Protein AF-A0A7J4UFT0-F1 (afdb_monomer_lite)

Sequence (503 aa):
MIKRSRGFGQWSAITSVALAVITAGISGYFSHAHEARRGLQYQLTFSERTQIQRDLRRSEMQGDNPEANPIPAEDLKGGILPILPAWTDYLSAVNDASFKIYESWNHSVYGNDGRIDYQGFAEQLRGRMDPEHKTHTNNLADLLEIIPRAGIAARTGIADEINVGASMSRASPLFSSSWNYHHSDNTHPETRHRSIPVSHITINADGESEMTITYEDEEYTEDVYDSTDNRFVYFTGPAEQAASELRRSLQAVPTLQFDFDRELLFASRTNAPNDEAIRQSRRNPNRKDDTELTEEQVRNYRDSWNIGSTIRQRLPTAISGYMGMPMLSQQWDTAMITMSEEAAHAGLFRSYQGFHVSCPLLGGGTVQFSRVSYGGIGSTIRGPDEYELSRRAETSIHSIASSVKDIEQGLHTGIASATELKRAIPSFIALVDNDEASERALRHASEQILDTTKRMYQSNISGGIDVAGYRKKFPWTFGFGGLLLGGLVGYGIGSLIDKKREY

Structure (mmCIF, N/CA/C/O backbone):
data_AF-A0A7J4UFT0-F1
#
_entry.id   AF-A0A7J4UFT0-F1
#
loop_
_atom_site.group_PDB
_atom_site.id
_atom_site.type_symbol
_atom_site.label_atom_id
_atom_site.label_alt_id
_atom_site.label_comp_id
_atom_site.label_asym_id
_atom_site.label_entity_id
_atom_site.label_seq_id
_atom_site.pdbx_PDB_ins_code
_atom_site.Cartn_x
_atom_site.Cartn_y
_atom_site.Cartn_z
_atom_site.occupancy
_atom_site.B_iso_or_equiv
_atom_site.auth_seq_id
_atom_site.auth_comp_id
_atom_site.auth_asym_id
_atom_site.auth_atom_id
_atom_site.pdbx_PDB_model_num
ATOM 1 N N . MET A 1 1 ? -51.892 9.841 -52.423 1.00 32.56 1 MET A N 1
ATOM 2 C CA . MET A 1 1 ? -52.478 10.106 -51.092 1.00 32.56 1 MET A CA 1
ATOM 3 C C . MET A 1 1 ? -51.702 9.291 -50.059 1.00 32.56 1 MET A C 1
ATOM 5 O O . MET A 1 1 ? -51.958 8.108 -49.919 1.00 32.56 1 MET A O 1
ATOM 9 N N . ILE A 1 2 ? -50.703 9.886 -49.400 1.00 31.47 2 ILE A N 1
ATOM 10 C CA . ILE A 1 2 ? -50.012 9.295 -48.240 1.00 31.47 2 ILE A CA 1
ATOM 11 C C . ILE A 1 2 ? -49.908 10.407 -47.193 1.00 31.47 2 ILE A C 1
ATOM 13 O O . ILE A 1 2 ? -49.240 11.411 -47.419 1.00 31.47 2 ILE A O 1
ATOM 17 N N . LYS A 1 3 ? -50.608 10.242 -46.067 1.00 33.44 3 LYS A N 1
ATOM 18 C CA . LYS A 1 3 ? -50.416 11.014 -44.833 1.00 33.44 3 LYS A CA 1
ATOM 19 C C . LYS A 1 3 ? -49.898 10.040 -43.779 1.00 33.44 3 LYS A C 1
ATOM 21 O O . LYS A 1 3 ? -50.580 9.064 -43.479 1.00 33.44 3 LYS A O 1
ATOM 26 N N . ARG A 1 4 ? -48.743 10.325 -43.176 1.00 32.62 4 ARG A N 1
ATOM 27 C CA . ARG A 1 4 ? -48.352 9.743 -41.885 1.00 32.62 4 ARG A CA 1
ATOM 28 C C . ARG A 1 4 ? -47.782 10.816 -40.958 1.00 32.62 4 ARG A C 1
ATOM 30 O O . ARG A 1 4 ? -46.721 11.377 -41.198 1.00 32.62 4 ARG A O 1
ATOM 37 N N . SER A 1 5 ? -48.594 11.100 -39.942 1.00 32.53 5 SER A N 1
ATOM 38 C CA . SER A 1 5 ? -48.284 11.471 -38.556 1.00 32.53 5 SER A CA 1
ATOM 39 C C . SER A 1 5 ? -46.864 11.954 -38.215 1.00 32.53 5 SER A C 1
ATOM 41 O O . SER A 1 5 ? -45.961 11.155 -37.971 1.00 32.53 5 SER A O 1
ATOM 43 N N . ARG A 1 6 ? -46.734 13.265 -37.996 1.00 34.00 6 ARG A N 1
ATOM 44 C CA . ARG A 1 6 ? -45.815 13.860 -37.013 1.00 34.00 6 ARG A CA 1
ATOM 45 C C . ARG A 1 6 ? -46.681 14.609 -36.002 1.00 34.00 6 ARG A C 1
ATOM 47 O O . ARG A 1 6 ? -47.474 15.445 -36.418 1.00 34.00 6 ARG A O 1
ATOM 54 N N . GLY A 1 7 ? -46.582 14.286 -34.712 1.00 33.56 7 GLY A N 1
ATOM 55 C CA . GLY A 1 7 ? -47.294 15.068 -33.690 1.00 33.56 7 GLY A CA 1
ATOM 56 C C . GLY A 1 7 ? -47.482 14.458 -32.300 1.00 33.56 7 GLY A C 1
ATOM 57 O O . GLY A 1 7 ? -47.907 15.185 -31.416 1.00 33.56 7 GLY A O 1
ATOM 58 N N . PHE A 1 8 ? -47.162 13.180 -32.061 1.00 30.23 8 PHE A N 1
ATOM 59 C CA . PHE A 1 8 ? -47.415 12.553 -30.746 1.00 30.23 8 PHE A CA 1
ATOM 60 C C . PHE A 1 8 ? -46.157 12.281 -29.896 1.00 30.23 8 PHE A C 1
ATOM 62 O O . PHE A 1 8 ? -46.271 11.970 -28.718 1.00 30.23 8 PHE A O 1
ATOM 69 N N . GLY A 1 9 ? -44.949 12.421 -30.462 1.00 31.61 9 GLY A N 1
ATOM 70 C CA . GLY A 1 9 ? -43.695 12.078 -29.768 1.00 31.61 9 GLY A CA 1
ATOM 71 C C . GLY A 1 9 ? -43.038 13.211 -28.969 1.00 31.61 9 GLY A C 1
ATOM 72 O O . GLY A 1 9 ? -42.278 12.941 -28.048 1.00 31.61 9 GLY A O 1
ATOM 73 N N . GLN A 1 10 ? -43.309 14.481 -29.295 1.00 33.28 10 GLN A N 1
ATOM 74 C CA . GLN A 1 10 ? -42.622 15.610 -28.645 1.00 33.28 10 GLN A CA 1
ATOM 75 C C . GLN A 1 10 ? -43.315 16.090 -27.362 1.00 33.28 10 GLN A C 1
ATOM 77 O O . GLN A 1 10 ? -42.638 16.501 -26.423 1.00 33.28 10 GLN A O 1
ATOM 82 N N . TRP A 1 11 ? -44.645 15.984 -27.272 1.00 24.80 11 TRP A N 1
ATOM 83 C CA . TRP A 1 11 ? -45.386 16.439 -26.089 1.00 24.80 11 TRP A CA 1
ATOM 84 C C . TRP A 1 11 ? -45.248 15.503 -24.879 1.00 24.80 11 TRP A C 1
ATOM 86 O O . TRP A 1 11 ? -45.226 15.992 -23.751 1.00 24.80 11 TRP A O 1
ATOM 96 N N . SER A 1 12 ? -45.068 14.191 -25.086 1.00 30.70 12 SER A N 1
ATOM 97 C CA . SER A 1 12 ? -44.787 13.230 -24.006 1.00 30.70 12 SER A CA 1
ATOM 98 C C . SER A 1 12 ? -43.353 13.341 -23.482 1.00 30.70 12 SER A C 1
ATOM 100 O O . SER A 1 12 ? -43.130 13.199 -22.283 1.00 30.70 12 SER A O 1
ATOM 102 N N . ALA A 1 13 ? -42.381 13.665 -24.339 1.00 33.41 13 ALA A N 1
ATOM 103 C CA . ALA A 1 13 ? -40.989 13.848 -23.934 1.00 33.41 13 ALA A CA 1
ATOM 104 C C . ALA A 1 13 ? -40.795 15.112 -23.077 1.00 33.41 13 ALA A C 1
ATOM 106 O O . ALA A 1 13 ? -40.145 15.054 -22.038 1.00 33.41 13 ALA A O 1
ATOM 107 N N . ILE A 1 14 ? -41.411 16.238 -23.455 1.00 32.41 14 ILE A N 1
ATOM 108 C CA . ILE A 1 14 ? -41.260 17.509 -22.724 1.00 32.41 14 ILE A CA 1
ATOM 109 C C . ILE A 1 14 ? -41.983 17.466 -21.368 1.00 32.41 14 ILE A C 1
ATOM 111 O O . ILE A 1 14 ? -41.428 17.926 -20.371 1.00 32.41 14 ILE A O 1
ATOM 115 N N . THR A 1 15 ? -43.171 16.853 -21.286 1.00 28.91 15 THR A N 1
ATOM 116 C CA . THR A 1 15 ? -43.870 16.663 -19.998 1.00 28.91 15 THR A CA 1
ATOM 117 C C . THR A 1 15 ? -43.153 15.668 -19.085 1.00 28.91 15 THR A C 1
ATOM 119 O O . THR A 1 15 ? -43.064 15.922 -17.887 1.00 28.91 15 THR A O 1
ATOM 122 N N . SER A 1 16 ? -42.553 14.602 -19.628 1.00 32.12 16 SER A N 1
ATOM 123 C CA . SER A 1 16 ? -41.742 13.654 -18.846 1.00 32.12 16 SER A CA 1
ATOM 124 C C . SER A 1 16 ? -40.453 14.288 -18.319 1.00 32.12 16 SER A C 1
ATOM 126 O O . SER A 1 16 ? -40.078 14.043 -17.177 1.00 32.12 16 SER A O 1
ATOM 128 N N . VAL A 1 17 ? -39.797 15.146 -19.110 1.00 33.34 17 VAL A N 1
ATOM 129 C CA . VAL A 1 17 ? -38.580 15.862 -18.695 1.00 33.34 17 VAL A CA 1
ATOM 130 C C . VAL A 1 17 ? -38.897 16.953 -17.671 1.00 33.34 17 VAL A C 1
ATOM 132 O O . VAL A 1 17 ? -38.201 17.052 -16.669 1.00 33.34 17 VAL A O 1
ATOM 135 N N . ALA A 1 18 ? -39.971 17.728 -17.843 1.00 28.78 18 ALA A N 1
ATOM 136 C CA . ALA A 1 18 ? -40.365 18.749 -16.869 1.00 28.78 18 ALA A CA 1
ATOM 137 C C . ALA A 1 18 ? -40.815 18.133 -15.530 1.00 28.78 18 ALA A C 1
ATOM 139 O O . ALA A 1 18 ? -40.418 18.617 -14.468 1.00 28.78 18 ALA A O 1
ATOM 140 N N . LEU A 1 19 ? -41.567 17.023 -15.561 1.00 29.83 19 LEU A N 1
ATOM 141 C CA . LEU A 1 19 ? -41.929 16.280 -14.353 1.00 29.83 19 LEU A CA 1
ATOM 142 C C . LEU A 1 19 ? -40.690 15.633 -13.716 1.00 29.83 19 LEU A C 1
ATOM 144 O O . LEU A 1 19 ? -40.555 15.676 -12.498 1.00 29.83 19 LEU A O 1
ATOM 148 N N . ALA A 1 20 ? -39.743 15.113 -14.506 1.00 32.97 20 ALA A N 1
ATOM 149 C CA . ALA A 1 20 ? -38.473 14.584 -14.006 1.00 32.97 20 ALA A CA 1
ATOM 150 C C . ALA A 1 20 ? -37.585 15.672 -13.383 1.00 32.97 20 ALA A C 1
ATOM 152 O O . ALA A 1 20 ? -36.953 15.409 -12.369 1.00 32.97 20 ALA A O 1
ATOM 153 N N . VAL A 1 21 ? -37.575 16.897 -13.916 1.00 33.72 21 VAL A N 1
ATOM 154 C CA . VAL A 1 21 ? -36.791 18.026 -13.383 1.00 33.72 21 VAL A CA 1
ATOM 155 C C . VAL A 1 21 ? -37.413 18.593 -12.103 1.00 33.72 21 VAL A C 1
ATOM 157 O O . VAL A 1 21 ? -36.690 18.868 -11.149 1.00 33.72 21 VAL A O 1
ATOM 160 N N . ILE A 1 22 ? -38.744 18.703 -12.020 1.00 30.77 22 ILE A N 1
ATOM 161 C CA . ILE A 1 22 ? -39.438 19.148 -10.796 1.00 30.77 22 ILE A CA 1
ATOM 162 C C . ILE A 1 22 ? -39.358 18.068 -9.706 1.00 30.77 22 ILE A C 1
ATOM 164 O O . ILE A 1 22 ? -39.067 18.375 -8.548 1.00 30.77 22 ILE A O 1
ATOM 168 N N . THR A 1 23 ? -39.520 16.793 -10.078 1.00 30.44 23 THR A N 1
ATOM 169 C CA . THR A 1 23 ? -39.331 15.662 -9.157 1.00 30.44 23 THR A CA 1
ATOM 170 C C . THR A 1 23 ? -37.868 15.568 -8.726 1.00 30.44 23 THR A C 1
ATOM 172 O O . THR A 1 23 ? -37.623 15.398 -7.540 1.00 30.44 23 THR A O 1
ATOM 175 N N . ALA A 1 24 ? -36.885 15.784 -9.608 1.00 32.69 24 ALA A N 1
ATOM 176 C CA . ALA A 1 24 ? -35.461 15.838 -9.255 1.00 32.69 24 ALA A CA 1
ATOM 177 C C . ALA A 1 24 ? -35.093 17.060 -8.396 1.00 32.69 24 ALA A C 1
ATOM 179 O O . ALA A 1 24 ? -34.204 16.955 -7.559 1.00 32.69 24 ALA A O 1
ATOM 180 N N . GLY A 1 25 ? -35.787 18.193 -8.541 1.00 26.81 25 GLY A N 1
ATOM 181 C CA . GLY A 1 25 ? -35.586 19.387 -7.715 1.00 26.81 25 GLY A CA 1
ATOM 182 C C . GLY A 1 25 ? -36.095 19.216 -6.281 1.00 26.81 25 GLY A C 1
ATOM 183 O O . GLY A 1 25 ? -35.374 19.504 -5.326 1.00 26.81 25 GLY A O 1
ATOM 184 N N . ILE A 1 26 ? -37.304 18.667 -6.112 1.00 29.41 26 ILE A N 1
ATOM 185 C CA . ILE A 1 26 ? -37.888 18.382 -4.788 1.00 29.41 26 ILE A CA 1
ATOM 186 C C . ILE A 1 26 ? -37.187 17.175 -4.142 1.00 29.41 26 ILE A C 1
ATOM 188 O O . ILE A 1 26 ? -36.793 17.243 -2.978 1.00 29.41 26 ILE A O 1
ATOM 192 N N . SER A 1 27 ? -36.919 16.110 -4.907 1.00 29.31 27 SER A N 1
ATOM 193 C CA . SER A 1 27 ? -36.115 14.967 -4.444 1.00 29.31 27 SER A CA 1
ATOM 194 C C . SER A 1 27 ? -34.682 15.381 -4.127 1.00 29.31 27 SER A C 1
ATOM 196 O O . SER A 1 27 ? -34.113 14.865 -3.179 1.00 29.31 27 SER A O 1
ATOM 198 N N . GLY A 1 28 ? -34.103 16.335 -4.859 1.00 27.92 28 GLY A N 1
ATOM 199 C CA . GLY A 1 28 ? -32.748 16.844 -4.648 1.00 27.92 28 GLY A CA 1
ATOM 200 C C . GLY A 1 28 ? -32.599 17.682 -3.380 1.00 27.92 28 GLY A C 1
ATOM 201 O O . GLY A 1 28 ? -31.598 17.544 -2.685 1.00 27.92 28 GLY A O 1
ATOM 202 N N . TYR A 1 29 ? -33.599 18.490 -3.014 1.00 27.59 29 TYR A N 1
ATOM 203 C CA . TYR A 1 29 ? -33.572 19.260 -1.763 1.00 27.59 29 TYR A CA 1
ATOM 204 C C . TYR A 1 29 ? -33.734 18.356 -0.527 1.00 27.59 29 TYR A C 1
ATOM 206 O O . TYR A 1 29 ? -32.952 18.457 0.423 1.00 27.59 29 TYR A O 1
ATOM 214 N N . PHE A 1 30 ? -34.669 17.396 -0.571 1.00 30.50 30 PHE A N 1
ATOM 215 C CA . PHE A 1 30 ? -34.796 16.378 0.477 1.00 30.50 30 PHE A CA 1
ATOM 216 C C . PHE A 1 30 ? -33.587 15.427 0.501 1.00 30.50 30 PHE A C 1
ATOM 218 O O . PHE A 1 30 ? -33.094 15.138 1.586 1.00 30.50 30 PHE A O 1
ATOM 225 N N . SER A 1 31 ? -33.030 15.027 -0.651 1.00 36.34 31 SER A N 1
ATOM 226 C CA . SER A 1 31 ? -31.804 14.212 -0.746 1.00 36.34 31 SER A CA 1
ATOM 227 C C . SER A 1 31 ? -30.578 14.958 -0.235 1.00 36.34 31 SER A C 1
ATOM 229 O O . SER A 1 31 ? -29.733 14.340 0.387 1.00 36.34 31 SER A O 1
ATOM 231 N N . HIS A 1 32 ? -30.466 16.279 -0.394 1.00 32.09 32 HIS A N 1
ATOM 232 C CA . HIS A 1 32 ? -29.289 17.016 0.071 1.00 32.09 32 HIS A CA 1
ATOM 233 C C . HIS A 1 32 ? -29.278 17.204 1.602 1.00 32.09 32 HIS A C 1
ATOM 235 O O . HIS A 1 32 ? -28.230 17.023 2.231 1.00 32.09 32 HIS A O 1
ATOM 241 N N . ALA A 1 33 ? -30.409 17.538 2.231 1.00 33.38 33 ALA A N 1
ATOM 242 C CA . ALA A 1 33 ? -30.499 17.571 3.697 1.00 33.38 33 ALA A CA 1
ATOM 243 C C . ALA A 1 33 ? -30.367 16.157 4.312 1.00 33.38 33 ALA A C 1
ATOM 245 O O . ALA A 1 33 ? -29.861 15.999 5.421 1.00 33.38 33 ALA A O 1
ATOM 246 N N . HIS A 1 34 ? -30.766 15.121 3.567 1.00 42.72 34 HIS A N 1
ATOM 247 C CA . HIS A 1 34 ? -30.726 13.709 3.962 1.00 42.72 34 HIS A CA 1
ATOM 248 C C . HIS A 1 34 ? -29.352 13.040 3.742 1.00 42.72 34 HIS A C 1
ATOM 250 O O . HIS A 1 34 ? -28.881 12.299 4.601 1.00 42.72 34 HIS A O 1
ATOM 256 N N . GLU A 1 35 ? -28.645 13.359 2.658 1.00 38.16 35 GLU A N 1
ATOM 257 C CA . GLU A 1 35 ? -27.255 12.955 2.407 1.00 38.16 35 GLU A CA 1
ATOM 258 C C . GLU A 1 35 ? -26.280 13.679 3.332 1.00 38.16 35 GLU A C 1
ATOM 260 O O . GLU A 1 35 ? -25.254 13.111 3.688 1.00 38.16 35 GLU A O 1
ATOM 265 N N . ALA A 1 36 ? -26.609 14.892 3.788 1.00 38.16 36 ALA A N 1
ATOM 266 C CA . ALA A 1 36 ? -25.852 15.555 4.847 1.00 38.16 36 ALA A CA 1
ATOM 267 C C . ALA A 1 36 ? -25.905 14.774 6.177 1.00 38.16 36 ALA A C 1
ATOM 269 O O . ALA A 1 36 ? -24.903 14.745 6.884 1.00 38.16 36 ALA A O 1
ATOM 270 N N . ARG A 1 37 ? -27.021 14.082 6.482 1.00 46.94 37 ARG A N 1
ATOM 271 C CA . ARG A 1 37 ? -27.139 13.189 7.655 1.00 46.94 37 ARG A CA 1
ATOM 272 C C . ARG A 1 37 ? -26.339 11.891 7.485 1.00 46.94 37 ARG A C 1
ATOM 274 O O . ARG A 1 37 ? -25.706 11.448 8.435 1.00 46.94 37 ARG A O 1
ATOM 281 N N . ARG A 1 38 ? -26.313 11.311 6.275 1.00 46.22 38 ARG A N 1
ATOM 282 C CA . ARG A 1 38 ? -25.455 10.152 5.944 1.00 46.22 38 ARG A CA 1
ATOM 283 C C . ARG A 1 38 ? -23.967 10.502 5.917 1.00 46.22 38 ARG A C 1
ATOM 285 O O . ARG A 1 38 ? -23.158 9.674 6.309 1.00 46.22 38 ARG A O 1
ATOM 292 N N . GLY A 1 39 ? -23.600 11.713 5.495 1.00 51.84 39 GLY A N 1
ATOM 293 C CA . GLY A 1 39 ? -22.204 12.128 5.321 1.00 51.84 39 GLY A CA 1
ATOM 294 C C . GLY A 1 39 ? -21.361 12.173 6.593 1.00 51.84 39 GLY A C 1
ATOM 295 O O . GLY A 1 39 ? -20.141 12.287 6.495 1.00 51.84 39 GLY A O 1
ATOM 296 N N . LEU A 1 40 ? -21.993 12.042 7.762 1.00 60.19 40 LEU A N 1
ATOM 297 C CA . LEU A 1 40 ? -21.326 11.938 9.055 1.00 60.19 40 LEU A CA 1
ATOM 298 C C . LEU A 1 40 ? -21.191 10.491 9.556 1.00 60.19 40 LEU A C 1
ATOM 300 O O . LEU A 1 40 ? -20.510 10.291 10.548 1.00 60.19 40 LEU A O 1
ATOM 304 N N . GLN A 1 41 ? -21.797 9.486 8.917 1.00 71.50 41 GLN A N 1
ATOM 305 C CA . GLN A 1 41 ? -21.757 8.095 9.388 1.00 71.50 41 GLN A CA 1
ATOM 306 C C . GLN A 1 41 ? -20.750 7.242 8.609 1.00 71.50 41 GLN A C 1
ATOM 308 O O . GLN A 1 41 ? -20.582 7.392 7.394 1.00 71.50 41 GLN A O 1
ATOM 313 N N . TYR A 1 42 ? -20.124 6.303 9.315 1.00 77.56 42 TYR A N 1
ATOM 314 C CA . TYR A 1 42 ? -19.178 5.332 8.768 1.00 77.56 42 TYR A CA 1
ATOM 315 C C . TYR A 1 42 ? -19.810 3.938 8.693 1.00 77.56 42 TYR A C 1
ATOM 317 O O . TYR A 1 42 ? -20.473 3.490 9.628 1.00 77.56 42 TYR A O 1
ATOM 325 N N . GLN A 1 43 ? -19.582 3.223 7.593 1.00 79.38 43 GLN A N 1
ATOM 326 C CA . GLN A 1 43 ? -19.955 1.810 7.486 1.00 79.38 43 GLN A CA 1
ATOM 327 C C . GLN A 1 43 ? -19.006 0.967 8.344 1.00 79.38 43 GLN A C 1
ATOM 329 O O . GLN A 1 43 ? -17.804 1.193 8.290 1.00 79.38 43 GLN A O 1
ATOM 334 N N . LEU A 1 44 ? -19.521 0.009 9.124 1.00 80.81 44 LEU A N 1
ATOM 335 C CA . LEU A 1 44 ? -18.721 -0.742 10.105 1.00 80.81 44 LEU A CA 1
ATOM 336 C C . LEU A 1 44 ? -18.417 -2.172 9.663 1.00 80.81 44 LEU A C 1
ATOM 338 O O . LEU A 1 44 ? -19.314 -2.822 9.134 1.00 80.81 44 LEU A O 1
ATOM 342 N N . THR A 1 45 ? -17.219 -2.702 9.921 1.00 74.75 45 THR A N 1
ATOM 343 C CA . THR A 1 45 ? -16.906 -4.130 9.697 1.00 74.75 45 THR A CA 1
ATOM 344 C C . THR A 1 45 ? -15.944 -4.687 10.711 1.00 74.75 45 THR A C 1
ATOM 346 O O . THR A 1 45 ? -14.749 -4.478 10.583 1.00 74.75 45 THR A O 1
ATOM 349 N N . PHE A 1 46 ? -16.453 -5.424 11.686 1.00 79.31 46 PHE A N 1
ATOM 350 C CA . PHE A 1 46 ? -15.625 -6.036 12.716 1.00 79.31 46 PHE A CA 1
ATOM 351 C C . PHE A 1 46 ? -15.013 -7.345 12.222 1.00 79.31 46 PHE A C 1
ATOM 353 O O . PHE A 1 46 ? -15.715 -8.168 11.641 1.00 79.31 46 PHE A O 1
ATOM 360 N N . SER A 1 47 ? -13.719 -7.535 12.472 1.00 66.38 47 SER A N 1
ATOM 361 C CA . SER A 1 47 ? -12.983 -8.765 12.169 1.00 66.38 47 SER A CA 1
ATOM 362 C C . SER A 1 47 ? -13.188 -9.835 13.236 1.00 66.38 47 SER A C 1
ATOM 364 O O . SER A 1 47 ? -13.134 -11.021 12.924 1.00 66.38 47 SER A O 1
ATOM 366 N N . GLU A 1 48 ? -13.447 -9.411 14.479 1.00 80.38 48 GLU A N 1
ATOM 367 C CA . GLU A 1 48 ? -13.630 -10.267 15.657 1.00 80.38 48 GLU A CA 1
ATOM 368 C C . GLU A 1 48 ? -12.420 -11.132 15.941 1.00 80.38 48 GLU A C 1
ATOM 370 O O . GLU A 1 48 ? -12.486 -12.363 15.996 1.00 80.38 48 GLU A O 1
ATOM 375 N N . ARG A 1 49 ? -11.302 -10.461 16.203 1.00 86.00 49 ARG A N 1
ATOM 376 C CA . ARG A 1 49 ? -10.031 -11.081 16.575 1.00 86.00 49 ARG A CA 1
ATOM 377 C C . ARG A 1 49 ? -10.173 -12.252 17.561 1.00 86.00 49 ARG A C 1
ATOM 379 O O . ARG A 1 49 ? -9.553 -13.298 17.393 1.00 86.00 49 ARG A O 1
ATOM 386 N N . THR A 1 50 ? -11.002 -12.101 18.592 1.00 82.75 50 THR A N 1
ATOM 387 C CA . THR A 1 50 ? -11.234 -13.151 19.597 1.00 82.75 50 THR A CA 1
ATOM 388 C C . THR A 1 50 ? -11.910 -14.390 19.014 1.00 82.75 50 THR A C 1
ATOM 390 O O . THR A 1 50 ? -11.636 -15.502 19.462 1.00 82.75 50 THR A O 1
ATOM 393 N N . GLN A 1 51 ? -12.788 -14.229 18.023 1.00 84.44 51 GLN A N 1
ATOM 394 C CA . GLN A 1 51 ? -13.378 -15.364 17.327 1.00 84.44 51 GLN A CA 1
ATOM 395 C C . GLN A 1 51 ? -12.328 -16.082 16.473 1.00 84.44 51 GLN A C 1
ATOM 397 O O . GLN A 1 51 ? -12.264 -17.303 16.558 1.00 84.44 51 GLN A O 1
ATOM 402 N N . ILE A 1 52 ? -11.433 -15.355 15.792 1.00 86.50 52 ILE A N 1
ATOM 403 C CA . ILE A 1 52 ? -10.297 -15.959 15.068 1.00 86.50 52 ILE A CA 1
ATOM 404 C C . ILE A 1 52 ? -9.444 -16.818 16.015 1.00 86.50 52 ILE A C 1
ATOM 406 O O . ILE A 1 52 ? -9.117 -17.959 15.703 1.00 86.50 52 ILE A O 1
ATOM 410 N N . GLN A 1 53 ? -9.144 -16.320 17.219 1.00 86.00 53 GLN A N 1
ATOM 411 C CA . GLN A 1 53 ? -8.394 -17.088 18.223 1.00 86.00 53 GLN A CA 1
ATOM 412 C C . GLN A 1 53 ? -9.130 -18.356 18.673 1.00 86.00 53 GLN A C 1
ATOM 414 O O . GLN A 1 53 ? -8.509 -19.393 18.901 1.00 86.00 53 GLN A O 1
ATOM 419 N N . ARG A 1 54 ? -10.458 -18.290 18.817 1.00 83.31 54 ARG A N 1
ATOM 420 C CA . ARG A 1 54 ? -11.279 -19.458 19.168 1.00 83.31 54 ARG A CA 1
ATOM 421 C C . ARG A 1 54 ? -11.325 -20.478 18.037 1.00 83.31 54 ARG A C 1
ATOM 423 O O . ARG A 1 54 ? -11.275 -21.671 18.319 1.00 83.31 54 ARG A O 1
ATOM 430 N N . ASP A 1 55 ? -11.413 -20.017 16.795 1.00 83.56 55 ASP A N 1
ATOM 431 C CA . ASP A 1 55 ? -11.422 -20.879 15.614 1.00 83.56 55 ASP A CA 1
ATOM 432 C C . ASP A 1 55 ? -10.077 -21.586 15.442 1.00 83.56 55 ASP A C 1
ATOM 434 O O . ASP A 1 55 ? -10.050 -22.800 15.247 1.00 83.56 55 ASP A O 1
ATOM 438 N N . LEU A 1 56 ? -8.968 -20.864 15.630 1.00 84.81 56 LEU A N 1
ATOM 439 C CA . LEU A 1 56 ? -7.624 -21.440 15.622 1.00 84.81 56 LEU A CA 1
ATOM 440 C C . LEU A 1 56 ? -7.468 -22.504 16.714 1.00 84.81 56 LEU A C 1
ATOM 442 O O . LEU A 1 56 ? -7.089 -23.634 16.426 1.00 84.81 56 LEU A O 1
ATOM 446 N N . ARG A 1 57 ? -7.865 -22.183 17.952 1.00 81.44 57 ARG A N 1
ATOM 447 C CA . ARG A 1 57 ? -7.823 -23.129 19.076 1.00 81.44 57 ARG A CA 1
ATOM 448 C C . ARG A 1 57 ? -8.645 -24.385 18.800 1.00 81.44 57 ARG A C 1
ATOM 450 O O . ARG A 1 57 ? -8.233 -25.489 19.139 1.00 81.44 57 ARG A O 1
ATOM 457 N N . ARG A 1 58 ? -9.821 -24.220 18.190 1.00 78.75 58 ARG A N 1
ATOM 458 C CA . ARG A 1 58 ? -10.674 -25.340 17.790 1.00 78.75 58 ARG A CA 1
ATOM 459 C C . ARG A 1 58 ? -9.981 -26.213 16.743 1.00 78.75 58 ARG A C 1
ATOM 461 O O . ARG A 1 58 ? -10.002 -27.429 16.895 1.00 78.75 58 ARG A O 1
ATOM 468 N N . SER A 1 59 ? -9.355 -25.606 15.737 1.00 79.00 59 SER A N 1
ATOM 469 C CA . SER A 1 59 ? -8.590 -26.322 14.711 1.00 79.00 59 SER A CA 1
ATOM 470 C C . SER A 1 59 ? -7.417 -27.103 15.312 1.00 79.00 59 SER A C 1
ATOM 472 O O . SER A 1 59 ? -7.236 -28.272 14.990 1.00 79.00 59 SER A O 1
ATOM 474 N N . GLU A 1 60 ? -6.652 -26.495 16.224 1.00 78.00 60 GLU A N 1
ATOM 475 C CA . GLU A 1 60 ? -5.523 -27.145 16.909 1.00 78.00 60 GLU A CA 1
ATOM 476 C C . GLU A 1 60 ? -5.968 -28.349 17.750 1.00 78.00 60 GLU A C 1
ATOM 478 O O . GLU A 1 60 ? -5.295 -29.377 17.775 1.00 78.00 60 GLU A O 1
ATOM 483 N N . MET A 1 61 ? -7.115 -28.240 18.427 1.00 71.88 61 MET A N 1
ATOM 484 C CA . MET A 1 61 ? -7.659 -29.329 19.241 1.00 71.88 61 MET A CA 1
ATOM 485 C C . MET A 1 61 ? -8.290 -30.457 18.415 1.00 71.88 61 MET A C 1
ATOM 487 O O . MET A 1 61 ? -8.305 -31.597 18.874 1.00 71.88 61 MET A O 1
ATOM 491 N N . GLN A 1 62 ? -8.842 -30.158 17.235 1.00 69.38 62 GLN A N 1
ATOM 492 C CA . GLN A 1 62 ? -9.435 -31.170 16.351 1.00 69.38 62 GLN A CA 1
ATOM 493 C C . GLN A 1 62 ? -8.372 -31.977 15.582 1.00 69.38 62 GLN A C 1
ATOM 495 O O . GLN A 1 62 ? -8.636 -33.124 15.215 1.00 69.38 62 GLN A O 1
ATOM 500 N N . GLY A 1 63 ? -7.165 -31.429 15.390 1.00 63.34 63 GLY A N 1
ATOM 501 C CA . GLY A 1 63 ? -6.118 -32.060 14.579 1.00 63.34 63 GLY A CA 1
ATOM 502 C C . GLY A 1 63 ? -6.570 -32.303 13.130 1.00 63.34 63 GLY A C 1
ATOM 503 O O . GLY A 1 63 ? -7.533 -31.700 12.663 1.00 63.34 63 GLY A O 1
ATOM 504 N N . ASP A 1 64 ? -5.916 -33.228 12.422 1.00 56.69 64 ASP A N 1
ATOM 505 C CA . ASP A 1 64 ? -6.246 -33.585 11.027 1.00 56.69 64 ASP A CA 1
ATOM 506 C C . ASP A 1 64 ? -7.504 -34.472 10.883 1.00 56.69 64 ASP A C 1
ATOM 508 O O . ASP A 1 64 ? -7.733 -35.045 9.817 1.00 56.69 64 ASP A O 1
ATOM 512 N N . ASN A 1 65 ? -8.318 -34.647 11.936 1.00 50.19 65 ASN A N 1
ATOM 513 C CA . ASN A 1 65 ? -9.453 -35.573 11.912 1.00 50.19 65 ASN A CA 1
ATOM 514 C C . ASN A 1 65 ? -10.811 -34.839 11.820 1.00 50.19 65 ASN A C 1
ATOM 516 O O . ASN A 1 65 ? -11.382 -34.467 12.850 1.00 50.19 65 ASN A O 1
ATOM 520 N N . PRO A 1 66 ? -11.369 -34.653 10.606 1.00 50.62 66 PRO A N 1
ATOM 521 C CA . PRO A 1 66 ? -12.595 -33.882 10.381 1.00 50.62 66 PRO A CA 1
ATOM 522 C C . PRO A 1 66 ? -13.869 -34.523 10.962 1.00 50.62 66 PRO A C 1
ATOM 524 O O . PRO A 1 66 ? -14.905 -33.862 11.010 1.00 50.62 66 PRO A O 1
ATOM 527 N N . GLU A 1 67 ? -13.809 -35.779 11.421 1.00 51.62 67 GLU A N 1
ATOM 528 C CA . GLU A 1 67 ? -14.933 -36.495 12.048 1.00 51.62 67 GLU A CA 1
ATOM 529 C C . GLU A 1 67 ? -14.960 -36.382 13.584 1.00 51.62 67 GLU A C 1
ATOM 531 O O . GLU A 1 67 ? -15.902 -36.852 14.227 1.00 51.62 67 GLU A O 1
ATOM 536 N N . ALA A 1 68 ? -13.955 -35.751 14.205 1.00 55.88 68 ALA A N 1
ATOM 537 C CA . ALA A 1 68 ? -13.970 -35.507 15.642 1.00 55.88 68 ALA A CA 1
ATOM 538 C C . ALA A 1 68 ? -15.128 -34.558 16.005 1.00 55.88 68 ALA A C 1
ATOM 540 O O . ALA A 1 68 ? -15.238 -33.458 15.452 1.00 55.88 68 ALA A O 1
ATOM 541 N N . ASN A 1 69 ? -15.987 -34.984 16.943 1.00 52.25 69 ASN A N 1
ATOM 542 C CA . ASN A 1 69 ? -17.144 -34.211 17.405 1.00 52.25 69 ASN A CA 1
ATOM 543 C C . ASN A 1 69 ? -16.775 -32.726 17.611 1.00 52.25 69 ASN A C 1
ATOM 545 O O . ASN A 1 69 ? -15.768 -32.439 18.267 1.00 52.25 69 ASN A O 1
ATOM 549 N N . PRO A 1 70 ? -17.567 -31.775 17.075 1.00 57.97 70 PRO A N 1
ATOM 550 C CA . PRO A 1 70 ? -17.357 -30.348 17.281 1.00 57.97 70 PRO A CA 1
ATOM 551 C C . PRO A 1 70 ? -17.143 -30.030 18.759 1.00 57.97 70 PRO A C 1
ATOM 553 O O . PRO A 1 70 ? -18.035 -30.279 19.567 1.00 57.97 70 PRO A O 1
ATOM 556 N N . ILE A 1 71 ? -15.991 -29.456 19.112 1.00 57.78 71 ILE A N 1
ATOM 557 C CA . ILE A 1 71 ? -15.771 -28.971 20.478 1.00 57.78 71 ILE A CA 1
ATOM 558 C C . ILE A 1 71 ? -16.783 -27.841 20.734 1.00 57.78 71 ILE A C 1
ATOM 560 O O . ILE A 1 71 ? -16.798 -26.865 19.969 1.00 57.78 71 ILE A O 1
ATOM 564 N N . PRO A 1 72 ? -17.651 -27.955 21.755 1.00 57.78 72 PRO A N 1
ATOM 565 C CA . PRO A 1 72 ? -18.634 -26.932 22.078 1.00 57.78 72 PRO A CA 1
ATOM 566 C C . PRO A 1 72 ? -17.977 -25.571 22.327 1.00 57.78 72 PRO A C 1
ATOM 568 O O . PRO A 1 72 ? -16.932 -25.461 22.966 1.00 57.78 72 PRO A O 1
ATOM 571 N N . ALA A 1 73 ? -18.624 -24.492 21.876 1.00 55.47 73 ALA A N 1
ATOM 572 C CA . ALA A 1 73 ? -18.123 -23.126 22.070 1.00 55.47 73 ALA A CA 1
ATOM 573 C C . ALA A 1 73 ? -17.971 -22.729 23.555 1.00 55.47 73 ALA A C 1
ATOM 575 O O . ALA A 1 73 ? -17.309 -21.739 23.863 1.00 55.47 73 ALA A O 1
ATOM 576 N N . GLU A 1 74 ? -18.603 -23.476 24.459 1.00 54.84 74 GLU A N 1
ATOM 577 C CA . GLU A 1 74 ? -18.549 -23.301 25.910 1.00 54.84 74 GLU A CA 1
ATOM 578 C C . GLU A 1 74 ? -17.192 -23.728 26.488 1.00 54.84 74 GLU A C 1
ATOM 580 O O . GLU A 1 74 ? -16.636 -22.993 27.305 1.00 54.84 74 GLU A O 1
ATOM 585 N N . ASP A 1 75 ? -16.582 -24.791 25.959 1.00 52.47 75 ASP A N 1
ATOM 586 C CA . ASP A 1 75 ? -15.272 -25.300 26.399 1.00 52.47 75 ASP A CA 1
ATOM 587 C C . ASP A 1 75 ? -14.106 -24.384 25.975 1.00 52.47 75 ASP A C 1
ATOM 589 O O . ASP A 1 75 ? -13.007 -24.408 26.535 1.00 52.47 75 ASP A O 1
ATOM 593 N N . LEU A 1 76 ? -14.353 -23.495 25.007 1.00 57.22 76 LEU A N 1
ATOM 594 C CA . LEU A 1 76 ? -13.387 -22.505 24.527 1.00 57.22 76 LEU A CA 1
ATOM 595 C C . LEU A 1 76 ? -13.376 -21.211 25.361 1.00 57.22 76 LEU A C 1
ATOM 597 O O . LEU A 1 76 ? -12.480 -20.386 25.170 1.00 57.22 76 LEU A O 1
ATOM 601 N N . LYS A 1 77 ? -14.332 -21.008 26.284 1.00 55.69 77 LYS A N 1
ATOM 602 C CA . LYS A 1 77 ? -14.499 -19.740 27.027 1.00 55.69 77 LYS A CA 1
ATOM 603 C C . LYS A 1 77 ? -13.494 -19.514 28.166 1.00 55.69 77 LYS A C 1
ATOM 605 O O . LYS A 1 77 ? -13.358 -18.372 28.591 1.00 55.69 77 LYS A O 1
ATOM 610 N N . GLY A 1 78 ? -12.792 -20.548 28.642 1.00 54.81 78 GLY A N 1
ATOM 611 C CA . GLY A 1 78 ? -11.988 -20.483 29.879 1.00 54.81 78 GLY A CA 1
ATOM 612 C C . GLY A 1 78 ? -10.497 -20.822 29.764 1.00 54.81 78 GLY A C 1
ATOM 613 O O . GLY A 1 78 ? -9.853 -21.005 30.790 1.00 54.81 78 GLY A O 1
ATOM 614 N N . GLY A 1 79 ? -9.938 -20.948 28.555 1.00 59.66 79 GLY A N 1
ATOM 615 C CA . GLY A 1 79 ? -8.518 -21.297 28.373 1.00 59.66 79 GLY A CA 1
ATOM 616 C C . GLY A 1 79 ? -7.706 -20.216 27.667 1.00 59.66 79 GLY A C 1
ATOM 617 O O . GLY A 1 79 ? -8.274 -19.318 27.047 1.00 59.66 79 GLY A O 1
ATOM 618 N N . ILE A 1 80 ? -6.377 -20.326 27.759 1.00 65.06 80 ILE A N 1
ATOM 619 C CA . ILE A 1 80 ? -5.427 -19.421 27.097 1.00 65.06 80 ILE A CA 1
ATOM 620 C C . ILE A 1 80 ? -5.716 -19.433 25.591 1.00 65.06 80 ILE A C 1
ATOM 622 O O . ILE A 1 80 ? -5.698 -20.488 24.957 1.00 65.06 80 ILE A O 1
ATOM 626 N N . LEU A 1 81 ? -6.045 -18.264 25.040 1.00 73.25 81 LEU A N 1
ATOM 627 C CA . LEU A 1 81 ? -6.275 -18.100 23.608 1.00 73.25 81 LEU A CA 1
ATOM 628 C C . LEU A 1 81 ? -4.932 -18.133 22.864 1.00 73.25 81 LEU A C 1
ATOM 630 O O . LEU A 1 81 ? -3.973 -17.526 23.348 1.00 73.25 81 LEU A O 1
ATOM 634 N N . PRO A 1 82 ? -4.852 -18.812 21.706 1.00 79.00 82 PRO A N 1
ATOM 635 C CA . PRO A 1 82 ? -3.615 -18.913 20.950 1.00 79.00 82 PRO A CA 1
ATOM 636 C C . PRO A 1 82 ? -3.159 -17.544 20.433 1.00 79.00 82 PRO A C 1
ATOM 638 O O . PRO A 1 82 ? -3.951 -16.606 20.248 1.00 79.00 82 PRO A O 1
ATOM 641 N N . ILE A 1 83 ? -1.850 -17.448 20.204 1.00 83.19 83 ILE A N 1
ATOM 642 C CA . ILE A 1 83 ? -1.232 -16.317 19.514 1.00 83.19 83 ILE A CA 1
ATOM 643 C C . ILE A 1 83 ? -1.610 -16.434 18.037 1.00 83.19 83 ILE A C 1
ATOM 645 O O . ILE A 1 83 ? -1.460 -17.497 17.441 1.00 83.19 83 ILE A O 1
ATOM 649 N N . LEU A 1 84 ? -2.132 -15.352 17.460 1.00 89.75 84 LEU A N 1
ATOM 650 C CA . LEU A 1 84 ? -2.470 -15.324 16.041 1.00 89.75 84 LEU A CA 1
ATOM 651 C C . LEU A 1 84 ? -1.194 -15.186 15.191 1.00 89.75 84 LEU A C 1
ATOM 653 O O . LEU A 1 84 ? -0.236 -14.557 15.650 1.00 89.75 84 LEU A O 1
ATOM 657 N N . PRO A 1 85 ? -1.190 -15.702 13.947 1.00 92.94 85 PRO A N 1
ATOM 658 C CA . PRO A 1 85 ? -0.155 -15.384 12.964 1.00 92.94 85 PRO A CA 1
ATOM 659 C C . PRO A 1 85 ? 0.034 -13.873 12.848 1.00 92.94 85 PRO A C 1
ATOM 661 O O . PRO A 1 85 ? -0.938 -13.123 12.963 1.00 92.94 85 PRO A O 1
ATOM 664 N N . ALA A 1 86 ? 1.263 -13.407 12.631 1.00 93.19 86 ALA A N 1
ATOM 665 C CA . ALA A 1 86 ? 1.604 -11.996 12.811 1.00 93.19 86 ALA A CA 1
ATOM 666 C C . ALA A 1 86 ? 0.765 -11.055 11.928 1.00 93.19 86 ALA A C 1
ATOM 668 O O . ALA A 1 86 ? 0.326 -9.998 12.387 1.00 93.19 86 ALA A O 1
ATOM 669 N N . TRP A 1 87 ? 0.483 -11.460 10.686 1.00 93.94 87 TRP A N 1
ATOM 670 C CA . TRP A 1 87 ? -0.343 -10.681 9.763 1.00 93.94 87 TRP A CA 1
ATOM 671 C C . TRP A 1 87 ? -1.822 -10.664 10.135 1.00 93.94 87 TRP A C 1
ATOM 673 O O . TRP A 1 87 ? -2.440 -9.597 10.137 1.00 93.94 87 TRP A O 1
ATOM 683 N N . THR A 1 88 ? -2.378 -11.816 10.511 1.00 94.75 88 THR A N 1
ATOM 684 C CA . THR A 1 88 ? -3.731 -11.896 11.078 1.00 94.75 88 THR A CA 1
ATOM 685 C C . THR A 1 88 ? -3.833 -11.036 12.336 1.00 94.75 88 THR A C 1
ATOM 687 O O . THR A 1 88 ? -4.795 -10.283 12.499 1.00 94.75 88 THR A O 1
ATOM 690 N N . ASP A 1 89 ? -2.835 -11.119 13.219 1.00 93.50 89 ASP A N 1
ATOM 691 C CA . ASP A 1 89 ? -2.782 -10.386 14.476 1.00 93.50 89 ASP A CA 1
ATOM 692 C C . ASP A 1 89 ? -2.852 -8.871 14.212 1.00 93.50 89 ASP A C 1
ATOM 694 O O . ASP A 1 89 ? -3.733 -8.175 14.725 1.00 93.50 89 ASP A O 1
ATOM 698 N N . TYR A 1 90 ? -1.982 -8.385 13.329 1.00 96.06 90 TYR A N 1
ATOM 699 C CA . TYR A 1 90 ? -1.888 -6.979 12.964 1.00 96.06 90 TYR A CA 1
ATOM 700 C C . TYR A 1 90 ? -3.156 -6.446 12.284 1.00 96.06 90 TYR A C 1
ATOM 702 O O . TYR A 1 90 ? -3.726 -5.449 12.731 1.00 96.06 90 TYR A O 1
ATOM 710 N N . LEU A 1 91 ? -3.619 -7.101 11.216 1.00 94.88 91 LEU A N 1
ATOM 711 C CA . LEU A 1 91 ? -4.718 -6.589 10.392 1.00 94.88 91 LEU A CA 1
ATOM 712 C C . LEU A 1 91 ? -6.074 -6.667 11.101 1.00 94.88 91 LEU A C 1
ATOM 714 O O . LEU A 1 91 ? -6.867 -5.731 10.983 1.00 94.88 91 LEU A O 1
ATOM 718 N N . SER A 1 92 ? -6.324 -7.730 11.876 1.00 93.38 92 SER A N 1
ATOM 719 C CA . SER A 1 92 ? -7.531 -7.815 12.713 1.00 93.38 92 SER A CA 1
ATOM 720 C C . SER A 1 92 ? -7.552 -6.710 13.770 1.00 93.38 92 SER A C 1
ATOM 722 O O . SER A 1 92 ? -8.587 -6.086 13.991 1.00 93.38 92 SER A O 1
ATOM 724 N N . ALA A 1 93 ? -6.399 -6.390 14.373 1.00 94.25 93 ALA A N 1
ATOM 725 C CA . ALA A 1 93 ? -6.310 -5.315 15.352 1.00 94.25 93 ALA A CA 1
ATOM 726 C C . ALA A 1 93 ? -6.522 -3.928 14.723 1.00 94.25 93 ALA A C 1
ATOM 728 O O . ALA A 1 93 ? -7.256 -3.118 15.288 1.00 94.25 93 ALA A O 1
ATOM 729 N N . VAL A 1 94 ? -5.938 -3.667 13.545 1.00 95.38 94 VAL A N 1
ATOM 730 C CA . VAL A 1 94 ? -6.178 -2.434 12.773 1.00 95.38 94 VAL A CA 1
ATOM 731 C C . VAL A 1 94 ? -7.663 -2.278 12.449 1.00 95.38 94 VAL A C 1
ATOM 733 O O . VAL A 1 94 ? -8.237 -1.220 12.699 1.00 95.38 94 VAL A O 1
ATOM 736 N N . ASN A 1 95 ? -8.294 -3.336 11.937 1.00 92.38 95 ASN A N 1
ATOM 737 C CA . ASN A 1 95 ? -9.714 -3.348 11.613 1.00 92.38 95 ASN A CA 1
ATOM 738 C C . ASN A 1 95 ? -10.587 -3.073 12.853 1.00 92.38 95 ASN A C 1
ATOM 740 O O . ASN A 1 95 ? -11.338 -2.094 12.868 1.00 92.38 95 ASN A O 1
ATOM 744 N N . ASP A 1 96 ? -10.453 -3.884 13.906 1.00 91.62 96 ASP A N 1
ATOM 745 C CA . ASP A 1 96 ? -11.294 -3.781 15.102 1.00 91.62 96 ASP A CA 1
ATOM 746 C C . ASP A 1 96 ? -11.104 -2.424 15.805 1.00 91.62 96 ASP A C 1
ATOM 748 O O . ASP A 1 96 ? -12.082 -1.832 16.269 1.00 91.62 96 ASP A O 1
ATOM 752 N N . ALA A 1 97 ? -9.875 -1.889 15.855 1.00 94.19 97 ALA A N 1
ATOM 753 C CA . ALA A 1 97 ? -9.606 -0.574 16.440 1.00 94.19 97 ALA A CA 1
ATOM 754 C C . ALA A 1 97 ? -10.296 0.540 15.647 1.00 94.19 97 ALA A C 1
ATOM 756 O O . ALA A 1 97 ? -10.990 1.377 16.233 1.00 94.19 97 ALA A O 1
ATOM 757 N N . SER A 1 98 ? -10.152 0.528 14.317 1.00 93.25 98 SER A N 1
ATOM 758 C CA . SER A 1 98 ? -10.785 1.517 13.448 1.00 93.25 98 SER A CA 1
ATOM 759 C C . SER A 1 98 ? -12.302 1.505 13.589 1.00 93.25 98 SER A C 1
ATOM 761 O O . SER A 1 98 ? -12.912 2.558 13.778 1.00 93.25 98 SER A O 1
ATOM 763 N N . PHE A 1 99 ? -12.923 0.326 13.564 1.00 89.81 99 PHE A N 1
ATOM 764 C CA . PHE A 1 99 ? -14.378 0.242 13.628 1.00 89.81 99 PHE A CA 1
ATOM 765 C C . PHE A 1 99 ? -14.952 0.507 15.010 1.00 89.81 99 PHE A C 1
ATOM 767 O O . PHE A 1 99 ? -16.043 1.058 15.083 1.00 89.81 99 PHE A O 1
ATOM 774 N N . LYS A 1 100 ? -14.212 0.262 16.095 1.00 91.25 100 LYS A N 1
ATOM 775 C CA . LYS A 1 100 ? -14.608 0.738 17.430 1.00 91.25 100 LYS A CA 1
ATOM 776 C C . LYS A 1 100 ? -14.607 2.267 17.526 1.00 91.25 100 LYS A C 1
ATOM 778 O O . LYS A 1 100 ? -15.499 2.831 18.153 1.00 91.25 100 LYS A O 1
ATOM 783 N N . ILE A 1 101 ? -13.655 2.955 16.893 1.00 93.75 101 ILE A N 1
ATOM 784 C CA . ILE A 1 101 ? -13.645 4.429 16.850 1.00 93.75 101 ILE A CA 1
ATOM 785 C C . ILE A 1 101 ? -14.813 4.947 16.001 1.00 93.75 101 ILE A C 1
ATOM 787 O O . ILE A 1 101 ? -15.555 5.828 16.438 1.00 93.75 101 ILE A O 1
ATOM 791 N N . TYR A 1 102 ? -15.022 4.372 14.816 1.00 90.81 102 TYR A N 1
ATOM 792 C CA . TYR A 1 102 ? -16.134 4.749 13.942 1.00 90.81 102 TYR A CA 1
ATOM 793 C C . TYR A 1 102 ? -17.503 4.443 14.542 1.00 90.81 102 TYR A C 1
ATOM 795 O O . TYR A 1 102 ? -18.437 5.218 14.369 1.00 90.81 102 TYR A O 1
ATOM 803 N N . GLU A 1 103 ? -17.630 3.351 15.286 1.00 88.44 103 GLU A N 1
ATOM 804 C CA . GLU A 1 103 ? -18.839 3.028 16.030 1.00 88.44 103 GLU A CA 1
ATOM 805 C C . GLU A 1 103 ? -19.102 4.069 17.126 1.00 88.44 103 GLU A C 1
ATOM 807 O O . GLU A 1 103 ? -20.231 4.535 17.248 1.00 88.44 103 GLU A O 1
ATOM 812 N N . SER A 1 104 ? -18.074 4.501 17.878 1.00 90.56 104 SER A N 1
ATOM 813 C CA . SER A 1 104 ? -18.212 5.577 18.882 1.00 90.56 104 SER A CA 1
ATOM 814 C C . SER A 1 104 ? -18.734 6.859 18.233 1.00 90.56 104 SER A C 1
ATOM 816 O O . SER A 1 104 ? -19.610 7.525 18.779 1.00 90.56 104 SER A O 1
ATOM 818 N N . TRP A 1 105 ? -18.206 7.191 17.054 1.00 90.00 105 TRP A N 1
ATOM 819 C CA . TRP A 1 105 ? -18.631 8.359 16.290 1.00 90.00 105 TRP A CA 1
ATOM 820 C C . TRP A 1 105 ? -20.054 8.217 15.747 1.00 90.00 105 TRP A C 1
ATOM 822 O O . TRP A 1 105 ? -20.855 9.138 15.823 1.00 90.00 105 TRP A O 1
ATOM 832 N N . ASN A 1 106 ? -20.415 7.048 15.224 1.00 84.88 106 ASN A N 1
ATOM 833 C CA . ASN A 1 106 ? -21.776 6.816 14.761 1.00 84.88 106 ASN A CA 1
ATOM 834 C C . ASN A 1 106 ? -22.781 6.993 15.911 1.00 84.88 106 ASN A C 1
ATOM 836 O O . ASN A 1 106 ? -23.811 7.637 15.715 1.00 84.88 106 ASN A O 1
ATOM 840 N N . HIS A 1 107 ? -22.462 6.494 17.113 1.00 83.75 107 HIS A N 1
ATOM 841 C CA . HIS A 1 107 ? -23.288 6.690 18.307 1.00 83.75 107 HIS A CA 1
ATOM 842 C C . HIS A 1 107 ? -23.488 8.162 18.673 1.00 83.75 107 HIS A C 1
ATOM 844 O O . HIS A 1 107 ? -24.605 8.525 19.024 1.00 83.75 107 HIS A O 1
ATOM 850 N N . SER A 1 108 ? -22.473 9.020 18.535 1.00 82.69 108 SER A N 1
ATOM 851 C CA . SER A 1 108 ? -22.620 10.455 18.830 1.00 82.69 108 SER A CA 1
ATOM 852 C C . SER A 1 108 ? -23.469 11.228 17.817 1.00 82.69 108 SER A C 1
ATOM 854 O O . SER A 1 108 ? -23.884 12.358 18.078 1.00 82.69 108 SER A O 1
ATOM 856 N N . VAL A 1 109 ? -23.738 10.631 16.655 1.00 75.06 109 VAL A N 1
ATOM 857 C CA . VAL A 1 109 ? -24.605 11.196 15.613 1.00 75.06 109 VAL A CA 1
ATOM 858 C C . VAL A 1 109 ? -26.042 10.657 15.731 1.00 75.06 109 VAL A C 1
ATOM 860 O O . VAL A 1 109 ? -26.996 11.342 15.343 1.00 75.06 109 VAL A O 1
ATOM 863 N N . TYR A 1 110 ? -26.231 9.449 16.280 1.00 65.94 110 TYR A N 1
ATOM 864 C CA . TYR A 1 110 ? -27.542 8.819 16.471 1.00 65.94 110 TYR A CA 1
ATOM 865 C C . TYR A 1 110 ? -28.341 9.500 17.597 1.00 65.94 110 TYR A C 1
ATOM 867 O O . TYR A 1 110 ? -28.198 9.168 18.766 1.00 65.94 110 TYR A O 1
ATOM 875 N N . GLY A 1 111 ? -29.233 10.426 17.229 1.00 58.31 111 GLY A N 1
ATOM 876 C CA . GLY A 1 111 ? -30.231 11.011 18.141 1.00 58.31 111 GLY A CA 1
ATOM 877 C C . GLY A 1 111 ? -30.305 12.538 18.141 1.00 58.31 111 GLY A C 1
ATOM 878 O O . GLY A 1 111 ? -31.313 13.085 18.572 1.00 58.31 111 GLY A O 1
ATOM 879 N N . ASN A 1 112 ? -29.302 13.227 17.586 1.00 57.81 112 ASN A N 1
ATOM 880 C CA . ASN A 1 112 ? -29.162 14.687 17.698 1.00 57.81 112 ASN A CA 1
ATOM 881 C C . ASN A 1 112 ? -29.447 15.465 16.398 1.00 57.81 112 ASN A C 1
ATOM 883 O O . ASN A 1 112 ? -28.789 16.462 16.105 1.00 57.81 112 ASN A O 1
ATOM 887 N N . ASP A 1 113 ? -30.407 15.022 15.577 1.00 60.75 113 ASP A N 1
ATOM 888 C CA . ASP A 1 113 ? -30.807 15.695 14.322 1.00 60.75 113 ASP A CA 1
ATOM 889 C C . ASP A 1 113 ? -29.651 15.997 13.333 1.00 60.75 113 ASP A C 1
ATOM 891 O O . ASP A 1 113 ? -29.764 16.856 12.455 1.00 60.75 113 ASP A O 1
ATOM 895 N N . GLY A 1 114 ? -28.537 15.259 13.428 1.00 60.44 114 GLY A N 1
ATOM 896 C CA . GLY A 1 114 ? -27.328 15.474 12.623 1.00 60.44 114 GLY A CA 1
ATOM 897 C C . GLY A 1 114 ? -26.325 16.472 13.216 1.00 60.44 114 GLY A C 1
ATOM 898 O O . GLY A 1 114 ? -25.378 16.849 12.526 1.00 60.44 114 GLY A O 1
ATOM 899 N N . ARG A 1 115 ? -26.508 16.902 14.471 1.00 69.19 115 ARG A N 1
ATOM 900 C CA . ARG A 1 115 ? -25.477 17.579 15.272 1.00 69.19 115 ARG A CA 1
ATOM 901 C C . ARG A 1 115 ? -24.568 16.547 15.932 1.00 69.19 115 ARG A C 1
ATOM 903 O O . ARG A 1 115 ? -25.026 15.478 16.323 1.00 69.19 115 ARG A O 1
ATOM 910 N N . ILE A 1 116 ? -23.288 16.884 16.040 1.00 79.50 116 ILE A N 1
ATOM 911 C CA . ILE A 1 116 ? -22.282 16.018 16.657 1.00 79.50 116 ILE A CA 1
ATOM 912 C C . ILE A 1 116 ? -22.348 16.194 18.173 1.00 79.50 116 ILE A C 1
ATOM 914 O O . ILE A 1 116 ? -22.156 17.303 18.672 1.00 79.50 116 ILE A O 1
ATOM 918 N N . ASP A 1 117 ? -22.588 15.100 18.892 1.00 88.06 117 ASP A N 1
ATOM 919 C CA . ASP A 1 117 ? -22.448 15.047 20.344 1.00 88.06 117 ASP A CA 1
ATOM 920 C C . ASP A 1 117 ? -21.002 14.729 20.744 1.00 88.06 117 ASP A C 1
ATOM 922 O O . ASP A 1 117 ? -20.609 13.567 20.873 1.00 88.06 117 ASP A O 1
ATOM 926 N N . TYR A 1 118 ? -20.166 15.752 20.918 1.00 90.31 118 TYR A N 1
ATOM 927 C CA . TYR A 1 118 ? -18.776 15.524 21.330 1.00 90.31 118 TYR A CA 1
ATOM 928 C C . TYR A 1 118 ? -18.675 14.860 22.709 1.00 90.31 118 TYR A C 1
ATOM 930 O O . TYR A 1 118 ? -17.742 14.087 22.933 1.00 90.31 118 TYR A O 1
ATOM 938 N N . GLN A 1 119 ? -19.644 15.107 23.594 1.00 90.31 119 GLN A N 1
ATOM 939 C CA . GLN A 1 119 ? -19.688 14.505 24.921 1.00 90.31 119 GLN A CA 1
ATOM 940 C C . GLN A 1 119 ? -20.029 13.019 24.831 1.00 90.31 119 GLN A C 1
ATOM 942 O O . GLN A 1 119 ? -19.261 12.188 25.315 1.00 90.31 119 GLN A O 1
ATOM 947 N N . GLY A 1 120 ? -21.076 12.670 24.082 1.00 89.94 120 GLY A N 1
ATOM 948 C CA . GLY A 1 120 ? -21.409 11.279 23.777 1.00 89.94 120 GLY A CA 1
ATOM 949 C C . GLY A 1 120 ? -20.272 10.536 23.062 1.00 89.94 120 GLY A C 1
ATOM 950 O O . GLY A 1 120 ? -19.985 9.380 23.380 1.00 89.94 120 GLY A O 1
ATOM 951 N N . PHE A 1 121 ? -19.551 11.194 22.144 1.00 92.56 121 PHE A N 1
ATOM 952 C CA . PHE A 1 121 ? -18.381 10.592 21.493 1.00 92.56 121 PHE A CA 1
ATOM 953 C C . PHE A 1 121 ? -17.259 10.292 22.497 1.00 92.56 121 PHE A C 1
ATOM 955 O O . PHE A 1 121 ? -16.705 9.187 22.494 1.00 92.56 121 PHE A O 1
ATOM 962 N N . ALA A 1 122 ? -16.938 11.251 23.371 1.00 93.50 122 ALA A N 1
ATOM 963 C CA . ALA A 1 122 ? -15.920 11.088 24.402 1.00 93.50 122 ALA A CA 1
ATOM 964 C C . ALA A 1 122 ? -16.293 10.014 25.428 1.00 93.50 122 ALA A C 1
ATOM 966 O O . ALA A 1 122 ? -15.430 9.226 25.801 1.00 93.50 122 ALA A O 1
ATOM 967 N N . GLU A 1 123 ? -17.559 9.915 25.840 1.00 91.25 123 GLU A N 1
ATOM 968 C CA . GLU A 1 123 ? -18.037 8.873 26.756 1.00 91.25 123 GLU A CA 1
ATOM 969 C C . GLU A 1 123 ? -17.872 7.466 26.170 1.00 91.25 123 GLU A C 1
ATOM 971 O O . GLU A 1 123 ? -17.341 6.573 26.836 1.00 91.25 123 GLU A O 1
ATOM 976 N N . GLN A 1 124 ? -18.240 7.276 24.899 1.00 91.31 124 GLN A N 1
ATOM 977 C CA . GLN A 1 124 ? -18.053 6.001 24.200 1.00 91.31 124 GLN A CA 1
ATOM 978 C C . GLN A 1 124 ? -16.569 5.636 24.070 1.00 91.31 124 GLN A C 1
ATOM 980 O O . GLN A 1 124 ? -16.181 4.484 24.283 1.00 91.31 124 GLN A O 1
ATOM 985 N N . LEU A 1 125 ? -15.713 6.609 23.732 1.00 93.50 125 LEU A N 1
ATOM 986 C CA . LEU A 1 125 ? -14.266 6.393 23.688 1.00 93.50 125 LEU A CA 1
ATOM 987 C C . LEU A 1 125 ? -13.694 6.083 25.074 1.00 93.50 125 LEU A C 1
ATOM 989 O O . LEU A 1 125 ? -12.895 5.158 25.188 1.00 93.50 125 LEU A O 1
ATOM 993 N N . ARG A 1 126 ? -14.125 6.792 26.123 1.00 92.62 126 ARG A N 1
ATOM 994 C CA . ARG A 1 126 ? -13.687 6.576 27.508 1.00 92.62 126 ARG A CA 1
ATOM 995 C C . ARG A 1 126 ? -13.972 5.145 27.949 1.00 92.62 126 ARG A C 1
ATOM 997 O O . ARG A 1 126 ? -13.045 4.458 28.361 1.00 92.62 126 ARG A O 1
ATOM 1004 N N . GLY A 1 127 ? -15.200 4.660 27.756 1.00 89.44 127 GLY A N 1
ATOM 1005 C CA . GLY A 1 127 ? -15.562 3.278 28.093 1.00 89.44 127 GLY A CA 1
ATOM 1006 C C . GLY A 1 127 ? -14.761 2.227 27.315 1.00 89.44 127 GLY A C 1
ATOM 1007 O O . GLY A 1 127 ? -14.433 1.172 27.847 1.00 89.44 127 GLY A O 1
ATOM 1008 N N . ARG A 1 128 ? -14.382 2.513 26.063 1.00 90.25 128 ARG A N 1
ATOM 1009 C CA . ARG A 1 128 ? -13.556 1.609 25.239 1.00 90.25 128 ARG A CA 1
ATOM 1010 C C . ARG A 1 128 ? -12.057 1.699 25.531 1.00 90.25 128 ARG A C 1
ATOM 1012 O O . ARG A 1 128 ? -11.321 0.788 25.148 1.00 90.25 128 ARG A O 1
ATOM 1019 N N . MET A 1 129 ? -11.603 2.778 26.160 1.00 91.00 129 MET A N 1
ATOM 1020 C CA . MET A 1 129 ? -10.217 2.979 26.592 1.00 91.00 129 MET A CA 1
ATOM 1021 C C . MET A 1 129 ? -9.976 2.531 28.036 1.00 91.00 129 MET A C 1
ATOM 1023 O O . MET A 1 129 ? -8.820 2.406 28.432 1.00 91.00 129 MET A O 1
ATOM 1027 N N . ASP A 1 130 ? -11.037 2.281 28.802 1.00 85.69 130 ASP A N 1
ATOM 1028 C CA . ASP A 1 130 ? -10.955 1.822 30.183 1.00 85.69 130 ASP A CA 1
ATOM 1029 C C . ASP A 1 130 ? -10.481 0.350 30.251 1.00 85.69 130 ASP A C 1
ATOM 1031 O O . ASP A 1 130 ? -11.145 -0.547 29.707 1.00 85.69 130 ASP A O 1
ATOM 1035 N N . PRO A 1 131 ? -9.321 0.072 30.880 1.00 74.88 131 PRO A N 1
ATOM 1036 C CA . PRO A 1 131 ? -8.829 -1.288 31.064 1.00 74.88 131 PRO A CA 1
ATOM 1037 C C . PRO A 1 131 ? -9.562 -2.054 32.178 1.00 74.88 131 PRO A C 1
ATOM 1039 O O . PRO A 1 131 ? -9.514 -3.286 32.174 1.00 74.88 131 PRO A O 1
ATOM 1042 N N . GLU A 1 132 ? -10.228 -1.364 33.110 1.00 76.12 132 GLU A N 1
ATOM 1043 C CA . GLU A 1 132 ? -10.939 -1.952 34.253 1.00 76.12 132 GLU A CA 1
ATOM 1044 C C . GLU A 1 132 ? -12.358 -2.402 33.875 1.00 76.12 132 GLU A C 1
ATOM 1046 O O . GLU A 1 132 ? -12.855 -3.401 34.396 1.00 76.12 132 GLU A O 1
ATOM 1051 N N . HIS A 1 133 ? -12.982 -1.738 32.896 1.00 67.94 133 HIS A N 1
ATOM 1052 C CA . HIS A 1 133 ? -14.338 -2.040 32.425 1.00 67.94 133 HIS A CA 1
ATOM 1053 C C . HIS A 1 133 ? -14.338 -2.630 31.008 1.00 67.94 133 HIS A C 1
ATOM 1055 O O . HIS A 1 133 ? -14.772 -2.020 30.027 1.00 67.94 133 HIS A O 1
ATOM 1061 N N . LYS A 1 134 ? -13.866 -3.876 30.892 1.00 64.25 134 LYS A N 1
ATOM 1062 C CA . LYS A 1 134 ? -13.863 -4.607 29.617 1.00 64.25 134 LYS A CA 1
ATOM 1063 C C . LYS A 1 134 ? -15.252 -5.120 29.245 1.00 64.25 134 LYS A C 1
ATOM 1065 O O . LYS A 1 134 ? -15.712 -6.134 29.762 1.00 64.25 134 LYS A O 1
ATOM 1070 N N . THR A 1 135 ? -15.900 -4.453 28.291 1.00 60.09 135 THR A N 1
ATOM 1071 C CA . THR A 1 135 ? -17.135 -4.941 27.649 1.00 60.09 135 THR A CA 1
ATOM 1072 C C . THR A 1 135 ? -16.853 -5.976 26.557 1.00 60.09 135 THR A C 1
ATOM 1074 O O . THR A 1 135 ? -17.712 -6.800 26.247 1.00 60.09 135 THR A O 1
ATOM 1077 N N . HIS A 1 136 ? -15.634 -5.988 26.008 1.00 65.19 136 HIS A N 1
ATOM 1078 C CA . HIS A 1 136 ? -15.166 -6.970 25.032 1.00 65.19 136 HIS A CA 1
ATOM 1079 C C . HIS A 1 136 ? -13.828 -7.579 25.461 1.00 65.19 136 HIS A C 1
ATOM 1081 O O . HIS A 1 136 ? -13.082 -6.989 26.236 1.00 65.19 136 HIS A O 1
ATOM 1087 N N . THR A 1 137 ? -13.486 -8.751 24.915 1.00 66.75 137 THR A N 1
ATOM 1088 C CA . THR A 1 137 ? -12.200 -9.416 25.197 1.00 66.75 137 THR A CA 1
ATOM 1089 C C . THR A 1 137 ? -10.995 -8.540 24.842 1.00 66.75 137 THR A C 1
ATOM 1091 O O . THR A 1 137 ? -10.020 -8.543 25.586 1.00 66.75 137 THR A O 1
ATOM 1094 N N . ASN A 1 138 ? -11.079 -7.775 23.748 1.00 75.69 138 ASN A N 1
ATOM 1095 C CA . ASN A 1 138 ? -10.113 -6.733 23.409 1.00 75.69 138 ASN A CA 1
ATOM 1096 C C . ASN A 1 138 ? -10.844 -5.388 23.310 1.00 75.69 138 ASN A C 1
ATOM 1098 O O . ASN A 1 138 ? -11.702 -5.196 22.439 1.00 75.69 138 ASN A O 1
ATOM 1102 N N . ASN A 1 139 ? -10.505 -4.472 24.211 1.00 86.38 139 ASN A N 1
ATOM 1103 C CA . ASN A 1 139 ? -10.969 -3.089 24.188 1.00 86.38 139 ASN A CA 1
ATOM 1104 C C . ASN A 1 139 ? -10.079 -2.235 23.268 1.00 86.38 139 ASN A C 1
ATOM 1106 O O . ASN A 1 139 ? -9.037 -2.687 22.793 1.00 86.38 139 ASN A O 1
ATOM 1110 N N . LEU A 1 140 ? -10.484 -0.992 22.989 1.00 91.56 140 LEU A N 1
ATOM 1111 C CA . LEU A 1 140 ? -9.728 -0.109 22.093 1.00 91.56 140 LEU A CA 1
ATOM 1112 C C . LEU A 1 140 ? -8.305 0.140 22.614 1.00 91.56 140 LEU A C 1
ATOM 1114 O O . LEU A 1 140 ? -7.363 0.108 21.826 1.00 91.56 140 LEU A O 1
ATOM 1118 N N . ALA A 1 141 ? -8.138 0.299 23.931 1.00 91.94 141 ALA A N 1
ATOM 1119 C CA . ALA A 1 141 ? -6.818 0.428 24.549 1.00 91.94 141 ALA A CA 1
ATOM 1120 C C . ALA A 1 141 ? -5.911 -0.784 24.263 1.00 91.94 141 ALA A C 1
ATOM 1122 O O . ALA A 1 141 ? -4.768 -0.595 23.850 1.00 91.94 141 ALA A O 1
ATOM 1123 N N . ASP A 1 142 ? -6.433 -2.010 24.401 1.00 90.81 142 ASP A N 1
ATOM 1124 C CA . ASP A 1 142 ? -5.678 -3.240 24.120 1.00 90.81 142 ASP A CA 1
ATOM 1125 C C . ASP A 1 142 ? -5.255 -3.296 22.642 1.00 90.81 142 ASP A C 1
ATOM 1127 O O . ASP A 1 142 ? -4.111 -3.603 22.312 1.00 90.81 142 ASP A O 1
ATOM 1131 N N . LEU A 1 143 ? -6.174 -2.964 21.729 1.00 93.38 143 LEU A N 1
ATOM 1132 C CA . LEU A 1 143 ? -5.921 -3.017 20.287 1.00 93.38 143 LEU A CA 1
ATOM 1133 C C . LEU A 1 143 ? -4.840 -2.015 19.863 1.00 93.38 143 LEU A C 1
ATOM 1135 O O . LEU A 1 143 ? -3.944 -2.370 19.098 1.00 93.38 143 LEU A O 1
ATOM 1139 N N . LEU A 1 144 ? -4.870 -0.793 20.403 1.00 95.88 144 LEU A N 1
ATOM 1140 C CA . LEU A 1 144 ? -3.853 0.228 20.128 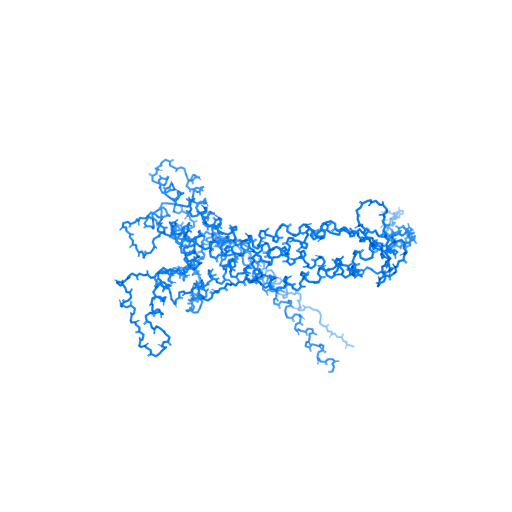1.00 95.88 144 LEU A CA 1
ATOM 1141 C C . LEU A 1 144 ? -2.464 -0.141 20.683 1.00 95.88 144 LEU A C 1
ATOM 1143 O O . LEU A 1 144 ? -1.460 0.381 20.200 1.00 95.88 144 LEU A O 1
ATOM 1147 N N . GLU A 1 145 ? -2.379 -1.053 21.656 1.00 94.12 145 GLU A N 1
ATOM 1148 C CA . GLU A 1 145 ? -1.114 -1.645 22.115 1.00 94.12 145 GLU A CA 1
ATOM 1149 C C . GLU A 1 145 ? -0.659 -2.833 21.265 1.00 94.12 145 GLU A C 1
ATOM 1151 O O . GLU A 1 145 ? 0.540 -3.017 21.036 1.00 94.12 145 GLU A O 1
ATOM 1156 N N . ILE A 1 146 ? -1.607 -3.627 20.770 1.00 93.56 146 ILE A N 1
ATOM 1157 C CA . ILE A 1 146 ? -1.333 -4.780 19.913 1.00 93.56 146 ILE A CA 1
ATOM 1158 C C . ILE A 1 146 ? -0.780 -4.334 18.556 1.00 93.56 146 ILE A C 1
ATOM 1160 O O . ILE A 1 146 ? 0.212 -4.911 18.108 1.00 93.56 146 ILE A O 1
ATOM 1164 N N . ILE A 1 147 ? -1.368 -3.308 17.925 1.00 96.88 147 ILE A N 1
ATOM 1165 C CA . ILE A 1 147 ? -1.031 -2.891 16.550 1.00 96.88 147 ILE A CA 1
ATOM 1166 C C . ILE A 1 147 ? 0.479 -2.641 16.361 1.00 96.88 147 ILE A C 1
ATOM 1168 O O . ILE A 1 147 ? 1.048 -3.240 15.446 1.00 96.88 147 ILE A O 1
ATOM 1172 N N . PRO A 1 148 ? 1.179 -1.842 17.197 1.00 97.50 148 PRO A N 1
ATOM 1173 C CA . PRO A 1 148 ? 2.621 -1.642 17.051 1.00 97.50 148 PRO A CA 1
ATOM 1174 C C . PRO A 1 148 ? 3.436 -2.937 17.127 1.00 97.50 148 PRO A C 1
ATOM 1176 O O . PRO A 1 148 ? 4.293 -3.186 16.281 1.00 97.50 148 PRO A O 1
ATOM 1179 N N . ARG A 1 149 ? 3.154 -3.784 18.123 1.00 95.50 149 ARG A N 1
ATOM 1180 C CA . ARG A 1 149 ? 3.886 -5.039 18.345 1.00 95.50 149 ARG A CA 1
ATOM 1181 C C . ARG A 1 149 ? 3.647 -6.034 17.210 1.00 95.50 149 ARG A C 1
ATOM 1183 O O . ARG A 1 149 ? 4.602 -6.596 16.680 1.00 95.50 149 ARG A O 1
ATOM 1190 N N . ALA A 1 150 ? 2.385 -6.242 16.842 1.00 95.44 150 ALA A N 1
ATOM 1191 C CA . ALA A 1 150 ? 2.002 -7.151 15.769 1.00 95.44 150 ALA A CA 1
ATOM 1192 C C . ALA A 1 150 ? 2.508 -6.653 14.409 1.00 95.44 150 ALA A C 1
ATOM 1194 O O . ALA A 1 150 ? 2.979 -7.453 13.613 1.00 95.44 150 ALA A O 1
ATOM 1195 N N . GLY A 1 151 ? 2.507 -5.337 14.172 1.00 96.94 151 GLY A N 1
ATOM 1196 C CA . GLY A 1 151 ? 3.046 -4.741 12.949 1.00 96.94 151 GLY A CA 1
ATOM 1197 C C . GLY A 1 151 ? 4.552 -4.958 12.794 1.00 96.94 151 GLY A C 1
ATOM 1198 O O . GLY A 1 151 ? 5.021 -5.262 11.701 1.00 96.94 151 GLY A O 1
ATOM 1199 N N . ILE A 1 152 ? 5.322 -4.875 13.885 1.00 96.38 152 ILE A N 1
ATOM 1200 C CA . ILE A 1 152 ? 6.755 -5.211 13.863 1.00 96.38 152 ILE A CA 1
ATOM 1201 C C . ILE A 1 152 ? 6.954 -6.696 13.533 1.00 96.38 152 ILE A C 1
ATOM 1203 O O . ILE A 1 152 ? 7.762 -7.016 12.664 1.00 96.38 152 ILE A O 1
ATOM 1207 N N . ALA A 1 153 ? 6.197 -7.593 14.174 1.00 94.62 153 ALA A N 1
ATOM 1208 C CA . ALA A 1 153 ? 6.272 -9.027 13.895 1.00 94.62 153 ALA A CA 1
ATOM 1209 C C . ALA A 1 153 ? 5.873 -9.358 12.444 1.00 94.62 153 ALA A C 1
ATOM 1211 O O . ALA A 1 153 ? 6.561 -10.129 11.779 1.00 94.62 153 ALA A O 1
ATOM 1212 N N . ALA A 1 154 ? 4.818 -8.722 11.927 1.00 95.81 154 ALA A N 1
ATOM 1213 C CA . ALA A 1 154 ? 4.356 -8.869 10.550 1.00 95.81 154 ALA A CA 1
ATOM 1214 C C . ALA A 1 154 ? 5.421 -8.398 9.549 1.00 95.81 154 ALA A C 1
ATOM 1216 O O . ALA A 1 154 ? 5.695 -9.087 8.569 1.00 95.81 154 ALA A O 1
ATOM 1217 N N . ARG A 1 155 ? 6.097 -7.274 9.840 1.00 95.56 155 ARG A N 1
ATOM 1218 C CA . ARG A 1 155 ? 7.238 -6.787 9.050 1.00 95.56 155 ARG A CA 1
ATOM 1219 C C . ARG A 1 155 ? 8.384 -7.796 9.024 1.00 95.56 155 ARG A C 1
ATOM 1221 O O . ARG A 1 155 ? 8.971 -8.014 7.972 1.00 95.56 155 ARG A O 1
ATOM 1228 N N . THR A 1 156 ? 8.709 -8.403 10.165 1.00 93.69 156 THR A N 1
ATOM 1229 C CA . THR A 1 156 ? 9.738 -9.451 10.241 1.00 93.69 156 THR A CA 1
ATOM 1230 C C . THR A 1 156 ? 9.347 -10.689 9.434 1.00 93.69 156 THR A C 1
ATOM 1232 O O . THR A 1 156 ? 10.213 -11.278 8.797 1.00 93.69 156 THR A O 1
ATOM 1235 N N . GLY A 1 157 ? 8.059 -11.045 9.408 1.00 90.75 157 GLY A N 1
ATOM 1236 C CA . GLY A 1 157 ? 7.543 -12.174 8.631 1.00 90.75 157 GLY A CA 1
ATOM 1237 C C . GLY A 1 157 ? 7.665 -12.027 7.110 1.00 90.75 157 GLY A C 1
ATOM 1238 O O . GLY A 1 157 ? 7.569 -13.031 6.420 1.00 90.75 157 GLY A O 1
ATOM 1239 N N . ILE A 1 158 ? 7.900 -10.813 6.594 1.00 93.25 158 ILE A N 1
ATOM 1240 C CA . ILE A 1 158 ? 8.140 -10.540 5.161 1.00 93.25 158 ILE A CA 1
ATOM 1241 C C . ILE A 1 158 ? 9.506 -9.878 4.906 1.00 93.25 158 ILE A C 1
ATOM 1243 O O . ILE A 1 158 ? 9.670 -9.044 4.009 1.00 93.25 158 ILE A O 1
ATOM 1247 N N . ALA A 1 159 ? 10.492 -10.151 5.767 1.00 92.88 159 ALA A N 1
ATOM 1248 C CA . ALA A 1 159 ? 11.798 -9.499 5.695 1.00 92.88 159 ALA A CA 1
ATOM 1249 C C . ALA A 1 159 ? 12.522 -9.782 4.368 1.00 92.88 159 ALA A C 1
ATOM 1251 O O . ALA A 1 159 ? 13.181 -8.889 3.829 1.00 92.88 159 ALA A O 1
ATOM 1252 N N . ASP A 1 160 ? 12.371 -10.988 3.824 1.00 93.19 160 ASP A N 1
ATOM 1253 C CA . ASP A 1 160 ? 12.973 -11.375 2.550 1.00 93.19 160 ASP A CA 1
ATOM 1254 C C . ASP A 1 160 ? 12.355 -10.594 1.386 1.00 93.19 160 ASP A C 1
ATOM 1256 O O . ASP A 1 160 ? 13.083 -10.050 0.553 1.00 93.19 160 ASP A O 1
ATOM 1260 N N . GLU A 1 161 ? 11.033 -10.419 1.372 1.00 93.81 161 GLU A N 1
ATOM 1261 C CA . GLU A 1 161 ? 10.335 -9.591 0.391 1.00 93.81 161 GLU A CA 1
ATOM 1262 C C . GLU A 1 161 ? 10.757 -8.128 0.488 1.00 93.81 161 GLU A C 1
ATOM 1264 O O . GLU A 1 161 ? 10.999 -7.500 -0.542 1.00 93.81 161 GLU A O 1
ATOM 1269 N N . ILE A 1 162 ? 10.912 -7.590 1.704 1.00 93.56 162 ILE A N 1
ATOM 1270 C CA . ILE A 1 162 ? 11.424 -6.229 1.936 1.00 93.56 162 ILE A CA 1
ATOM 1271 C C . ILE A 1 162 ? 12.843 -6.079 1.372 1.00 93.56 162 ILE A C 1
ATOM 1273 O O . ILE A 1 162 ? 13.130 -5.119 0.649 1.00 93.56 162 ILE A O 1
ATOM 1277 N N . ASN A 1 163 ? 13.724 -7.044 1.639 1.00 92.31 163 ASN A N 1
ATOM 1278 C CA . ASN A 1 163 ? 15.098 -7.043 1.133 1.00 92.31 163 ASN A CA 1
ATOM 1279 C C . ASN A 1 163 ? 15.150 -7.132 -0.399 1.00 92.31 163 ASN A C 1
ATOM 1281 O O . ASN A 1 163 ? 15.942 -6.424 -1.040 1.00 92.31 163 ASN A O 1
ATOM 1285 N N . VAL A 1 164 ? 14.286 -7.956 -0.998 1.00 92.56 164 VAL A N 1
ATOM 1286 C CA . VAL A 1 164 ? 14.113 -8.035 -2.451 1.00 92.56 164 VAL A CA 1
ATOM 1287 C C . VAL A 1 164 ? 13.606 -6.706 -2.997 1.00 92.56 164 VAL A C 1
ATOM 1289 O O . VAL A 1 164 ? 14.233 -6.155 -3.897 1.00 92.56 164 VAL A O 1
ATOM 1292 N N . GLY A 1 165 ? 12.532 -6.141 -2.444 1.00 93.75 165 GLY A N 1
ATOM 1293 C CA . GLY A 1 165 ? 11.963 -4.870 -2.893 1.00 93.75 165 GLY A CA 1
ATOM 1294 C C . GLY A 1 165 ? 12.982 -3.729 -2.860 1.00 93.75 165 GLY A C 1
ATOM 1295 O O . GLY A 1 165 ? 13.108 -2.978 -3.830 1.00 93.75 165 GLY A O 1
ATOM 1296 N N . ALA A 1 166 ? 13.790 -3.649 -1.799 1.00 92.00 166 ALA A N 1
ATOM 1297 C CA . ALA A 1 166 ? 14.878 -2.679 -1.691 1.00 92.00 166 ALA A CA 1
ATOM 1298 C C . ALA A 1 166 ? 15.975 -2.902 -2.747 1.00 92.00 166 ALA A C 1
ATOM 1300 O O . ALA A 1 166 ? 16.495 -1.940 -3.314 1.00 92.00 166 ALA A O 1
ATOM 1301 N N . SER A 1 167 ? 16.328 -4.159 -3.027 1.00 91.12 167 SER A N 1
ATOM 1302 C CA . SER A 1 167 ? 17.317 -4.508 -4.056 1.00 91.12 167 SER A CA 1
ATOM 1303 C C . SER A 1 167 ? 16.811 -4.188 -5.461 1.00 91.12 167 SER A C 1
ATOM 1305 O O . SER A 1 167 ? 17.518 -3.548 -6.238 1.00 91.12 167 SER A O 1
ATOM 1307 N N . MET A 1 168 ? 15.550 -4.508 -5.747 1.00 90.81 168 MET A N 1
ATOM 1308 C CA . MET A 1 168 ? 14.878 -4.156 -6.996 1.00 90.81 168 MET A CA 1
ATOM 1309 C C . MET A 1 168 ? 14.793 -2.638 -7.185 1.00 90.81 168 MET A C 1
ATOM 1311 O O . MET A 1 168 ? 15.103 -2.125 -8.258 1.00 90.81 168 MET A O 1
ATOM 1315 N N . SER A 1 169 ? 14.485 -1.886 -6.126 1.00 91.38 169 SER A N 1
ATOM 1316 C CA . SER A 1 169 ? 14.476 -0.421 -6.186 1.00 91.38 169 SER A CA 1
ATOM 1317 C C . SER A 1 169 ? 15.841 0.176 -6.550 1.00 91.38 169 SER A C 1
ATOM 1319 O O . SER A 1 169 ? 15.874 1.234 -7.175 1.00 91.38 169 SER A O 1
ATOM 1321 N N . ARG A 1 170 ? 16.955 -0.469 -6.171 1.00 89.31 170 ARG A N 1
ATOM 1322 C CA . ARG A 1 170 ? 18.310 -0.045 -6.571 1.00 89.31 170 ARG A CA 1
ATOM 1323 C C . ARG A 1 170 ? 18.649 -0.453 -8.005 1.00 89.31 170 ARG A C 1
ATOM 1325 O O . ARG A 1 170 ? 19.313 0.308 -8.698 1.00 89.31 170 ARG A O 1
ATOM 1332 N N . ALA A 1 171 ? 18.178 -1.617 -8.454 1.00 87.44 171 ALA A N 1
ATOM 1333 C CA . ALA A 1 171 ? 18.438 -2.125 -9.801 1.00 87.44 171 ALA A CA 1
ATOM 1334 C C . ALA A 1 171 ? 17.652 -1.374 -10.893 1.00 87.44 171 ALA A C 1
ATOM 1336 O O . ALA A 1 171 ? 18.179 -1.136 -11.975 1.00 87.44 171 ALA A O 1
ATOM 1337 N N . SER A 1 172 ? 16.410 -0.963 -10.616 1.00 87.44 172 SER A N 1
ATOM 1338 C CA . SER A 1 172 ? 15.518 -0.298 -11.583 1.00 87.44 172 SER A CA 1
ATOM 1339 C C . SER A 1 172 ? 16.155 0.882 -12.348 1.00 87.44 172 SER A C 1
ATOM 1341 O O . SER A 1 172 ? 16.132 0.848 -13.581 1.00 87.44 172 SER A O 1
ATOM 1343 N N . PRO A 1 173 ? 16.780 1.889 -11.698 1.00 87.38 173 PRO A N 1
ATOM 1344 C CA . PRO A 1 173 ? 17.409 2.995 -12.425 1.00 87.38 173 PRO A CA 1
ATOM 1345 C C . PRO A 1 173 ? 18.623 2.569 -13.269 1.00 87.38 173 PRO A C 1
ATOM 1347 O O . PRO A 1 173 ? 18.953 3.252 -14.239 1.00 87.38 173 PRO A O 1
ATOM 1350 N N . LEU A 1 174 ? 19.282 1.450 -12.948 1.00 88.19 174 LEU A N 1
ATOM 1351 C CA . LEU A 1 174 ? 20.414 0.927 -13.726 1.00 88.19 174 LEU A CA 1
ATOM 1352 C C . LEU A 1 174 ? 19.947 0.311 -15.052 1.00 88.19 174 LEU A C 1
ATOM 1354 O O . LEU A 1 174 ? 20.571 0.533 -16.085 1.00 88.19 174 LEU A O 1
ATOM 1358 N N . PHE A 1 175 ? 18.801 -0.379 -15.052 1.00 86.19 175 PHE A N 1
ATOM 1359 C CA . PHE A 1 175 ? 18.156 -0.817 -16.295 1.00 86.19 175 PHE A CA 1
ATOM 1360 C C . PHE A 1 175 ? 17.715 0.382 -17.139 1.00 86.19 175 PHE A C 1
ATOM 1362 O O . PHE A 1 175 ? 18.024 0.435 -18.326 1.00 86.19 175 PHE A O 1
ATOM 1369 N N . SER A 1 176 ? 17.093 1.390 -16.524 1.00 84.56 176 SER A N 1
ATOM 1370 C CA . SER A 1 176 ? 16.678 2.613 -17.227 1.00 84.56 176 SER A CA 1
ATOM 1371 C C . SER A 1 176 ? 17.865 3.343 -17.877 1.00 84.56 176 SER A C 1
ATOM 1373 O O . SER A 1 176 ? 17.820 3.699 -19.047 1.00 84.56 176 SER A O 1
ATOM 1375 N N . SER A 1 177 ? 18.976 3.491 -17.148 1.00 86.06 177 SER A N 1
ATOM 1376 C CA . SER A 1 177 ? 20.185 4.183 -17.627 1.00 86.06 177 SER A CA 1
ATOM 1377 C C . SER A 1 177 ? 21.086 3.347 -18.543 1.00 86.06 177 SER A C 1
ATOM 1379 O O . SER A 1 177 ? 22.042 3.880 -19.105 1.00 86.06 177 SER A O 1
ATOM 1381 N N . SER A 1 178 ? 20.784 2.059 -18.739 1.00 85.12 178 SER A N 1
ATOM 1382 C CA . SER A 1 178 ? 21.480 1.230 -19.731 1.00 85.12 178 SER A CA 1
ATOM 1383 C C . SER A 1 178 ? 21.129 1.606 -21.171 1.00 85.12 178 SER A C 1
ATOM 1385 O O . SER A 1 178 ? 21.877 1.251 -22.079 1.00 85.12 178 SER A O 1
ATOM 1387 N N . TRP A 1 179 ? 20.043 2.361 -21.384 1.00 83.44 179 TRP A N 1
ATOM 1388 C CA . TRP A 1 179 ? 19.613 2.810 -22.702 1.00 83.44 179 TRP A CA 1
ATOM 1389 C C . TRP A 1 179 ? 19.143 4.264 -22.704 1.00 83.44 179 TRP A C 1
ATOM 1391 O O . TRP A 1 179 ? 18.326 4.661 -21.884 1.00 83.44 179 TRP A O 1
ATOM 1401 N N . ASN A 1 180 ? 19.551 5.030 -23.714 1.00 82.25 180 ASN A N 1
ATOM 1402 C CA . ASN A 1 180 ? 18.913 6.297 -24.066 1.00 82.25 180 ASN A CA 1
ATOM 1403 C C . ASN A 1 180 ? 18.127 6.140 -25.365 1.00 82.25 180 ASN A C 1
ATOM 1405 O O . ASN A 1 180 ? 18.676 5.699 -26.373 1.00 82.25 180 ASN A O 1
ATOM 1409 N N . TYR A 1 181 ? 16.861 6.549 -25.347 1.00 80.62 181 TYR A N 1
ATOM 1410 C CA . TYR A 1 181 ? 16.011 6.627 -26.530 1.00 80.62 181 TYR A CA 1
ATOM 1411 C C . TYR A 1 181 ? 15.793 8.088 -26.922 1.00 80.62 181 TYR A C 1
ATOM 1413 O O . TYR A 1 181 ? 15.447 8.925 -26.088 1.00 80.62 181 TYR A O 1
ATOM 1421 N N . HIS A 1 182 ? 15.982 8.384 -28.200 1.00 79.50 182 HIS A N 1
ATOM 1422 C CA . HIS A 1 182 ? 15.695 9.672 -28.805 1.00 79.50 182 HIS A CA 1
ATOM 1423 C C . HIS A 1 182 ? 14.864 9.455 -30.068 1.00 79.50 182 HIS A C 1
ATOM 1425 O O . HIS A 1 182 ? 15.158 8.548 -30.845 1.00 79.50 182 HIS A O 1
ATOM 1431 N N . HIS A 1 183 ? 13.856 10.297 -30.277 1.00 80.75 183 HIS A N 1
ATOM 1432 C CA . HIS A 1 183 ? 13.109 10.346 -31.526 1.00 80.75 183 HIS A CA 1
ATOM 1433 C C . HIS A 1 183 ? 13.056 11.774 -32.058 1.00 80.75 183 HIS A C 1
ATOM 1435 O O . HIS A 1 183 ? 13.035 12.725 -31.274 1.00 80.75 183 HIS A O 1
ATOM 1441 N N . SER A 1 184 ? 13.048 11.894 -33.382 1.00 79.25 184 SER A N 1
ATOM 1442 C CA . SER A 1 184 ? 12.881 13.151 -34.105 1.00 79.25 184 SER A CA 1
ATOM 1443 C C . SER A 1 184 ? 11.867 12.938 -35.218 1.00 79.25 184 SER A C 1
ATOM 1445 O O . SER A 1 184 ? 12.091 12.105 -36.096 1.00 79.25 184 SER A O 1
ATOM 1447 N N . ASP A 1 185 ? 10.765 13.682 -35.175 1.00 81.81 185 ASP A N 1
ATOM 1448 C CA . ASP A 1 185 ? 9.781 13.698 -36.252 1.00 81.81 185 ASP A CA 1
ATOM 1449 C C . ASP A 1 185 ? 10.222 14.706 -37.314 1.00 81.81 185 ASP A C 1
ATOM 1451 O O . ASP A 1 185 ? 10.453 15.883 -37.030 1.00 81.81 185 ASP A O 1
ATOM 1455 N N . ASN A 1 186 ? 10.346 14.226 -38.544 1.00 80.06 186 ASN A N 1
ATOM 1456 C CA . ASN A 1 186 ? 10.684 15.014 -39.713 1.00 80.06 186 ASN A CA 1
ATOM 1457 C C . ASN A 1 186 ? 9.385 15.367 -40.444 1.00 80.06 186 ASN A C 1
ATOM 1459 O O . ASN A 1 186 ? 8.576 14.490 -40.766 1.00 80.06 186 ASN A O 1
ATOM 1463 N N . THR A 1 187 ? 9.189 16.659 -40.686 1.00 84.06 187 THR A N 1
ATOM 1464 C CA . THR A 1 187 ? 8.018 17.214 -41.372 1.00 84.06 187 THR A CA 1
ATOM 1465 C C . THR A 1 187 ? 8.473 18.176 -42.467 1.00 84.06 187 THR A C 1
ATOM 1467 O O . THR A 1 187 ? 9.562 18.754 -42.367 1.00 84.06 187 THR A O 1
ATOM 1470 N N . HIS A 1 188 ? 7.643 18.368 -43.490 1.00 84.56 188 HIS A N 1
ATOM 1471 C CA . HIS A 1 188 ? 7.828 19.413 -44.493 1.00 84.56 188 HIS A CA 1
ATOM 1472 C C . HIS A 1 188 ? 6.575 20.289 -44.600 1.00 84.56 188 HIS A C 1
ATOM 1474 O O . HIS A 1 188 ? 5.463 19.788 -44.436 1.00 84.56 188 HIS A O 1
ATOM 1480 N N . PRO A 1 189 ? 6.727 21.586 -44.912 1.00 88.75 189 PRO A N 1
ATOM 1481 C CA . PRO A 1 189 ? 5.585 22.443 -45.183 1.00 88.75 189 PRO A CA 1
ATOM 1482 C C . PRO A 1 189 ? 4.960 22.072 -46.534 1.00 88.75 189 PRO A C 1
ATOM 1484 O O . PRO A 1 189 ? 5.635 22.098 -47.566 1.00 88.75 189 PRO A O 1
ATOM 1487 N N . GLU A 1 190 ? 3.666 21.772 -46.543 1.00 90.00 190 GLU A N 1
ATOM 1488 C CA . GLU A 1 190 ? 2.858 21.617 -47.751 1.00 90.00 190 GLU A CA 1
ATOM 1489 C C . GLU A 1 190 ? 1.858 22.776 -47.840 1.00 90.00 190 GLU A C 1
ATOM 1491 O O . GLU A 1 190 ? 1.114 23.071 -46.900 1.00 90.00 190 GLU A O 1
ATOM 1496 N N . THR A 1 191 ? 1.837 23.451 -48.986 1.00 90.75 191 THR A N 1
ATOM 1497 C CA . THR A 1 191 ? 0.821 24.461 -49.278 1.00 90.75 191 THR A CA 1
ATOM 1498 C C . THR A 1 191 ? -0.466 23.771 -49.700 1.00 90.75 191 THR A C 1
ATOM 1500 O O . THR A 1 191 ? -0.486 23.007 -50.667 1.00 90.75 191 THR A O 1
ATOM 1503 N N . ARG A 1 192 ? -1.557 24.072 -48.999 1.00 88.69 192 ARG A N 1
ATOM 1504 C CA . ARG A 1 192 ? -2.895 23.576 -49.303 1.00 88.69 192 ARG A CA 1
ATOM 1505 C C . ARG A 1 192 ? -3.870 24.726 -49.482 1.00 88.69 192 ARG A C 1
ATOM 1507 O O . ARG A 1 192 ? -3.656 25.845 -49.026 1.00 88.69 192 ARG A O 1
ATOM 1514 N N . HIS A 1 193 ? -4.966 24.425 -50.164 1.00 88.44 193 HIS A N 1
ATOM 1515 C CA . HIS A 1 193 ? -6.048 25.370 -50.385 1.00 88.44 193 HIS A CA 1
ATOM 1516 C C . HIS A 1 193 ? -7.290 24.881 -49.655 1.00 88.44 193 HIS A C 1
ATOM 1518 O O . HIS A 1 193 ? -7.657 23.707 -49.757 1.00 88.44 193 HIS A O 1
ATOM 1524 N N . ARG A 1 194 ? -7.949 25.783 -48.928 1.00 87.19 194 ARG A N 1
ATOM 1525 C CA . ARG A 1 194 ? -9.285 25.538 -48.380 1.00 87.19 194 ARG A CA 1
ATOM 1526 C C . ARG A 1 194 ? -10.216 26.669 -48.782 1.00 87.19 194 ARG A C 1
ATOM 1528 O O . ARG A 1 194 ? -9.845 27.835 -48.715 1.00 87.19 194 ARG A O 1
ATOM 1535 N N . SER A 1 195 ? -11.441 26.324 -49.148 1.00 88.19 195 SER A N 1
ATOM 1536 C CA . SER A 1 195 ? -12.467 27.329 -49.406 1.00 88.19 195 SER A CA 1
ATOM 1537 C C . SER A 1 195 ? -13.082 27.775 -48.078 1.00 88.19 195 SER A C 1
ATOM 1539 O O . SER A 1 195 ? -13.676 26.966 -47.357 1.00 88.19 195 SER A O 1
ATOM 1541 N N . ILE A 1 196 ? -12.939 29.056 -47.743 1.00 86.38 196 ILE A N 1
ATOM 1542 C CA . ILE A 1 196 ? -13.491 29.669 -46.531 1.00 86.38 196 ILE A CA 1
ATOM 1543 C C . ILE A 1 196 ? -14.718 30.525 -46.864 1.00 86.38 196 ILE A C 1
ATOM 1545 O O . ILE A 1 196 ? -14.712 31.245 -47.862 1.00 86.38 196 ILE A O 1
ATOM 1549 N N . PRO A 1 197 ? -15.794 30.469 -46.059 1.00 86.94 197 PRO A N 1
ATOM 1550 C CA . PRO A 1 197 ? -16.954 31.321 -46.272 1.00 86.94 197 PRO A CA 1
ATOM 1551 C C . PRO A 1 197 ? -16.654 32.759 -45.828 1.00 86.94 197 PRO A C 1
ATOM 1553 O O . PRO A 1 197 ? -16.272 32.993 -44.680 1.00 86.94 197 PRO A O 1
ATOM 1556 N N . VAL A 1 198 ? -16.899 33.722 -46.711 1.00 82.69 198 VAL A N 1
ATOM 1557 C CA . VAL A 1 198 ? -16.785 35.158 -46.444 1.00 82.69 198 VAL A CA 1
ATOM 1558 C C . VAL A 1 198 ? -18.157 35.799 -46.612 1.00 82.69 198 VAL A C 1
ATOM 1560 O O . VAL A 1 198 ? -18.871 35.566 -47.586 1.00 82.69 198 VAL A O 1
ATOM 1563 N N . SER A 1 199 ? -18.572 36.585 -45.621 1.00 84.75 199 SER A N 1
ATOM 1564 C CA . SER A 1 199 ? -19.851 37.290 -45.659 1.00 84.75 199 SER A CA 1
ATOM 1565 C C . SER A 1 199 ? -19.667 38.725 -46.131 1.00 84.75 199 SER A C 1
ATOM 1567 O O . SER A 1 199 ? -19.007 39.517 -45.455 1.00 84.75 199 SER A O 1
ATOM 1569 N N . HIS A 1 200 ? -20.329 39.083 -47.225 1.00 80.62 200 HIS A N 1
ATOM 1570 C CA . HIS A 1 200 ? -20.454 40.463 -47.670 1.00 80.62 200 HIS A CA 1
ATOM 1571 C C . HIS A 1 200 ? -21.833 40.991 -47.290 1.00 80.62 200 HIS A C 1
ATOM 1573 O O . HIS A 1 200 ? -22.850 40.349 -47.556 1.00 80.62 200 HIS A O 1
ATOM 1579 N N . ILE A 1 201 ? -21.867 42.166 -46.667 1.00 81.25 201 ILE A N 1
ATOM 1580 C CA . ILE A 1 201 ? -23.110 42.883 -46.395 1.00 81.25 201 ILE A CA 1
ATOM 1581 C C . ILE A 1 201 ? -23.140 44.090 -47.318 1.00 81.25 201 ILE A C 1
ATOM 1583 O O . ILE A 1 201 ? -22.312 44.993 -47.199 1.00 81.25 201 ILE A O 1
ATOM 1587 N N . THR A 1 202 ? -24.105 44.101 -48.227 1.00 76.50 202 THR A N 1
ATOM 1588 C CA . THR A 1 202 ? -24.415 45.263 -49.059 1.00 76.50 202 THR A CA 1
ATOM 1589 C C . THR A 1 202 ? -25.676 45.920 -48.531 1.00 76.50 202 THR A C 1
ATOM 1591 O O . THR A 1 202 ? -26.647 45.241 -48.212 1.00 76.50 202 THR A O 1
ATOM 1594 N N . ILE A 1 203 ? -25.645 47.245 -48.400 1.00 78.38 203 ILE A N 1
ATOM 1595 C CA . ILE A 1 203 ? -26.814 48.040 -48.023 1.00 78.38 203 ILE A CA 1
ATOM 1596 C C . ILE A 1 203 ? -27.323 48.714 -49.288 1.00 78.38 203 ILE A C 1
ATOM 1598 O O . ILE A 1 203 ? -26.590 49.454 -49.949 1.00 78.38 203 ILE A O 1
ATOM 1602 N N . ASN A 1 204 ? -28.571 48.426 -49.624 1.00 77.19 204 ASN A N 1
ATOM 1603 C CA . ASN A 1 204 ? -29.208 48.907 -50.837 1.00 77.19 204 ASN A CA 1
ATOM 1604 C C . ASN A 1 204 ? -29.563 50.395 -50.673 1.00 77.19 204 ASN A C 1
ATOM 1606 O O . ASN A 1 204 ? -29.575 50.923 -49.561 1.00 77.19 204 ASN A O 1
ATOM 1610 N N . ALA A 1 205 ? -29.881 51.086 -51.771 1.00 71.88 205 ALA A N 1
ATOM 1611 C CA . ALA A 1 205 ? -30.206 52.519 -51.742 1.00 71.88 205 ALA A CA 1
ATOM 1612 C C . ALA A 1 205 ? -31.400 52.865 -50.823 1.00 71.88 205 ALA A C 1
ATOM 1614 O O . ALA A 1 205 ? -31.486 53.989 -50.331 1.00 71.88 205 ALA A O 1
ATOM 1615 N N . ASP A 1 206 ? -32.262 51.884 -50.543 1.00 76.38 206 ASP A N 1
ATOM 1616 C CA . ASP A 1 206 ? -33.417 52.001 -49.648 1.00 76.38 206 ASP A CA 1
ATOM 1617 C C . ASP A 1 206 ? -33.083 51.715 -48.165 1.00 76.38 206 ASP A C 1
ATOM 1619 O O . ASP A 1 206 ? -33.960 51.760 -47.306 1.00 76.38 206 ASP A O 1
ATOM 1623 N N . GLY A 1 207 ? -31.814 51.438 -47.836 1.00 67.88 207 GLY A N 1
ATOM 1624 C CA . GLY A 1 207 ? -31.334 51.204 -46.468 1.00 67.88 207 GLY A CA 1
ATOM 1625 C C . GLY A 1 207 ? -31.475 49.764 -45.960 1.00 67.88 207 GLY A C 1
ATOM 1626 O O . GLY A 1 207 ? -31.097 49.482 -44.823 1.00 67.88 207 GLY A O 1
ATOM 1627 N N . GLU A 1 208 ? -31.983 48.845 -46.783 1.00 68.75 208 GLU A N 1
ATOM 1628 C CA . GLU A 1 208 ? -32.070 47.419 -46.456 1.00 68.75 208 GLU A CA 1
ATOM 1629 C C . GLU A 1 208 ? -30.725 46.721 -46.685 1.00 68.75 208 GLU A C 1
ATOM 1631 O O . GLU A 1 208 ? -30.079 46.915 -47.716 1.00 68.75 208 GLU A O 1
ATOM 1636 N N . SER A 1 209 ? -30.294 45.909 -45.719 1.00 76.12 209 SER A N 1
ATOM 1637 C CA . SER A 1 209 ? -29.057 45.134 -45.813 1.00 76.12 209 SER A CA 1
ATOM 1638 C C . SER A 1 209 ? -29.328 43.731 -46.350 1.00 76.12 209 SER A C 1
ATOM 1640 O O . SER A 1 209 ? -30.097 42.982 -45.744 1.00 76.12 209 SER A O 1
ATOM 1642 N N . GLU A 1 210 ? -28.634 43.342 -47.412 1.00 76.88 210 GLU A N 1
ATOM 1643 C CA . GLU A 1 210 ? -28.592 41.968 -47.901 1.00 76.88 210 GLU A CA 1
ATOM 1644 C C . GLU A 1 210 ? -27.229 41.346 -47.567 1.00 76.88 210 GLU A C 1
ATOM 1646 O O . GLU A 1 210 ? -26.175 41.915 -47.867 1.00 76.88 210 GLU A O 1
ATOM 1651 N N . MET A 1 211 ? -27.245 40.184 -46.908 1.00 77.75 211 MET A N 1
ATOM 1652 C CA . MET A 1 211 ? -26.041 39.416 -46.591 1.00 77.75 211 MET A CA 1
ATOM 1653 C C . MET A 1 211 ? -25.873 38.305 -47.624 1.00 77.75 211 MET A C 1
ATOM 1655 O O . MET A 1 211 ? -26.698 37.395 -47.696 1.00 77.75 211 MET A O 1
ATOM 1659 N N . THR A 1 212 ? -24.776 38.349 -48.373 1.00 78.69 212 THR A N 1
ATOM 1660 C CA . THR A 1 212 ? -24.382 37.278 -49.295 1.00 78.69 212 THR A CA 1
ATOM 1661 C C . THR A 1 212 ? -23.165 36.554 -48.731 1.00 78.69 212 THR A C 1
ATOM 1663 O O . THR A 1 212 ? -22.198 37.195 -48.323 1.00 78.69 212 THR A O 1
ATOM 1666 N N . ILE A 1 213 ? -23.203 35.220 -48.698 1.00 80.75 213 ILE A N 1
ATOM 1667 C CA . ILE A 1 213 ? -22.042 34.391 -48.347 1.00 80.75 213 ILE A CA 1
ATOM 1668 C C . ILE A 1 213 ? -21.400 33.906 -49.645 1.00 80.75 213 ILE A C 1
ATOM 1670 O O . ILE A 1 213 ? -22.037 33.196 -50.424 1.00 80.75 213 ILE A O 1
ATOM 1674 N N . THR A 1 214 ? -20.149 34.288 -49.867 1.00 84.25 214 THR A N 1
ATOM 1675 C CA . THR A 1 214 ? -19.281 33.774 -50.932 1.00 84.25 214 THR A CA 1
ATOM 1676 C C . THR A 1 214 ? -18.228 32.849 -50.323 1.00 84.25 214 THR A C 1
ATOM 1678 O O . THR A 1 214 ? -18.051 32.812 -49.106 1.00 84.25 214 THR A O 1
ATOM 1681 N N . TYR A 1 215 ? -17.558 32.056 -51.155 1.00 83.12 215 TYR A N 1
ATOM 1682 C CA . TYR A 1 215 ? -16.420 31.244 -50.731 1.00 83.12 215 TYR A CA 1
ATOM 1683 C C . TYR A 1 215 ? -15.164 31.793 -51.397 1.00 83.12 215 TYR A C 1
ATOM 1685 O O . TYR A 1 215 ? -15.146 31.960 -52.616 1.00 83.12 215 TYR A O 1
ATOM 1693 N N . GLU A 1 216 ? -14.148 32.082 -50.595 1.00 87.00 216 GLU A N 1
ATOM 1694 C CA . GLU A 1 216 ? -12.830 32.499 -51.064 1.00 87.00 216 GLU A CA 1
ATOM 1695 C C . GLU A 1 216 ? -11.841 31.356 -50.843 1.00 87.00 216 GLU A C 1
ATOM 1697 O O . GLU A 1 216 ? -11.896 30.667 -49.821 1.00 87.00 216 GLU A O 1
ATOM 1702 N N . ASP A 1 217 ? -10.955 31.129 -51.810 1.00 88.19 217 ASP A N 1
ATOM 1703 C CA . ASP A 1 217 ? -9.887 30.146 -51.663 1.00 88.19 217 ASP A CA 1
ATOM 1704 C C . ASP A 1 217 ? -8.758 30.762 -50.834 1.00 88.19 217 ASP A C 1
ATOM 1706 O O . ASP A 1 217 ? -8.087 31.703 -51.257 1.00 88.19 217 ASP A O 1
ATOM 1710 N N . GLU A 1 218 ? -8.556 30.222 -49.636 1.00 88.38 218 GLU A N 1
ATOM 1711 C CA . GLU A 1 218 ? -7.439 30.566 -48.767 1.00 88.38 218 GLU A CA 1
ATOM 1712 C C . GLU A 1 218 ? -6.305 29.568 -49.006 1.00 88.38 218 GLU A C 1
ATOM 1714 O O . GLU A 1 218 ? -6.458 28.357 -48.809 1.00 88.38 218 GLU A O 1
ATOM 1719 N N . GLU A 1 219 ? -5.160 30.091 -49.433 1.00 90.12 219 GLU A N 1
ATOM 1720 C CA . GLU A 1 219 ? -3.894 29.369 -49.412 1.00 90.12 219 GLU A CA 1
ATOM 1721 C C . GLU A 1 219 ? -3.351 29.369 -47.980 1.00 90.12 219 GLU A C 1
ATOM 1723 O O . GLU A 1 219 ? -3.186 30.425 -47.366 1.00 90.12 219 GLU A O 1
ATOM 1728 N N . TYR A 1 220 ? -3.077 28.186 -47.440 1.00 85.81 220 TYR A N 1
ATOM 1729 C CA . TYR A 1 220 ? -2.466 28.030 -46.127 1.00 85.81 220 TYR A CA 1
ATOM 1730 C C . TYR A 1 220 ? -1.360 26.974 -46.177 1.00 85.81 220 TYR A C 1
ATOM 1732 O O . TYR A 1 220 ? -1.382 26.055 -46.993 1.00 85.81 220 TYR A O 1
ATOM 1740 N N . THR A 1 221 ? -0.372 27.110 -45.299 1.00 89.88 221 THR A N 1
ATOM 1741 C CA . THR A 1 221 ? 0.715 26.137 -45.154 1.00 89.88 221 THR A CA 1
ATOM 1742 C C . THR A 1 221 ? 0.425 25.240 -43.958 1.00 89.88 221 THR A C 1
ATOM 1744 O O . THR A 1 221 ? 0.114 25.740 -42.875 1.00 89.88 221 THR A O 1
ATOM 1747 N N . GLU A 1 222 ? 0.531 23.927 -44.141 1.00 87.75 222 GLU A N 1
ATOM 1748 C CA . GLU A 1 222 ? 0.499 22.949 -43.053 1.00 87.75 222 GLU A CA 1
ATOM 1749 C C . GLU A 1 222 ? 1.776 22.107 -43.042 1.00 87.75 222 GLU A C 1
ATOM 1751 O O . GLU A 1 222 ? 2.288 21.738 -44.094 1.00 87.75 222 GLU A O 1
ATOM 1756 N N . ASP A 1 223 ? 2.294 21.801 -41.851 1.00 85.38 223 ASP A N 1
ATOM 1757 C CA . ASP A 1 223 ? 3.414 20.870 -41.708 1.00 85.38 223 ASP A CA 1
ATOM 1758 C C . ASP A 1 223 ? 2.897 19.435 -41.858 1.00 85.38 223 ASP A C 1
ATOM 1760 O O . ASP A 1 223 ? 2.072 18.957 -41.071 1.00 85.38 223 ASP A O 1
ATOM 1764 N N . VAL A 1 224 ? 3.389 18.741 -42.880 1.00 82.31 224 VAL A N 1
ATOM 1765 C CA . VAL A 1 224 ? 3.021 17.368 -43.217 1.00 82.31 224 VAL A CA 1
ATOM 1766 C C . VAL A 1 224 ? 4.121 16.419 -42.763 1.00 82.31 224 VAL A C 1
ATOM 1768 O O . VAL A 1 224 ? 5.309 16.649 -42.973 1.00 82.31 224 VAL A O 1
ATOM 1771 N N . TYR A 1 225 ? 3.713 15.337 -42.101 1.00 80.12 225 TYR A N 1
ATOM 1772 C CA . TYR A 1 225 ? 4.618 14.327 -41.560 1.00 80.12 225 TYR A CA 1
ATOM 1773 C C . TYR A 1 225 ? 5.277 13.484 -42.658 1.00 80.12 225 TYR A C 1
ATOM 1775 O O . TYR A 1 225 ? 4.577 12.853 -43.453 1.00 80.12 225 TYR A O 1
ATOM 1783 N N . ASP A 1 226 ? 6.609 13.390 -42.623 1.00 79.88 226 ASP A N 1
ATOM 1784 C CA . ASP A 1 226 ? 7.400 12.553 -43.530 1.00 79.88 226 ASP A CA 1
ATOM 1785 C C . ASP A 1 226 ? 7.814 11.233 -42.880 1.00 79.88 226 ASP A C 1
ATOM 1787 O O . ASP A 1 226 ? 7.531 10.134 -43.376 1.00 79.88 226 ASP A O 1
ATOM 1791 N N . SER A 1 227 ? 8.545 11.339 -41.771 1.00 73.00 227 SER A N 1
ATOM 1792 C CA . SER A 1 227 ? 9.216 10.210 -41.133 1.00 73.00 227 SER A CA 1
ATOM 1793 C C . SER A 1 227 ? 9.556 10.499 -39.677 1.00 73.00 227 SER A C 1
ATOM 1795 O O . SER A 1 227 ? 9.613 11.653 -39.266 1.00 73.00 227 SER A O 1
ATOM 1797 N N . THR A 1 228 ? 9.844 9.445 -38.919 1.00 75.56 228 THR A N 1
ATOM 1798 C CA . THR A 1 228 ? 10.429 9.550 -37.578 1.00 75.56 228 THR A CA 1
ATOM 1799 C C . THR A 1 228 ? 11.771 8.834 -37.563 1.00 75.56 228 THR A C 1
ATOM 1801 O O . THR A 1 228 ? 11.858 7.636 -37.871 1.00 75.56 228 THR A O 1
ATOM 1804 N N . ASP A 1 229 ? 12.803 9.548 -37.126 1.00 74.56 229 ASP A N 1
ATOM 1805 C CA . ASP A 1 229 ? 14.115 8.994 -36.819 1.00 74.56 229 ASP A CA 1
ATOM 1806 C C . ASP A 1 229 ? 14.145 8.531 -35.368 1.00 74.56 229 ASP A C 1
ATOM 1808 O O . ASP A 1 229 ? 13.943 9.317 -34.448 1.00 74.56 229 ASP A O 1
ATOM 1812 N N . ASN A 1 230 ? 14.426 7.250 -35.149 1.00 75.38 230 ASN A N 1
ATOM 1813 C CA . ASN A 1 230 ? 14.520 6.646 -33.825 1.00 75.38 230 ASN A CA 1
ATOM 1814 C C . ASN A 1 230 ? 15.972 6.272 -33.552 1.00 75.38 230 ASN A C 1
ATOM 1816 O O . ASN A 1 230 ? 16.587 5.554 -34.342 1.00 75.38 230 ASN A O 1
ATOM 1820 N N . ARG A 1 231 ? 16.521 6.718 -32.424 1.00 74.69 231 ARG A N 1
ATOM 1821 C CA . ARG A 1 231 ? 17.895 6.454 -31.998 1.00 74.69 231 ARG A CA 1
ATOM 1822 C C . ARG A 1 231 ? 17.900 5.840 -30.603 1.00 74.69 231 ARG A C 1
ATOM 1824 O O . ARG A 1 231 ? 17.392 6.436 -29.660 1.00 74.69 231 ARG A O 1
ATOM 1831 N N . PHE A 1 232 ? 18.533 4.683 -30.474 1.00 79.00 232 PHE A N 1
ATOM 1832 C CA . PHE A 1 232 ? 18.726 3.965 -29.218 1.00 79.00 232 PHE A CA 1
ATOM 1833 C C . PHE A 1 232 ? 20.221 3.889 -28.933 1.00 79.00 232 PHE A C 1
ATOM 1835 O O . PHE A 1 232 ? 20.993 3.524 -29.813 1.00 79.00 232 PHE A O 1
ATOM 1842 N N . VAL A 1 233 ? 20.647 4.256 -27.732 1.00 78.25 233 VAL A N 1
ATOM 1843 C CA . VAL A 1 233 ? 22.057 4.253 -27.332 1.00 78.25 233 VAL A CA 1
ATOM 1844 C C . VAL A 1 233 ? 22.208 3.388 -26.094 1.00 78.25 233 VAL A C 1
ATOM 1846 O O . VAL A 1 233 ? 21.630 3.713 -25.065 1.00 78.25 233 VAL A O 1
ATOM 1849 N N . TYR A 1 234 ? 22.968 2.306 -26.204 1.00 79.50 234 TYR A N 1
ATOM 1850 C CA . TYR A 1 234 ? 23.266 1.365 -25.134 1.00 79.50 234 TYR A CA 1
ATOM 1851 C C . TYR A 1 234 ? 24.555 1.731 -24.400 1.00 79.50 234 TYR A C 1
ATOM 1853 O O . TYR A 1 234 ? 25.569 2.024 -25.039 1.00 79.50 234 TYR A O 1
ATOM 1861 N N . PHE A 1 235 ? 24.531 1.628 -23.072 1.00 79.94 235 PHE A N 1
ATOM 1862 C CA . PHE A 1 235 ? 25.670 1.872 -22.190 1.00 79.94 235 PHE A CA 1
ATOM 1863 C C . PHE A 1 235 ? 26.025 0.607 -21.399 1.00 79.94 235 PHE A C 1
ATOM 1865 O O . PHE A 1 235 ? 25.254 0.156 -20.550 1.00 79.94 235 PHE A O 1
ATOM 1872 N N . THR A 1 236 ? 27.227 0.067 -21.625 1.00 77.31 236 THR A N 1
ATOM 1873 C CA . THR A 1 236 ? 27.700 -1.172 -20.976 1.00 77.31 236 THR A CA 1
ATOM 1874 C C . THR A 1 236 ? 27.836 -1.051 -19.460 1.00 77.31 236 THR A C 1
ATOM 1876 O O . THR A 1 236 ? 27.389 -1.936 -18.738 1.00 77.31 236 THR A O 1
ATOM 1879 N N . GLY A 1 237 ? 28.392 0.054 -18.952 1.00 80.56 237 GLY A N 1
ATOM 1880 C CA . GLY A 1 237 ? 28.631 0.239 -17.514 1.00 80.56 237 GLY A CA 1
ATOM 1881 C C . GLY A 1 237 ? 27.365 0.092 -16.651 1.00 80.56 237 GLY A C 1
ATOM 1882 O O . GLY A 1 237 ? 27.338 -0.760 -15.761 1.00 80.56 237 GLY A O 1
ATOM 1883 N N . PRO A 1 238 ? 26.295 0.872 -16.903 1.00 83.56 238 PRO A N 1
ATOM 1884 C CA . PRO A 1 238 ? 25.019 0.705 -16.206 1.00 83.56 238 PRO A CA 1
ATOM 1885 C C . PRO A 1 238 ? 24.393 -0.685 -16.390 1.00 83.56 238 PRO A C 1
ATOM 1887 O O . PRO A 1 238 ? 23.839 -1.230 -15.436 1.00 83.56 238 PRO A O 1
ATOM 1890 N N . ALA A 1 239 ? 24.518 -1.290 -17.577 1.00 83.00 239 ALA A N 1
ATOM 1891 C CA . ALA A 1 239 ? 23.970 -2.617 -17.858 1.00 83.00 239 ALA A CA 1
ATOM 1892 C C . ALA A 1 239 ? 24.634 -3.732 -17.030 1.00 83.00 239 ALA A C 1
ATOM 1894 O O . ALA A 1 239 ? 23.942 -4.579 -16.458 1.00 83.00 239 ALA A O 1
ATOM 1895 N N . GLU A 1 240 ? 25.964 -3.703 -16.910 1.00 86.44 240 GLU A N 1
ATOM 1896 C CA . GLU A 1 240 ? 26.734 -4.642 -16.086 1.00 86.44 240 GLU A CA 1
ATOM 1897 C C . GLU A 1 240 ? 26.412 -4.480 -14.596 1.00 86.44 240 GLU A C 1
ATOM 1899 O O . GLU A 1 240 ? 26.266 -5.468 -13.868 1.00 86.44 240 GLU A O 1
ATOM 1904 N N . GLN A 1 241 ? 26.252 -3.235 -14.133 1.00 89.19 241 GLN A N 1
ATOM 1905 C CA . GLN A 1 241 ? 25.830 -2.956 -12.760 1.00 89.19 241 GLN A CA 1
ATOM 1906 C C . GLN A 1 241 ? 24.417 -3.489 -12.496 1.00 89.19 241 GLN A C 1
ATOM 1908 O O . GLN A 1 241 ? 24.203 -4.146 -11.477 1.00 89.19 241 GLN A O 1
ATOM 1913 N N . ALA A 1 242 ? 23.476 -3.279 -13.422 1.00 88.00 242 ALA A N 1
ATOM 1914 C CA . ALA A 1 242 ? 22.115 -3.804 -13.325 1.00 88.00 242 ALA A CA 1
ATOM 1915 C C . ALA A 1 242 ? 22.104 -5.337 -13.193 1.00 88.00 242 ALA A C 1
ATOM 1917 O O . ALA A 1 242 ? 21.443 -5.884 -12.307 1.00 88.00 242 ALA A O 1
ATOM 1918 N N . ALA A 1 243 ? 22.898 -6.027 -14.018 1.00 89.06 243 ALA A N 1
ATOM 1919 C CA . ALA A 1 243 ? 23.048 -7.479 -13.966 1.00 89.06 243 ALA A CA 1
ATOM 1920 C C . ALA A 1 243 ? 23.650 -7.953 -12.634 1.00 89.06 243 ALA A C 1
ATOM 1922 O O . ALA A 1 243 ? 23.169 -8.914 -12.033 1.00 89.06 243 ALA A O 1
ATOM 1923 N N . SER A 1 244 ? 24.687 -7.266 -12.147 1.00 90.56 244 SER A N 1
ATOM 1924 C CA . SER A 1 244 ? 25.331 -7.568 -10.864 1.00 90.56 244 SER A CA 1
ATOM 1925 C C . SER A 1 244 ? 24.361 -7.431 -9.686 1.00 90.56 244 SER A C 1
ATOM 1927 O O . SER A 1 244 ? 24.284 -8.331 -8.846 1.00 90.56 244 SER A O 1
ATOM 1929 N N . GLU A 1 245 ? 23.575 -6.350 -9.638 1.00 89.69 245 GLU A N 1
ATOM 1930 C CA . GLU A 1 245 ? 22.552 -6.147 -8.603 1.00 89.69 245 GLU A CA 1
ATOM 1931 C C . GLU A 1 245 ? 21.455 -7.218 -8.663 1.00 89.69 245 GLU A C 1
ATOM 1933 O O . GLU A 1 245 ? 21.093 -7.785 -7.627 1.00 89.69 245 GLU A O 1
ATOM 1938 N N . LEU A 1 246 ? 20.960 -7.543 -9.864 1.00 89.69 246 LEU A N 1
ATOM 1939 C CA . LEU A 1 246 ? 19.920 -8.558 -10.044 1.00 89.69 246 LEU A CA 1
ATOM 1940 C C . LEU A 1 246 ? 20.404 -9.944 -9.598 1.00 89.69 246 LEU A C 1
ATOM 1942 O O . LEU A 1 246 ? 19.737 -10.600 -8.796 1.00 89.69 246 LEU A O 1
ATOM 1946 N N . ARG A 1 247 ? 21.598 -10.365 -10.036 1.00 90.38 247 ARG A N 1
ATOM 1947 C CA . ARG A 1 247 ? 22.207 -11.638 -9.618 1.00 90.38 247 ARG A CA 1
ATOM 1948 C C . ARG A 1 247 ? 22.412 -11.695 -8.110 1.00 90.38 247 ARG A C 1
ATOM 1950 O O . ARG A 1 247 ? 22.096 -12.711 -7.498 1.00 90.38 247 ARG A O 1
ATOM 1957 N N . ARG A 1 248 ? 22.896 -10.610 -7.497 1.00 90.12 248 ARG A N 1
ATOM 1958 C CA . ARG A 1 248 ? 23.077 -10.546 -6.041 1.00 90.12 248 ARG A CA 1
ATOM 1959 C C . ARG A 1 248 ? 21.750 -10.716 -5.308 1.00 90.12 248 ARG A C 1
ATOM 1961 O O . ARG A 1 248 ? 21.694 -11.453 -4.328 1.00 90.12 248 ARG A O 1
ATOM 1968 N N . SER A 1 249 ? 20.682 -10.079 -5.793 1.00 88.88 249 SER A N 1
ATOM 1969 C CA . SER A 1 249 ? 19.350 -10.232 -5.203 1.00 88.88 249 SER A CA 1
ATOM 1970 C C . SER A 1 249 ? 18.822 -11.663 -5.328 1.00 88.88 249 SER A C 1
ATOM 1972 O O . SER A 1 249 ? 18.252 -12.160 -4.362 1.00 88.88 249 SER A O 1
ATOM 1974 N N . LEU A 1 250 ? 19.015 -12.313 -6.480 1.00 91.50 250 LEU A N 1
ATOM 1975 C CA . LEU A 1 250 ? 18.594 -13.699 -6.731 1.00 91.50 250 LEU A CA 1
ATOM 1976 C C . LEU A 1 250 ? 19.403 -14.723 -5.924 1.00 91.50 250 LEU A C 1
ATOM 1978 O O . LEU A 1 250 ? 18.875 -15.752 -5.521 1.00 91.50 250 LEU A O 1
ATOM 1982 N N . GLN A 1 251 ? 20.684 -14.450 -5.673 1.00 91.50 251 GLN A N 1
ATOM 1983 C CA . GLN A 1 251 ? 21.525 -15.294 -4.822 1.00 91.50 251 GLN A CA 1
ATOM 1984 C C . GLN A 1 251 ? 21.154 -15.173 -3.342 1.00 91.50 251 GLN A C 1
ATOM 1986 O O . GLN A 1 251 ? 21.190 -16.169 -2.625 1.00 91.50 251 GLN A O 1
ATOM 1991 N N . ALA A 1 252 ? 20.816 -13.963 -2.885 1.00 90.81 252 ALA A N 1
ATOM 1992 C CA . ALA A 1 252 ? 20.453 -13.719 -1.493 1.00 90.81 252 ALA A CA 1
ATOM 1993 C C . ALA A 1 252 ? 19.105 -14.354 -1.121 1.00 90.81 252 ALA A C 1
ATOM 1995 O O . ALA A 1 252 ? 18.972 -14.883 -0.022 1.00 90.81 252 ALA A O 1
ATOM 1996 N N . VAL A 1 253 ? 18.126 -14.313 -2.030 1.00 91.44 253 VAL A N 1
ATOM 1997 C CA . VAL A 1 253 ? 16.772 -14.834 -1.800 1.00 91.44 253 VAL A CA 1
ATOM 1998 C C . VAL A 1 253 ? 16.340 -15.666 -3.013 1.00 91.44 253 VAL A C 1
ATOM 2000 O O . VAL A 1 253 ? 15.681 -15.155 -3.902 1.00 91.44 253 VAL A O 1
ATOM 2003 N N . PRO A 1 254 ? 16.688 -16.959 -3.105 1.00 86.69 254 PRO A N 1
ATOM 2004 C CA . PRO A 1 254 ? 16.425 -17.743 -4.318 1.00 86.69 254 PRO A CA 1
ATOM 2005 C C . PRO A 1 254 ? 14.941 -17.856 -4.692 1.00 86.69 254 PRO A C 1
ATOM 2007 O O . PRO A 1 254 ? 14.597 -18.007 -5.864 1.00 86.69 254 PRO A O 1
ATOM 2010 N N . THR A 1 255 ? 14.056 -17.792 -3.697 1.00 86.75 255 THR A N 1
ATOM 2011 C CA . THR A 1 255 ? 12.608 -17.916 -3.862 1.00 86.75 255 THR A CA 1
ATOM 2012 C C . THR A 1 255 ? 11.884 -17.024 -2.866 1.00 86.75 255 THR A C 1
ATOM 2014 O O . THR A 1 255 ? 12.252 -17.010 -1.695 1.00 86.75 255 THR A O 1
ATOM 2017 N N . LEU A 1 256 ? 10.814 -16.362 -3.310 1.00 87.06 256 LEU A N 1
ATOM 2018 C CA . LEU A 1 256 ? 9.844 -15.720 -2.424 1.00 87.06 256 LEU A CA 1
ATOM 2019 C C . LEU A 1 256 ? 8.634 -16.629 -2.241 1.00 87.06 256 LEU A C 1
ATOM 2021 O O . LEU A 1 256 ? 8.088 -17.133 -3.226 1.00 87.06 256 LEU A O 1
ATOM 2025 N N . GLN A 1 257 ? 8.223 -16.838 -0.994 1.00 84.56 257 GLN A N 1
ATOM 2026 C CA . GLN A 1 257 ? 7.064 -17.653 -0.647 1.00 84.56 257 GLN A CA 1
ATOM 2027 C C . GLN A 1 257 ? 6.330 -17.032 0.534 1.00 84.56 257 GLN A C 1
ATOM 2029 O O . GLN A 1 257 ? 6.938 -16.713 1.549 1.00 84.56 257 GLN A O 1
ATOM 2034 N N . PHE A 1 258 ? 5.009 -16.935 0.410 1.00 87.25 258 PHE A N 1
ATOM 2035 C CA . PHE A 1 258 ? 4.135 -16.483 1.480 1.00 87.25 258 PHE A CA 1
ATOM 2036 C C . PHE A 1 258 ? 2.896 -17.373 1.527 1.00 87.25 258 PHE A C 1
ATOM 2038 O O . PHE A 1 258 ? 2.185 -17.510 0.528 1.00 87.25 258 PHE A O 1
ATOM 2045 N N . ASP A 1 259 ? 2.643 -17.987 2.680 1.00 89.06 259 ASP A N 1
ATOM 2046 C CA . ASP A 1 259 ? 1.484 -18.852 2.889 1.00 89.06 259 ASP A CA 1
ATOM 2047 C C . ASP A 1 259 ? 0.299 -18.016 3.386 1.00 89.06 259 ASP A C 1
ATOM 2049 O 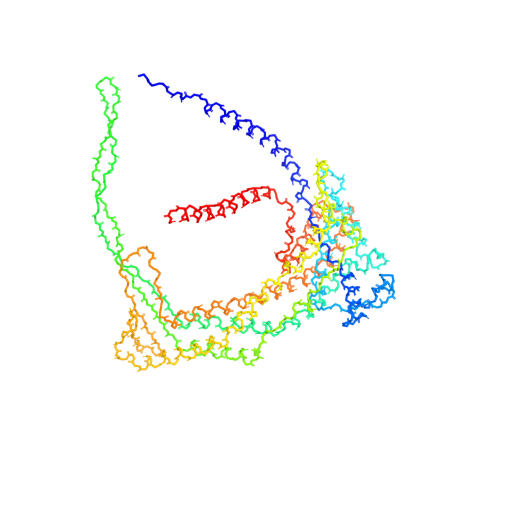O . ASP A 1 259 ? 0.119 -17.793 4.584 1.00 89.06 259 ASP A O 1
ATOM 2053 N N . PHE A 1 260 ? -0.509 -17.522 2.445 1.00 85.44 260 PHE A N 1
ATOM 2054 C CA . PHE A 1 260 ? -1.676 -16.697 2.762 1.00 85.44 260 PHE A CA 1
ATOM 2055 C C . PHE A 1 260 ? -2.706 -17.425 3.628 1.00 85.44 260 PHE A C 1
ATOM 2057 O O . PHE A 1 260 ? -3.380 -16.770 4.420 1.00 85.44 260 PHE A O 1
ATOM 2064 N N . ASP A 1 261 ? -2.832 -18.746 3.501 1.00 85.00 261 ASP A N 1
ATOM 2065 C CA . ASP A 1 261 ? -3.842 -19.511 4.233 1.00 85.00 261 ASP A CA 1
ATOM 2066 C C . ASP A 1 261 ? -3.427 -19.722 5.693 1.00 85.00 261 ASP A C 1
ATOM 2068 O O . ASP A 1 261 ? -4.282 -19.743 6.579 1.00 85.00 261 ASP A O 1
ATOM 2072 N N . ARG A 1 262 ? -2.118 -19.799 5.965 1.00 85.56 262 ARG A N 1
ATOM 2073 C CA . ARG A 1 262 ? -1.584 -19.811 7.336 1.00 85.56 262 ARG A CA 1
ATOM 2074 C C . ARG A 1 262 ? -1.476 -18.425 7.958 1.00 85.56 262 ARG A C 1
ATOM 2076 O O . ARG A 1 262 ? -1.692 -18.295 9.158 1.00 85.56 262 ARG A O 1
ATOM 2083 N N . GLU A 1 263 ? -1.140 -17.401 7.178 1.00 90.12 263 GLU A N 1
ATOM 2084 C CA . GLU A 1 263 ? -0.862 -16.057 7.702 1.00 90.12 263 GLU A CA 1
ATOM 2085 C C . GLU A 1 263 ? -2.101 -15.158 7.812 1.00 90.12 263 GLU A C 1
ATOM 2087 O O . GLU A 1 263 ? -2.111 -14.243 8.642 1.00 90.12 263 GLU A O 1
ATOM 2092 N N . LEU A 1 264 ? -3.146 -15.395 7.007 1.00 89.69 264 LEU A N 1
ATOM 2093 C CA . LEU A 1 264 ? -4.353 -14.560 6.929 1.00 89.69 264 LEU A CA 1
ATOM 2094 C C . LEU A 1 264 ? -5.631 -15.354 7.227 1.00 89.69 264 LEU A C 1
ATOM 2096 O O . LEU A 1 264 ? -6.444 -15.631 6.341 1.00 89.69 264 LEU A O 1
ATOM 2100 N N . LEU A 1 265 ? -5.842 -15.645 8.507 1.00 89.06 265 LEU A N 1
ATOM 2101 C CA . LEU A 1 265 ? -7.013 -16.358 9.005 1.00 89.06 265 LEU A CA 1
ATOM 2102 C C . LEU A 1 265 ? -8.276 -15.480 8.991 1.00 89.06 265 LEU A C 1
ATOM 2104 O O . LEU A 1 265 ? -8.220 -14.250 9.076 1.00 89.06 265 LEU A O 1
ATOM 2108 N N . PHE A 1 266 ? -9.435 -16.133 8.932 1.00 81.56 266 PHE A N 1
ATOM 2109 C CA . PHE A 1 266 ? -10.752 -15.499 8.985 1.00 81.56 266 PHE A CA 1
ATOM 2110 C C . PHE A 1 266 ? -11.500 -15.910 10.249 1.00 81.56 266 PHE A C 1
ATOM 2112 O O . PHE A 1 266 ? -11.323 -17.017 10.756 1.00 81.56 266 PHE A O 1
ATOM 2119 N N . ALA A 1 267 ? -12.382 -15.037 10.729 1.00 82.31 267 ALA A N 1
ATOM 2120 C CA . ALA A 1 267 ? -13.323 -15.414 11.770 1.00 82.31 267 ALA A CA 1
ATOM 2121 C C . ALA A 1 267 ? -14.441 -16.265 11.159 1.00 82.31 267 ALA A C 1
ATOM 2123 O O . ALA A 1 267 ? -14.974 -15.950 10.098 1.00 82.31 267 ALA A O 1
ATOM 2124 N N . SER A 1 268 ? -14.860 -17.323 11.840 1.00 79.31 268 SER A N 1
ATOM 2125 C CA . SER A 1 268 ? -16.006 -18.135 11.429 1.00 79.31 268 SER A CA 1
ATOM 2126 C C . SER A 1 268 ? -17.320 -17.367 11.572 1.00 79.31 268 SER A C 1
ATOM 2128 O O . SER A 1 268 ? -18.244 -17.548 10.775 1.00 79.31 268 SER A O 1
ATOM 2130 N N . ARG A 1 269 ? -17.392 -16.448 12.542 1.00 77.25 269 ARG A N 1
ATOM 2131 C CA . ARG A 1 269 ? -18.559 -15.615 12.856 1.00 77.25 269 ARG A CA 1
ATOM 2132 C C . ARG A 1 269 ? -18.163 -14.310 13.542 1.00 77.25 269 ARG A C 1
ATOM 2134 O O . ARG A 1 269 ? -17.014 -14.103 13.908 1.00 77.25 269 ARG A O 1
ATOM 2141 N N . THR A 1 270 ? -19.155 -13.472 13.752 1.00 72.56 270 THR A N 1
ATOM 2142 C CA . THR A 1 270 ? -19.101 -12.229 14.517 1.00 72.56 270 THR A CA 1
ATOM 2143 C C . THR A 1 270 ? -20.022 -12.369 15.732 1.00 72.56 270 THR A C 1
ATOM 2145 O O . THR A 1 270 ? -20.896 -13.240 15.766 1.00 72.56 270 THR A O 1
ATOM 2148 N N . ASN A 1 271 ? -19.774 -11.616 16.803 1.00 74.88 271 ASN A N 1
ATOM 2149 C CA . ASN A 1 271 ? -20.649 -11.631 17.969 1.00 74.88 271 ASN A CA 1
ATOM 2150 C C . ASN A 1 271 ? -21.947 -10.860 17.657 1.00 74.88 271 ASN A C 1
ATOM 2152 O O . ASN A 1 271 ? -21.962 -9.975 16.804 1.00 74.88 271 ASN A O 1
ATOM 2156 N N . ALA A 1 272 ? -23.044 -11.201 18.342 1.00 78.12 272 ALA A N 1
ATOM 2157 C CA . ALA A 1 272 ? -24.352 -10.605 18.059 1.00 78.12 272 ALA A CA 1
ATOM 2158 C C . ALA A 1 272 ? -24.369 -9.059 18.155 1.00 78.12 272 ALA A C 1
ATOM 2160 O O . ALA A 1 272 ? -24.959 -8.437 17.273 1.00 78.12 272 ALA A O 1
ATOM 2161 N N . PRO A 1 273 ? -23.707 -8.419 19.145 1.00 77.25 273 PRO A N 1
ATOM 2162 C CA . PRO A 1 273 ? -23.574 -6.959 19.175 1.00 77.25 273 PRO A CA 1
ATOM 2163 C C . PRO A 1 273 ? -22.904 -6.356 17.934 1.00 77.25 273 PRO A C 1
ATOM 2165 O O . PRO A 1 273 ? -23.410 -5.388 17.376 1.00 77.25 273 PRO A O 1
ATOM 2168 N N . ASN A 1 274 ? -21.801 -6.936 17.465 1.00 79.31 274 ASN A N 1
ATOM 2169 C CA . ASN A 1 274 ? -21.064 -6.429 16.310 1.00 79.31 274 ASN A CA 1
ATOM 2170 C C . ASN A 1 274 ? -21.811 -6.695 14.997 1.00 79.31 274 ASN A C 1
ATOM 2172 O O . ASN A 1 274 ? -21.804 -5.850 14.105 1.00 79.31 274 ASN A O 1
ATOM 2176 N N . ASP A 1 275 ? -22.506 -7.827 14.894 1.00 78.44 275 ASP A N 1
ATOM 2177 C CA . ASP A 1 275 ? -23.439 -8.108 13.801 1.00 78.44 275 ASP A CA 1
ATOM 2178 C C . ASP A 1 275 ? -24.553 -7.066 13.721 1.00 78.44 275 ASP A C 1
ATOM 2180 O O . ASP A 1 275 ? -24.876 -6.563 12.643 1.00 78.44 275 ASP A O 1
ATOM 2184 N N . GLU A 1 276 ? -25.132 -6.718 14.867 1.00 80.38 276 GLU A N 1
ATOM 2185 C CA . GLU A 1 276 ? -26.146 -5.676 14.939 1.00 80.38 276 GLU A CA 1
ATOM 2186 C C . GLU A 1 276 ? -25.559 -4.307 14.583 1.00 80.38 276 GLU A C 1
ATOM 2188 O O . GLU A 1 276 ? -26.156 -3.588 13.788 1.00 80.38 276 GLU A O 1
ATOM 2193 N N . ALA A 1 277 ? -24.356 -3.972 15.052 1.00 79.44 277 ALA A N 1
ATOM 2194 C CA . ALA A 1 277 ? -23.674 -2.735 14.679 1.00 79.44 277 ALA A CA 1
ATOM 2195 C C . ALA A 1 277 ? -23.391 -2.652 13.164 1.00 79.44 277 ALA A C 1
ATOM 2197 O O . ALA A 1 277 ? -23.594 -1.600 12.552 1.00 79.44 277 ALA A O 1
ATOM 2198 N N . ILE A 1 278 ? -22.997 -3.764 12.524 1.00 77.12 278 ILE A N 1
ATOM 2199 C CA . ILE A 1 278 ? -22.845 -3.864 11.062 1.00 77.12 278 ILE A CA 1
ATOM 2200 C C . ILE A 1 278 ? -24.182 -3.570 10.372 1.00 77.12 278 ILE A C 1
ATOM 2202 O O . ILE A 1 278 ? -24.221 -2.776 9.425 1.00 77.12 278 ILE A O 1
ATOM 2206 N N . ARG A 1 279 ? -25.281 -4.182 10.831 1.00 79.00 279 ARG A N 1
ATOM 2207 C CA . ARG A 1 279 ? -26.620 -3.955 10.265 1.00 79.00 279 ARG A CA 1
ATOM 2208 C C . ARG A 1 279 ? -27.075 -2.512 10.469 1.00 79.00 279 ARG A C 1
ATOM 2210 O O . ARG A 1 279 ? -27.486 -1.861 9.510 1.00 79.00 279 ARG A O 1
ATOM 2217 N N . GLN A 1 280 ? -26.945 -1.980 11.679 1.00 78.06 280 GLN A N 1
ATOM 2218 C CA . GLN A 1 280 ? -27.359 -0.622 12.025 1.00 78.06 280 GLN A CA 1
ATOM 2219 C C . GLN A 1 280 ? -26.584 0.436 11.250 1.00 78.06 280 GLN A C 1
ATOM 2221 O O . GLN A 1 280 ? -27.197 1.370 10.747 1.00 78.06 280 GLN A O 1
ATOM 2226 N N . SER A 1 281 ? -25.272 0.272 11.053 1.00 74.81 281 SER A N 1
ATOM 2227 C CA . SER A 1 281 ? -24.481 1.234 10.272 1.00 74.81 281 SER A CA 1
ATOM 2228 C C . SER A 1 281 ? -24.878 1.300 8.791 1.00 74.81 281 SER A C 1
ATOM 2230 O O . SER A 1 281 ? -24.355 2.132 8.051 1.00 74.81 281 SER A O 1
ATOM 2232 N N . ARG A 1 282 ? -25.718 0.370 8.323 1.00 74.75 282 ARG A N 1
ATOM 2233 C CA . ARG A 1 282 ? -26.202 0.278 6.939 1.00 74.75 282 ARG A CA 1
ATOM 2234 C C . ARG A 1 282 ? -27.698 0.552 6.825 1.00 74.75 282 ARG A C 1
ATOM 2236 O O . ARG A 1 282 ? -28.139 0.908 5.733 1.00 74.75 282 ARG A O 1
ATOM 2243 N N . ARG A 1 283 ? -28.444 0.451 7.934 1.00 68.12 283 ARG A N 1
ATOM 2244 C CA . ARG A 1 283 ? -29.875 0.748 7.980 1.00 68.12 283 ARG A CA 1
ATOM 2245 C C . ARG A 1 283 ? -30.139 2.200 7.588 1.00 68.12 283 ARG A C 1
ATOM 2247 O O . ARG A 1 283 ? -29.560 3.134 8.138 1.00 68.12 283 ARG A O 1
ATOM 2254 N N . ASN A 1 284 ? -31.052 2.404 6.646 1.00 58.03 284 ASN A N 1
ATOM 2255 C CA . ASN A 1 284 ? -31.648 3.695 6.354 1.00 58.03 284 ASN A CA 1
ATOM 2256 C C . ASN A 1 284 ? -32.870 3.902 7.266 1.00 58.03 284 ASN A C 1
ATOM 2258 O O . ASN A 1 284 ? -33.922 3.319 6.995 1.00 58.03 284 ASN A O 1
ATOM 2262 N N . PRO A 1 285 ? -32.794 4.772 8.290 1.00 50.97 285 PRO A N 1
ATOM 2263 C CA . PRO A 1 285 ? -33.876 4.952 9.261 1.00 50.97 285 PRO A CA 1
ATOM 2264 C C . PRO A 1 285 ? -35.199 5.463 8.657 1.00 50.97 285 PRO A C 1
ATOM 2266 O O . PRO A 1 285 ? -36.223 5.415 9.330 1.00 50.97 285 PRO A O 1
ATOM 2269 N N . ASN A 1 286 ? -35.208 5.916 7.394 1.00 43.50 286 ASN A N 1
ATOM 2270 C CA . ASN A 1 286 ? -36.399 6.438 6.714 1.00 43.50 286 ASN A CA 1
ATOM 2271 C C . ASN A 1 286 ? -36.904 5.569 5.541 1.00 43.50 286 ASN A C 1
ATOM 2273 O O . ASN A 1 286 ? -37.875 5.956 4.886 1.00 43.50 286 ASN A O 1
ATOM 2277 N N . ARG A 1 287 ? -36.294 4.407 5.252 1.00 45.72 287 ARG A N 1
ATOM 2278 C CA . ARG A 1 287 ? -36.863 3.413 4.320 1.00 45.72 287 ARG A CA 1
ATOM 2279 C C . ARG A 1 287 ? -37.557 2.317 5.123 1.00 45.72 287 ARG A C 1
ATOM 2281 O O . ARG A 1 287 ? -36.902 1.546 5.808 1.00 45.72 287 ARG A O 1
ATOM 2288 N N . LYS A 1 288 ? -38.885 2.231 4.995 1.00 44.22 288 LYS A N 1
ATOM 2289 C CA . LYS A 1 288 ? -39.677 1.121 5.558 1.00 44.22 288 LYS A CA 1
ATOM 2290 C C . LYS A 1 288 ? -39.304 -0.242 4.958 1.00 44.22 288 LYS A C 1
ATOM 2292 O O . LYS A 1 288 ? -39.498 -1.249 5.624 1.00 44.22 288 LYS A O 1
ATOM 2297 N N . ASP A 1 289 ? -38.717 -0.235 3.759 1.00 45.94 289 ASP A N 1
ATOM 2298 C CA . ASP A 1 289 ? -38.328 -1.426 2.995 1.00 45.94 289 ASP A CA 1
ATOM 2299 C C . ASP A 1 289 ? -36.803 -1.599 2.933 1.00 45.94 289 ASP A C 1
ATOM 2301 O O . ASP A 1 289 ? -36.259 -2.050 1.923 1.00 45.94 289 ASP A O 1
ATOM 2305 N N . ASP A 1 290 ? -36.077 -1.163 3.965 1.00 50.94 290 ASP A N 1
ATOM 2306 C CA . ASP A 1 290 ? -34.650 -1.455 4.032 1.00 50.94 290 ASP A CA 1
ATOM 2307 C C . ASP A 1 290 ? -34.481 -2.941 4.359 1.00 50.94 290 ASP A C 1
ATOM 2309 O O . ASP A 1 290 ? -34.652 -3.375 5.497 1.00 50.94 290 ASP A O 1
ATOM 2313 N N . THR A 1 291 ? -34.244 -3.739 3.318 1.00 55.94 291 THR A N 1
ATOM 2314 C CA . THR A 1 291 ? -34.014 -5.179 3.437 1.00 55.94 291 THR A CA 1
ATOM 2315 C C . THR A 1 291 ? -32.877 -5.425 4.414 1.00 55.94 291 THR A C 1
ATOM 2317 O O . THR A 1 291 ? -31.762 -4.942 4.201 1.00 55.94 291 THR A O 1
ATOM 2320 N N . GLU A 1 292 ? -33.164 -6.173 5.480 1.00 68.12 292 GLU A N 1
ATOM 2321 C CA . GLU A 1 292 ? -32.136 -6.625 6.408 1.00 68.12 292 GLU A CA 1
ATOM 2322 C C . GLU A 1 292 ? -31.022 -7.337 5.642 1.00 68.12 292 GLU A C 1
ATOM 2324 O O . GLU A 1 292 ? -31.276 -8.109 4.714 1.00 68.12 292 GLU A O 1
ATOM 2329 N N . LEU A 1 293 ? -29.777 -7.054 6.024 1.00 68.94 293 LEU A N 1
ATOM 2330 C CA . LEU A 1 293 ? -28.628 -7.724 5.434 1.00 68.94 293 LEU A CA 1
ATOM 2331 C C . LEU A 1 293 ? -28.746 -9.226 5.670 1.00 68.94 293 LEU A C 1
ATOM 2333 O O . LEU A 1 293 ? -28.908 -9.675 6.808 1.00 68.94 293 LEU A O 1
ATOM 2337 N N . THR A 1 294 ? -28.596 -9.986 4.592 1.00 74.31 294 THR A N 1
ATOM 2338 C CA . THR A 1 294 ? -28.451 -11.441 4.662 1.00 74.31 294 THR A CA 1
ATOM 2339 C C . THR A 1 294 ? -27.199 -11.813 5.462 1.00 74.31 294 THR A C 1
ATOM 2341 O O . THR A 1 294 ? -26.236 -11.044 5.533 1.00 74.31 294 THR A O 1
ATOM 2344 N N . GLU A 1 295 ? -27.172 -13.015 6.039 1.00 76.94 295 GLU A N 1
ATOM 2345 C CA . GLU A 1 295 ? -25.983 -13.516 6.745 1.00 76.94 295 GLU A CA 1
ATOM 2346 C C . GLU A 1 295 ? -24.741 -13.553 5.843 1.00 76.94 295 GLU A C 1
ATOM 2348 O O . GLU A 1 295 ? -23.634 -13.273 6.298 1.00 76.94 295 GLU A O 1
ATOM 2353 N N . GLU A 1 296 ? -24.918 -13.840 4.551 1.00 72.50 296 GLU A N 1
ATOM 2354 C CA . GLU A 1 296 ? -23.838 -13.819 3.563 1.00 72.50 296 GLU A CA 1
ATOM 2355 C C . GLU A 1 296 ? -23.278 -12.405 3.355 1.00 72.50 296 GLU A C 1
ATOM 2357 O O . GLU A 1 296 ? -22.065 -12.216 3.319 1.00 72.50 296 GLU A O 1
ATOM 2362 N N . GLN A 1 297 ? -24.136 -11.383 3.295 1.00 70.75 297 GLN A N 1
ATOM 2363 C CA . GLN A 1 297 ? -23.680 -9.993 3.202 1.00 70.75 297 GLN A CA 1
ATOM 2364 C C . GLN A 1 297 ? -22.919 -9.562 4.457 1.00 70.75 297 GLN A C 1
ATOM 2366 O O . GLN A 1 297 ? -21.859 -8.948 4.342 1.00 70.75 297 GLN A O 1
ATOM 2371 N N . VAL A 1 298 ? -23.417 -9.909 5.648 1.00 72.06 298 VAL A N 1
ATOM 2372 C CA . VAL A 1 298 ? -22.714 -9.642 6.915 1.00 72.06 298 VAL A CA 1
ATOM 2373 C C . VAL A 1 298 ? -21.347 -10.330 6.926 1.00 72.06 298 VAL A C 1
ATOM 2375 O O . VAL A 1 298 ? -20.349 -9.699 7.277 1.00 72.06 298 VAL A O 1
ATOM 2378 N N . ARG A 1 299 ? -21.274 -11.577 6.447 1.00 72.12 299 ARG A N 1
ATOM 2379 C CA . ARG A 1 299 ? -20.022 -12.327 6.295 1.00 72.12 299 ARG A CA 1
ATOM 2380 C C . ARG A 1 299 ? -19.040 -11.642 5.342 1.00 72.12 299 ARG A C 1
ATOM 2382 O O . ARG A 1 299 ? -17.891 -11.428 5.710 1.00 72.12 299 ARG A O 1
ATOM 2389 N N . ASN A 1 300 ? -19.492 -11.234 4.158 1.00 69.69 300 ASN A N 1
ATOM 2390 C CA . ASN A 1 300 ? -18.650 -10.546 3.174 1.00 69.69 300 ASN A CA 1
ATOM 2391 C C . ASN A 1 300 ? -18.095 -9.226 3.723 1.00 69.69 300 ASN A C 1
ATOM 2393 O O . ASN A 1 300 ? -16.941 -8.876 3.485 1.00 69.69 300 ASN A O 1
ATOM 2397 N N . TYR A 1 301 ? -18.906 -8.497 4.489 1.00 71.69 301 TYR A N 1
ATOM 2398 C CA . TYR A 1 301 ? -18.462 -7.285 5.161 1.00 71.69 301 TYR A CA 1
ATOM 2399 C C . TYR A 1 301 ? -17.416 -7.582 6.235 1.00 71.69 301 TYR A C 1
ATOM 2401 O O . TYR A 1 301 ? -16.353 -6.961 6.231 1.00 71.69 301 TYR A O 1
ATOM 2409 N N . ARG A 1 302 ? -17.662 -8.566 7.099 1.00 74.12 302 ARG A N 1
ATOM 2410 C CA . ARG A 1 302 ? -16.685 -9.041 8.085 1.00 74.12 302 ARG A CA 1
ATOM 2411 C C . ARG A 1 302 ? -15.359 -9.433 7.432 1.00 74.12 302 ARG A C 1
ATOM 2413 O O . ARG A 1 302 ? -14.316 -9.063 7.946 1.00 74.12 302 ARG A O 1
ATOM 2420 N N . ASP A 1 303 ? -15.377 -10.115 6.292 1.00 72.31 303 ASP A N 1
ATOM 2421 C CA . ASP A 1 303 ? -14.159 -10.633 5.646 1.00 72.31 303 ASP A CA 1
ATOM 2422 C C . ASP A 1 303 ? -13.439 -9.596 4.761 1.00 72.31 303 ASP A C 1
ATOM 2424 O O . ASP A 1 303 ? -12.325 -9.830 4.280 1.00 72.31 303 ASP A O 1
ATOM 2428 N N . SER A 1 304 ? -14.037 -8.412 4.585 1.00 74.81 304 SER A N 1
ATOM 2429 C CA . SER A 1 304 ? -13.517 -7.352 3.714 1.00 74.81 304 SER A CA 1
ATOM 2430 C C . SER A 1 304 ? -12.155 -6.802 4.141 1.00 74.81 304 SER A C 1
ATOM 2432 O O . SER A 1 304 ? -11.407 -6.331 3.288 1.00 74.81 304 SER A O 1
ATOM 2434 N N . TRP A 1 305 ? -11.783 -6.894 5.423 1.00 75.81 305 TRP A N 1
ATOM 2435 C CA . TRP A 1 305 ? -10.463 -6.449 5.879 1.00 75.81 305 TRP A CA 1
ATOM 2436 C C . TRP A 1 305 ? -9.334 -7.318 5.341 1.00 75.81 305 TRP A C 1
ATOM 2438 O O . TRP A 1 305 ? -8.261 -6.816 5.029 1.00 75.81 305 TRP A O 1
ATOM 2448 N N . ASN A 1 306 ? -9.583 -8.619 5.225 1.00 75.44 306 ASN A N 1
ATOM 2449 C CA . ASN A 1 306 ? -8.590 -9.584 4.789 1.00 75.44 306 ASN A CA 1
ATOM 2450 C C . ASN A 1 306 ? -8.501 -9.564 3.255 1.00 75.44 306 ASN A C 1
ATOM 2452 O O . ASN A 1 306 ? -7.419 -9.369 2.698 1.00 75.44 306 ASN A O 1
ATOM 2456 N N . ILE A 1 307 ? -9.655 -9.635 2.577 1.00 71.88 307 ILE A N 1
ATOM 2457 C CA . ILE A 1 307 ? -9.765 -9.528 1.110 1.00 71.88 307 ILE A CA 1
ATOM 2458 C C . ILE A 1 307 ? -9.211 -8.183 0.614 1.00 71.88 307 ILE A C 1
ATOM 2460 O O . ILE A 1 307 ? -8.492 -8.114 -0.382 1.00 71.88 307 ILE A O 1
ATOM 2464 N N . GLY A 1 308 ? -9.529 -7.110 1.334 1.00 67.69 308 GLY A N 1
ATOM 2465 C CA . GLY A 1 308 ? -9.127 -5.745 1.027 1.00 67.69 308 GLY A CA 1
ATOM 2466 C C . GLY A 1 308 ? -7.731 -5.357 1.511 1.00 67.69 308 GLY A C 1
ATOM 2467 O O . GLY A 1 308 ? -7.337 -4.209 1.299 1.00 67.69 308 GLY A O 1
ATOM 2468 N N . SER A 1 309 ? -7.003 -6.259 2.179 1.00 81.62 309 SER A N 1
ATOM 2469 C CA . SER A 1 309 ? -5.704 -5.938 2.772 1.00 81.62 309 SER A CA 1
ATOM 2470 C C . SER A 1 309 ? -4.643 -5.644 1.713 1.00 81.62 309 SER A C 1
ATOM 2472 O O . SER A 1 309 ? -4.539 -6.327 0.691 1.00 81.62 309 SER A O 1
ATOM 2474 N N . THR A 1 310 ? -3.802 -4.644 1.980 1.00 83.44 310 THR A N 1
ATOM 2475 C CA . THR A 1 310 ? -2.709 -4.247 1.083 1.00 83.44 310 THR A CA 1
ATOM 2476 C C . THR A 1 310 ? -1.758 -5.419 0.833 1.00 83.44 310 THR A C 1
ATOM 2478 O O . THR A 1 310 ? -1.344 -5.631 -0.303 1.00 83.44 310 THR A O 1
ATOM 2481 N N . ILE A 1 311 ? -1.472 -6.245 1.849 1.00 87.94 311 ILE A N 1
ATOM 2482 C CA . ILE A 1 311 ? -0.648 -7.447 1.669 1.00 87.94 311 ILE A CA 1
ATOM 2483 C C . ILE A 1 311 ? -1.277 -8.438 0.682 1.00 87.94 311 ILE A C 1
ATOM 2485 O O . ILE A 1 311 ? -0.595 -8.879 -0.240 1.00 87.94 311 ILE A O 1
ATOM 2489 N N . ARG A 1 312 ? -2.578 -8.733 0.795 1.00 85.19 312 ARG A N 1
ATOM 2490 C CA . ARG A 1 312 ? -3.258 -9.684 -0.099 1.00 85.19 312 ARG A CA 1
ATOM 2491 C C . ARG A 1 312 ? -3.362 -9.171 -1.535 1.00 85.19 312 ARG A C 1
ATOM 2493 O O . ARG A 1 312 ? -3.384 -9.967 -2.465 1.00 85.19 312 ARG A O 1
ATOM 2500 N N . GLN A 1 313 ? -3.374 -7.854 -1.723 1.00 81.94 313 GLN A N 1
ATOM 2501 C CA . GLN A 1 313 ? -3.437 -7.227 -3.046 1.00 81.94 313 GLN A CA 1
ATOM 2502 C C . GLN A 1 313 ? -2.070 -7.043 -3.710 1.00 81.94 313 GLN A C 1
ATOM 2504 O O . GLN A 1 313 ? -1.962 -7.112 -4.934 1.00 81.94 313 GLN A O 1
ATOM 2509 N N . ARG A 1 314 ? -1.023 -6.764 -2.928 1.00 85.12 314 ARG A N 1
ATOM 2510 C CA . ARG A 1 314 ? 0.292 -6.369 -3.455 1.00 85.12 314 ARG A CA 1
ATOM 2511 C C . ARG A 1 314 ? 1.306 -7.503 -3.453 1.00 85.12 314 ARG A C 1
ATOM 2513 O O . ARG A 1 314 ? 2.056 -7.641 -4.417 1.00 85.12 314 ARG A O 1
ATOM 2520 N N . LEU A 1 315 ? 1.320 -8.338 -2.417 1.00 88.56 315 LEU A N 1
ATOM 2521 C CA . LEU A 1 315 ? 2.340 -9.374 -2.260 1.00 88.56 315 LEU A CA 1
ATOM 2522 C C . LEU A 1 315 ? 2.305 -10.438 -3.373 1.00 88.56 315 LEU A C 1
ATOM 2524 O O . LEU A 1 315 ? 3.379 -10.780 -3.868 1.00 88.56 315 LEU A O 1
ATOM 2528 N N . PRO A 1 316 ? 1.135 -10.894 -3.876 1.00 88.50 316 PRO A N 1
ATOM 2529 C CA . PRO A 1 316 ? 1.101 -11.819 -5.012 1.00 88.50 316 PRO A CA 1
ATOM 2530 C C . PRO A 1 316 ? 1.756 -11.256 -6.279 1.00 88.50 316 PRO A C 1
ATOM 2532 O O . PRO A 1 316 ? 2.408 -11.997 -7.015 1.00 88.50 316 PRO A O 1
ATOM 2535 N N . THR A 1 317 ? 1.629 -9.946 -6.519 1.00 85.25 317 THR A N 1
ATOM 2536 C CA . THR A 1 317 ? 2.278 -9.255 -7.645 1.00 85.25 317 THR A CA 1
ATOM 2537 C C . THR A 1 317 ? 3.797 -9.268 -7.487 1.00 85.25 317 THR A C 1
ATOM 2539 O O . THR A 1 317 ? 4.511 -9.555 -8.447 1.00 85.25 317 THR A O 1
ATOM 2542 N N . ALA A 1 318 ? 4.297 -9.014 -6.272 1.00 87.25 318 ALA A N 1
ATOM 2543 C CA . ALA A 1 318 ? 5.725 -9.084 -5.973 1.00 87.25 318 ALA A CA 1
ATOM 2544 C C . ALA A 1 318 ? 6.277 -10.508 -6.148 1.00 87.25 318 ALA A C 1
ATOM 2546 O O . ALA A 1 318 ? 7.272 -10.684 -6.847 1.00 87.25 318 ALA A O 1
ATOM 2547 N N . ILE A 1 319 ? 5.605 -11.521 -5.587 1.00 88.44 319 ILE A N 1
ATOM 2548 C CA . ILE A 1 319 ? 6.015 -12.932 -5.694 1.00 88.44 319 ILE A CA 1
ATOM 2549 C C . ILE A 1 319 ? 6.019 -13.381 -7.159 1.00 88.44 319 ILE A C 1
ATOM 2551 O O . ILE A 1 319 ? 7.026 -13.894 -7.644 1.00 88.44 319 ILE A O 1
ATOM 2555 N N . SER A 1 320 ? 4.929 -13.135 -7.892 1.00 85.25 320 SER A N 1
ATOM 2556 C CA . SER A 1 320 ? 4.807 -13.549 -9.297 1.00 85.25 320 SER A CA 1
ATOM 2557 C C . SER A 1 320 ? 5.845 -12.863 -10.186 1.00 85.25 320 SER A C 1
ATOM 2559 O O . SER A 1 320 ? 6.464 -13.511 -11.029 1.00 85.25 320 SER A O 1
ATOM 2561 N N . GLY A 1 321 ? 6.079 -11.563 -9.975 1.00 87.44 321 GLY A N 1
ATOM 2562 C CA . GLY A 1 321 ? 7.133 -10.831 -10.673 1.00 87.44 321 GLY A CA 1
ATOM 2563 C C . GLY A 1 321 ? 8.518 -11.399 -10.364 1.00 87.44 321 GLY A C 1
ATOM 2564 O O . GLY A 1 321 ? 9.324 -11.592 -11.274 1.00 87.44 321 GLY A O 1
ATOM 2565 N N . TYR A 1 322 ? 8.779 -11.724 -9.096 1.00 89.06 322 TYR A N 1
ATOM 2566 C CA . TYR A 1 322 ? 10.057 -12.275 -8.659 1.00 89.06 322 TYR A CA 1
ATOM 2567 C C . TYR A 1 322 ? 10.340 -13.662 -9.240 1.00 89.06 322 TYR A C 1
ATOM 2569 O O . TYR A 1 322 ? 11.460 -13.924 -9.671 1.00 89.06 322 TYR A O 1
ATOM 2577 N N . MET A 1 323 ? 9.326 -14.525 -9.353 1.00 86.81 323 MET A N 1
ATOM 2578 C CA . MET A 1 323 ? 9.464 -15.844 -9.987 1.00 86.81 323 MET A CA 1
ATOM 2579 C C . MET A 1 323 ? 9.930 -15.763 -11.452 1.00 86.81 323 MET A C 1
ATOM 2581 O O . MET A 1 323 ? 10.566 -16.693 -11.943 1.00 86.81 323 MET A O 1
ATOM 2585 N N . GLY A 1 324 ? 9.656 -14.654 -12.150 1.00 87.19 324 GLY A N 1
ATOM 2586 C CA . GLY A 1 324 ? 10.139 -14.407 -13.514 1.00 87.19 324 GLY A CA 1
ATOM 2587 C C . GLY A 1 324 ? 11.572 -13.863 -13.601 1.00 87.19 324 GLY A C 1
ATOM 2588 O O . GLY A 1 324 ? 12.166 -13.878 -14.682 1.00 87.19 324 GLY A O 1
ATOM 2589 N N . MET A 1 325 ? 12.151 -13.395 -12.490 1.00 89.25 325 MET A N 1
ATOM 2590 C CA . MET A 1 325 ? 13.459 -12.729 -12.477 1.00 89.25 325 MET A CA 1
ATOM 2591 C C . MET A 1 325 ? 14.643 -13.631 -12.856 1.00 89.25 325 MET A C 1
ATOM 2593 O O . MET A 1 325 ? 15.519 -13.133 -13.562 1.00 89.25 325 MET A O 1
ATOM 2597 N N . PRO A 1 326 ? 14.707 -14.928 -12.488 1.00 91.06 326 PRO A N 1
ATOM 2598 C CA . PRO A 1 326 ? 15.797 -15.800 -12.932 1.00 91.06 326 PRO A CA 1
ATOM 2599 C C . PRO A 1 326 ? 15.905 -15.902 -14.458 1.00 91.06 326 PRO A C 1
ATOM 2601 O O . PRO A 1 326 ? 16.986 -15.734 -15.022 1.00 91.06 326 PRO A O 1
ATOM 2604 N N . MET A 1 327 ? 14.773 -16.108 -15.141 1.00 89.44 327 MET A N 1
ATOM 2605 C CA . MET A 1 327 ? 14.735 -16.166 -16.605 1.00 89.44 327 MET A CA 1
ATOM 2606 C C . MET A 1 327 ? 15.109 -14.815 -17.219 1.00 89.44 327 MET A C 1
ATOM 2608 O O . MET A 1 327 ? 15.876 -14.761 -18.179 1.00 89.44 327 MET A O 1
ATOM 2612 N N . LEU A 1 328 ? 14.600 -13.720 -16.649 1.00 89.38 328 LEU A N 1
ATOM 2613 C CA . LEU A 1 328 ? 14.930 -12.376 -17.106 1.00 89.38 328 LEU A CA 1
ATOM 2614 C C . LEU A 1 328 ? 16.426 -12.066 -16.944 1.00 89.38 328 LEU A C 1
ATOM 2616 O O . LEU A 1 328 ? 17.029 -11.500 -17.851 1.00 89.38 328 LEU A O 1
ATOM 2620 N N . SER A 1 329 ? 17.039 -12.487 -15.836 1.00 90.81 329 SER A N 1
ATOM 2621 C CA . SER A 1 329 ? 18.479 -12.344 -15.605 1.00 90.81 329 SER A CA 1
ATOM 2622 C C . SER A 1 329 ? 19.292 -13.087 -16.665 1.00 90.81 329 SER A C 1
ATOM 2624 O O . SER A 1 329 ? 20.257 -12.537 -17.183 1.00 90.81 329 SER A O 1
ATOM 2626 N N . GLN A 1 330 ? 18.895 -14.308 -17.033 1.00 91.31 330 GLN A N 1
ATOM 2627 C CA . GLN A 1 330 ? 19.578 -15.080 -18.075 1.00 91.31 330 GLN A CA 1
ATOM 2628 C C . GLN A 1 330 ? 19.440 -14.436 -19.465 1.00 91.31 330 GLN A C 1
ATOM 2630 O O . GLN A 1 330 ? 20.402 -14.389 -20.236 1.00 91.31 330 GLN A O 1
ATOM 2635 N N . GLN A 1 331 ? 18.246 -13.931 -19.791 1.00 89.88 331 GLN A N 1
ATOM 2636 C CA . GLN A 1 331 ? 18.010 -13.201 -21.039 1.00 89.88 331 GLN A CA 1
ATOM 2637 C C . GLN A 1 331 ? 18.857 -11.928 -21.094 1.00 89.88 331 GLN A C 1
ATOM 2639 O O . GLN A 1 331 ? 19.454 -11.641 -22.128 1.00 89.88 331 GLN A O 1
ATOM 2644 N N . TRP A 1 332 ? 18.947 -11.198 -19.979 1.00 88.75 332 TRP A N 1
ATOM 2645 C CA . TRP A 1 332 ? 19.758 -9.988 -19.880 1.00 88.75 332 TRP A CA 1
ATOM 2646 C C . TRP A 1 332 ? 21.244 -10.282 -20.065 1.00 88.75 332 TRP A C 1
ATOM 2648 O O . TRP A 1 332 ? 21.915 -9.603 -20.833 1.00 88.75 332 TRP A O 1
ATOM 2658 N N . ASP A 1 333 ? 21.744 -11.341 -19.433 1.00 88.81 333 ASP A N 1
ATOM 2659 C CA . ASP A 1 333 ? 23.133 -11.772 -19.581 1.00 88.81 333 ASP A CA 1
ATOM 2660 C C . ASP A 1 333 ? 23.480 -12.116 -21.033 1.00 88.81 333 ASP A C 1
ATOM 2662 O O . ASP A 1 333 ? 24.542 -11.738 -21.526 1.00 88.81 333 ASP A O 1
ATOM 2666 N N . THR A 1 334 ? 22.558 -12.774 -21.737 1.00 86.56 334 THR A N 1
ATOM 2667 C CA . THR A 1 334 ? 22.713 -13.080 -23.165 1.00 86.56 334 THR A CA 1
ATOM 2668 C C . THR A 1 334 ? 22.726 -11.797 -23.999 1.00 86.56 334 THR A C 1
ATOM 2670 O O . THR A 1 334 ? 23.627 -11.610 -24.812 1.00 86.56 334 THR A O 1
ATOM 2673 N N . ALA A 1 335 ? 21.785 -10.881 -23.747 1.00 82.62 335 ALA A N 1
ATOM 2674 C CA . ALA A 1 335 ? 21.712 -9.590 -24.428 1.00 82.62 335 ALA A CA 1
ATOM 2675 C C . ALA A 1 335 ? 22.986 -8.754 -24.222 1.00 82.62 335 ALA A C 1
ATOM 2677 O O . ALA A 1 335 ? 23.502 -8.180 -25.174 1.00 82.62 335 ALA A O 1
ATOM 2678 N N . MET A 1 336 ? 23.551 -8.721 -23.011 1.00 82.44 336 MET A N 1
ATOM 2679 C CA . MET A 1 336 ? 24.803 -8.004 -22.741 1.00 82.44 336 MET A CA 1
ATOM 2680 C C . MET A 1 336 ? 26.001 -8.577 -23.506 1.00 82.44 336 MET A C 1
ATOM 2682 O O . MET A 1 336 ? 26.872 -7.806 -23.919 1.00 82.44 336 MET A O 1
ATOM 2686 N N . ILE A 1 337 ? 26.063 -9.903 -23.691 1.00 80.81 337 ILE A N 1
ATOM 2687 C CA . ILE A 1 337 ? 27.103 -10.550 -24.505 1.00 80.81 337 ILE A CA 1
ATOM 2688 C C . ILE A 1 337 ? 26.950 -10.108 -25.959 1.00 80.81 337 ILE A C 1
ATOM 2690 O O . ILE A 1 337 ? 27.907 -9.584 -26.525 1.00 80.81 337 ILE A O 1
ATOM 2694 N N . THR A 1 338 ? 25.743 -10.220 -26.522 1.00 77.50 338 THR A N 1
ATOM 2695 C CA . THR A 1 338 ? 25.443 -9.763 -27.887 1.00 77.50 338 THR A CA 1
ATOM 2696 C C . THR A 1 338 ? 25.809 -8.291 -28.071 1.00 77.50 338 THR A C 1
ATOM 2698 O O . THR A 1 338 ? 26.552 -7.945 -28.985 1.00 77.50 338 THR A O 1
ATOM 2701 N N . MET A 1 339 ? 25.394 -7.428 -27.143 1.00 74.44 339 MET A N 1
ATOM 2702 C CA . MET A 1 339 ? 25.697 -6.000 -27.181 1.00 74.44 339 MET A CA 1
ATOM 2703 C C . MET A 1 339 ? 27.197 -5.692 -27.092 1.00 74.44 339 MET A C 1
ATOM 2705 O O . MET A 1 339 ? 27.683 -4.774 -27.752 1.00 74.44 339 MET A O 1
ATOM 2709 N N . SER A 1 340 ? 27.942 -6.444 -26.281 1.00 68.69 340 SER A N 1
ATOM 2710 C CA . SER A 1 340 ? 29.398 -6.301 -26.155 1.00 68.69 340 SER A CA 1
ATOM 2711 C C . SER A 1 340 ? 30.137 -6.758 -27.416 1.00 68.69 340 SER A C 1
ATOM 2713 O O . SER A 1 340 ? 31.082 -6.094 -27.848 1.00 68.69 340 SER A O 1
ATOM 2715 N N . GLU A 1 341 ? 29.701 -7.858 -28.036 1.00 69.62 341 GLU A N 1
ATOM 2716 C CA . GLU A 1 341 ? 30.225 -8.326 -29.325 1.00 69.62 341 GLU A CA 1
ATOM 2717 C C . GLU A 1 341 ? 29.949 -7.306 -30.437 1.00 69.62 341 GLU A C 1
ATOM 2719 O O . GLU A 1 341 ? 30.842 -6.967 -31.218 1.00 69.62 341 GLU A O 1
ATOM 2724 N N . GLU A 1 342 ? 28.738 -6.747 -30.477 1.00 66.62 342 GLU A N 1
ATOM 2725 C CA . GLU A 1 342 ? 28.384 -5.685 -31.418 1.00 66.62 342 GLU A CA 1
ATOM 2726 C C . GLU A 1 342 ? 29.220 -4.421 -31.199 1.00 66.62 342 GLU A C 1
ATOM 2728 O O . GLU A 1 342 ? 29.744 -3.866 -32.168 1.00 66.62 342 GLU A O 1
ATOM 2733 N N . ALA A 1 343 ? 29.439 -4.008 -29.946 1.00 63.22 343 ALA A N 1
ATOM 2734 C CA . ALA A 1 343 ? 30.313 -2.883 -29.610 1.00 63.22 343 ALA A CA 1
ATOM 2735 C C . ALA A 1 343 ? 31.746 -3.083 -30.126 1.00 63.22 343 ALA A C 1
ATOM 2737 O O . ALA A 1 343 ? 32.352 -2.148 -30.652 1.00 63.22 343 ALA A O 1
ATOM 2738 N N . ALA A 1 344 ? 32.278 -4.304 -30.008 1.00 62.31 344 ALA A N 1
ATOM 2739 C CA . ALA A 1 344 ? 33.615 -4.655 -30.480 1.00 62.31 344 ALA A CA 1
ATOM 2740 C C . ALA A 1 344 ? 33.722 -4.679 -32.017 1.00 62.31 344 ALA A C 1
ATOM 2742 O O . ALA A 1 344 ? 34.804 -4.466 -32.568 1.00 62.31 344 ALA A O 1
ATOM 2743 N N . HIS A 1 345 ? 32.613 -4.918 -32.724 1.00 56.88 345 HIS A N 1
ATOM 2744 C CA . HIS A 1 345 ? 32.566 -5.020 -34.186 1.00 56.88 345 HIS A CA 1
ATOM 2745 C C . HIS A 1 345 ? 32.083 -3.753 -34.908 1.00 56.88 345 HIS A C 1
ATOM 2747 O O . HIS A 1 345 ? 32.221 -3.658 -36.131 1.00 56.88 345 HIS A O 1
ATOM 2753 N N . ALA A 1 346 ? 31.572 -2.759 -34.184 1.00 53.03 346 ALA A N 1
ATOM 2754 C CA . ALA A 1 346 ? 30.912 -1.565 -34.719 1.00 53.03 346 ALA A CA 1
ATOM 2755 C C . ALA A 1 346 ? 31.831 -0.524 -35.410 1.00 53.03 346 ALA A C 1
ATOM 2757 O O . ALA A 1 346 ? 31.413 0.607 -35.660 1.00 53.03 346 ALA A O 1
ATOM 2758 N N . GLY A 1 347 ? 33.047 -0.915 -35.809 1.00 43.34 347 GLY A N 1
ATOM 2759 C CA . GLY A 1 347 ? 33.828 -0.234 -36.855 1.00 43.34 347 GLY A CA 1
ATOM 2760 C C . GLY A 1 347 ? 33.347 -0.539 -38.286 1.00 43.34 347 GLY A C 1
ATOM 2761 O O . GLY A 1 347 ? 33.867 0.023 -39.247 1.00 43.34 347 GLY A O 1
ATOM 2762 N N . LEU A 1 348 ? 32.358 -1.426 -38.435 1.00 42.00 348 LEU A N 1
ATOM 2763 C CA . LEU A 1 348 ? 31.709 -1.800 -39.690 1.00 42.00 348 LEU A CA 1
ATOM 2764 C C . LEU A 1 348 ? 30.193 -1.654 -39.505 1.00 42.00 348 LEU A C 1
ATOM 2766 O O . LEU A 1 348 ? 29.614 -2.328 -38.656 1.00 42.00 348 LEU A O 1
ATOM 2770 N N . PHE A 1 349 ? 29.549 -0.780 -40.282 1.00 49.75 349 PHE A N 1
ATOM 2771 C CA . PHE A 1 349 ? 28.092 -0.613 -40.270 1.00 49.75 349 PHE A CA 1
ATOM 2772 C C . PHE A 1 349 ? 27.406 -1.970 -40.498 1.00 49.75 349 PHE A C 1
ATOM 2774 O O . PHE A 1 349 ? 27.578 -2.580 -41.555 1.00 49.75 349 PHE A O 1
ATOM 2781 N N . ARG A 1 350 ? 26.623 -2.447 -39.526 1.00 48.44 350 ARG A N 1
ATOM 2782 C CA . ARG A 1 350 ? 25.772 -3.639 -39.671 1.00 48.44 350 ARG A CA 1
ATOM 2783 C C . ARG A 1 350 ? 24.304 -3.253 -39.549 1.00 48.44 350 ARG A C 1
ATOM 2785 O O . ARG A 1 350 ? 23.954 -2.366 -38.771 1.00 48.44 350 ARG A O 1
ATOM 2792 N N . SER A 1 351 ? 23.458 -3.910 -40.340 1.00 50.56 351 SER A N 1
ATOM 2793 C CA . SER A 1 351 ? 22.005 -3.810 -40.237 1.00 50.56 351 SER A CA 1
ATOM 2794 C C . SER A 1 351 ? 21.455 -4.966 -39.396 1.00 50.56 351 SER A C 1
ATOM 2796 O O . SER A 1 351 ? 21.730 -6.130 -39.680 1.00 50.56 351 SER A O 1
ATOM 2798 N N . TYR A 1 352 ? 20.670 -4.647 -38.368 1.00 50.44 352 TYR A N 1
ATOM 2799 C CA . TYR A 1 352 ? 19.979 -5.608 -37.507 1.00 50.44 352 TYR A CA 1
ATOM 2800 C C . TYR A 1 352 ? 18.474 -5.346 -37.567 1.00 50.44 352 TYR A C 1
ATOM 2802 O O . TYR A 1 352 ? 18.041 -4.280 -37.156 1.00 50.44 352 TYR A O 1
ATOM 2810 N N . GLN A 1 353 ? 17.671 -6.265 -38.115 1.00 57.38 353 GLN A N 1
ATOM 2811 C CA . GLN A 1 353 ? 16.194 -6.176 -38.149 1.00 57.38 353 GLN A CA 1
ATOM 2812 C C . GLN A 1 353 ? 15.604 -4.770 -38.468 1.00 57.38 353 GLN A C 1
ATOM 2814 O O . GLN A 1 353 ? 14.629 -4.336 -37.859 1.00 57.38 353 GLN A O 1
ATOM 2819 N N . GLY A 1 354 ? 16.191 -4.032 -39.420 1.00 61.38 354 GLY A N 1
ATOM 2820 C CA . GLY A 1 354 ? 15.750 -2.671 -39.783 1.00 61.38 354 GLY A CA 1
ATOM 2821 C C . GLY A 1 354 ? 16.386 -1.519 -38.984 1.00 61.38 354 GLY A C 1
ATOM 2822 O O . GLY A 1 354 ? 15.985 -0.373 -39.162 1.00 61.38 354 GLY A O 1
ATOM 2823 N N . PHE A 1 355 ? 17.382 -1.805 -38.145 1.00 58.50 355 PHE A N 1
ATOM 2824 C CA . PHE A 1 355 ? 18.223 -0.845 -37.429 1.00 58.50 355 PHE A CA 1
ATOM 2825 C C . PHE A 1 355 ? 19.645 -0.821 -37.993 1.00 58.50 355 PHE A C 1
ATOM 2827 O O . PHE A 1 355 ? 20.189 -1.857 -38.370 1.00 58.50 355 PHE A O 1
ATOM 2834 N N . HIS A 1 356 ? 20.272 0.351 -37.999 1.00 63.16 356 HIS A N 1
ATOM 2835 C CA . HIS A 1 356 ? 21.692 0.535 -38.292 1.00 63.16 356 HIS A CA 1
ATOM 2836 C C . HIS A 1 356 ? 22.494 0.660 -36.998 1.00 63.16 356 HIS A C 1
ATOM 2838 O O . HIS A 1 356 ? 22.160 1.495 -36.158 1.00 63.16 356 HIS A O 1
ATOM 2844 N N . VAL A 1 357 ? 23.561 -0.132 -36.870 1.00 56.41 357 VAL A N 1
ATOM 2845 C CA . VAL A 1 357 ? 24.460 -0.133 -35.707 1.00 56.41 357 VAL A CA 1
ATOM 2846 C C . VAL A 1 357 ? 25.711 0.701 -35.983 1.00 56.41 357 VAL A C 1
ATOM 2848 O O . VAL A 1 357 ? 26.346 0.547 -37.028 1.00 56.41 357 VAL A O 1
ATOM 2851 N N . SER A 1 358 ? 26.091 1.566 -35.039 1.00 60.62 358 SER A N 1
ATOM 2852 C CA . SER A 1 358 ? 27.354 2.321 -35.060 1.00 60.62 358 SER A CA 1
ATOM 2853 C C . SER A 1 358 ? 27.924 2.521 -33.650 1.00 60.62 358 SER A C 1
ATOM 2855 O O . SER A 1 358 ? 27.178 2.537 -32.672 1.00 60.62 358 SER A O 1
ATOM 2857 N N . CYS A 1 359 ? 29.247 2.680 -33.537 1.00 58.31 359 CYS A N 1
ATOM 2858 C CA . CYS A 1 359 ? 29.935 2.928 -32.267 1.00 58.31 359 CYS A CA 1
ATOM 2859 C C . CYS A 1 359 ? 30.652 4.287 -32.303 1.00 58.31 359 CYS A C 1
ATOM 2861 O O . CYS A 1 359 ? 31.589 4.468 -33.086 1.00 58.31 359 CYS A O 1
ATOM 2863 N N . PRO A 1 360 ? 30.217 5.274 -31.501 1.00 53.59 360 PRO A N 1
ATOM 2864 C CA . PRO A 1 360 ? 30.939 6.531 -31.375 1.00 53.59 360 PRO A CA 1
ATOM 2865 C C . PRO A 1 360 ? 32.220 6.338 -30.543 1.00 53.59 360 PRO A C 1
ATOM 2867 O O . PRO A 1 360 ? 32.188 5.784 -29.451 1.00 53.59 360 PRO A O 1
ATOM 2870 N N . LEU A 1 361 ? 33.347 6.867 -31.034 1.00 50.12 361 LEU A N 1
ATOM 2871 C CA . LEU A 1 361 ? 34.698 6.817 -30.433 1.00 50.12 361 LEU A CA 1
ATOM 2872 C C . LEU A 1 361 ? 34.855 7.533 -29.067 1.00 50.12 361 LEU A C 1
ATOM 2874 O O . LEU A 1 361 ? 35.975 7.771 -28.613 1.00 50.12 361 LEU A O 1
ATOM 2878 N N . LEU A 1 362 ? 33.765 7.905 -28.398 1.00 43.22 362 LEU A N 1
ATOM 2879 C CA . LEU A 1 362 ? 33.801 8.587 -27.106 1.00 43.22 362 LEU A CA 1
ATOM 2880 C C . LEU A 1 362 ? 33.810 7.533 -25.991 1.00 43.22 362 LEU A C 1
ATOM 2882 O O . LEU A 1 362 ? 32.811 6.868 -25.755 1.00 43.22 362 LEU A O 1
ATOM 2886 N N . GLY A 1 363 ? 34.983 7.370 -25.373 1.00 45.38 363 GLY A N 1
ATOM 2887 C CA . GLY A 1 363 ? 35.357 6.354 -24.383 1.00 45.38 363 GLY A CA 1
ATOM 2888 C C . GLY A 1 363 ? 34.247 5.776 -23.492 1.00 45.38 363 GLY A C 1
ATOM 2889 O O . GLY A 1 363 ? 33.504 6.503 -22.841 1.00 45.38 363 GLY A O 1
ATOM 2890 N N . GLY A 1 364 ? 34.245 4.440 -23.407 1.00 51.53 364 GLY A N 1
ATOM 2891 C CA . GLY A 1 364 ? 33.282 3.611 -22.674 1.00 51.53 364 GLY A CA 1
ATOM 2892 C C . GLY A 1 364 ? 32.328 2.930 -23.654 1.00 51.53 364 GLY A C 1
ATOM 2893 O O . GLY A 1 364 ? 31.552 3.619 -24.300 1.00 51.53 364 GLY A O 1
ATOM 2894 N N . GLY A 1 365 ? 32.426 1.603 -23.811 1.00 57.41 365 GLY A N 1
ATOM 2895 C CA . GLY A 1 365 ? 31.765 0.812 -24.866 1.00 57.41 365 GLY A CA 1
ATOM 2896 C C . GLY A 1 365 ? 30.280 1.133 -25.069 1.00 57.41 365 GLY A C 1
ATOM 2897 O O . GLY A 1 365 ? 29.420 0.552 -24.420 1.00 57.41 365 GLY A O 1
ATOM 2898 N N . THR A 1 366 ? 29.987 2.060 -25.978 1.00 57.62 366 THR A N 1
ATOM 2899 C CA . THR A 1 366 ? 28.641 2.568 -26.255 1.00 57.62 366 THR A CA 1
ATOM 2900 C C . THR A 1 366 ? 28.220 2.076 -27.632 1.00 57.62 366 THR A C 1
ATOM 2902 O O . THR A 1 366 ? 28.991 2.192 -28.585 1.00 57.62 366 THR A O 1
ATOM 2905 N N . VAL A 1 367 ? 27.001 1.553 -27.763 1.00 60.56 367 VAL A N 1
ATOM 2906 C CA . VAL A 1 367 ? 26.464 1.082 -29.053 1.00 60.56 367 VAL A CA 1
ATOM 2907 C C . VAL A 1 367 ? 25.232 1.883 -29.411 1.00 60.56 367 VAL A C 1
ATOM 2909 O O . VAL A 1 367 ? 24.346 2.063 -28.584 1.00 60.56 367 VAL A O 1
ATOM 2912 N N . GLN A 1 368 ? 25.159 2.372 -30.643 1.00 63.28 368 GLN A N 1
ATOM 2913 C CA . GLN A 1 368 ? 24.011 3.114 -31.136 1.00 63.28 368 GLN A CA 1
ATOM 2914 C C . GLN A 1 368 ? 23.273 2.328 -32.214 1.00 63.28 368 GLN A C 1
ATOM 2916 O O . GLN A 1 368 ? 23.878 1.929 -33.205 1.00 63.28 368 GLN A O 1
ATOM 2921 N N . PHE A 1 369 ? 21.953 2.242 -32.071 1.00 61.72 369 PHE A N 1
ATOM 2922 C CA . PHE A 1 369 ? 21.013 1.759 -33.075 1.00 61.72 369 PHE A CA 1
ATOM 2923 C C . PHE A 1 369 ? 20.193 2.922 -33.621 1.00 61.72 369 PHE A C 1
ATOM 2925 O O . PHE A 1 369 ? 19.733 3.782 -32.865 1.00 61.72 369 PHE A O 1
ATOM 2932 N N . SER A 1 370 ? 19.971 2.946 -34.931 1.00 58.00 370 SER A N 1
ATOM 2933 C CA . SER A 1 370 ? 19.140 3.962 -35.580 1.00 58.00 370 SER A CA 1
ATOM 2934 C C . SER A 1 370 ? 18.162 3.336 -36.569 1.00 58.00 370 SER A C 1
ATOM 2936 O O . SER A 1 370 ? 18.553 2.475 -37.353 1.00 58.00 370 SER A O 1
ATOM 2938 N N . ARG A 1 371 ? 16.895 3.761 -36.539 1.00 62.66 371 ARG A N 1
AT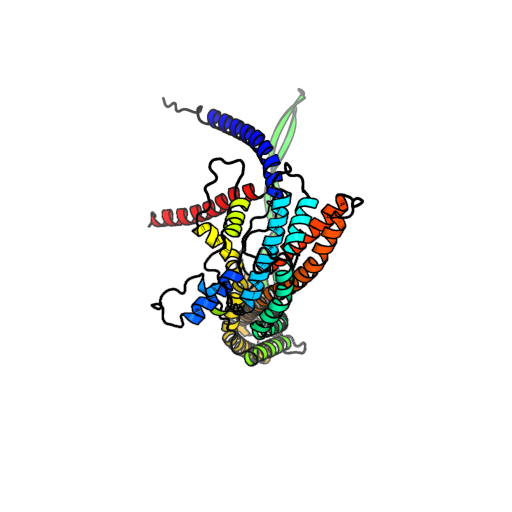OM 2939 C CA . ARG A 1 371 ? 15.837 3.315 -37.456 1.00 62.66 371 ARG A CA 1
ATOM 2940 C C . ARG A 1 371 ? 15.011 4.499 -37.935 1.00 62.66 371 ARG A C 1
ATOM 2942 O O . ARG A 1 371 ? 14.465 5.237 -37.120 1.00 62.66 371 ARG A O 1
ATOM 2949 N N . VAL A 1 372 ? 14.875 4.613 -39.250 1.00 54.72 372 VAL A N 1
ATOM 2950 C CA . VAL A 1 372 ? 13.999 5.587 -39.909 1.00 54.72 372 VAL A CA 1
ATOM 2951 C C . VAL A 1 372 ? 12.701 4.879 -40.276 1.00 54.72 372 VAL A C 1
ATOM 2953 O O . VAL A 1 372 ? 12.737 3.813 -40.895 1.00 54.72 372 VAL A O 1
ATOM 2956 N N . SER A 1 373 ? 11.559 5.429 -39.869 1.00 56.72 373 SER A N 1
ATOM 2957 C CA . SER A 1 373 ? 10.238 4.891 -40.224 1.00 56.72 373 SER A CA 1
ATOM 2958 C C . SER A 1 373 ? 9.470 5.896 -41.073 1.00 56.72 373 SER A C 1
ATOM 2960 O O . SER A 1 373 ? 9.341 7.054 -40.689 1.00 56.72 373 SER A O 1
ATOM 2962 N N . TYR A 1 374 ? 8.950 5.442 -42.213 1.00 47.72 374 TYR A N 1
ATOM 2963 C CA . TYR A 1 374 ? 8.205 6.261 -43.172 1.00 47.72 374 TYR A CA 1
ATOM 2964 C C . TYR A 1 374 ? 6.701 5.982 -43.062 1.00 47.72 374 TYR A C 1
ATOM 2966 O O . TYR A 1 374 ? 6.302 4.821 -43.109 1.00 47.72 374 TYR A O 1
ATOM 2974 N N . GLY A 1 375 ? 5.889 7.042 -42.964 1.00 40.41 375 GLY A N 1
ATOM 2975 C CA . GLY A 1 375 ? 4.431 7.022 -43.165 1.00 40.41 375 GLY A CA 1
ATOM 2976 C C . GLY A 1 375 ? 3.551 6.299 -42.122 1.00 40.41 375 GLY A C 1
ATOM 2977 O O . GLY A 1 375 ? 3.550 5.075 -42.022 1.00 40.41 375 GLY A O 1
ATOM 2978 N N . GLY A 1 376 ? 2.687 7.071 -41.444 1.00 37.62 376 GLY A N 1
ATOM 2979 C CA . GLY A 1 376 ? 1.485 6.604 -40.732 1.00 37.62 376 GLY A CA 1
ATOM 2980 C C . GLY A 1 376 ? 1.354 7.113 -39.290 1.00 37.62 376 GLY A C 1
ATOM 2981 O O . GLY A 1 376 ? 2.076 6.651 -38.406 1.00 37.62 376 GLY A O 1
ATOM 2982 N N . ILE A 1 377 ? 0.376 7.998 -39.034 1.00 39.62 377 ILE A N 1
ATOM 2983 C CA . ILE A 1 377 ? -0.069 8.369 -37.677 1.00 39.62 377 ILE A CA 1
ATOM 2984 C C . ILE A 1 377 ? -0.531 7.084 -36.975 1.00 39.62 377 ILE A C 1
ATOM 2986 O O . ILE A 1 377 ? -1.571 6.523 -37.317 1.00 39.62 377 ILE A O 1
ATOM 2990 N N . GLY A 1 378 ? 0.261 6.605 -36.013 1.00 37.97 378 GLY A N 1
ATOM 2991 C CA . GLY A 1 378 ? -0.093 5.470 -35.155 1.00 37.97 378 GLY A CA 1
ATOM 2992 C C . GLY A 1 378 ? 0.716 4.181 -35.328 1.00 37.97 378 GLY A C 1
ATOM 2993 O O . GLY A 1 378 ? 0.344 3.178 -34.718 1.00 37.97 378 GLY A O 1
ATOM 2994 N N . SER A 1 379 ? 1.815 4.152 -36.094 1.00 40.50 379 SER A N 1
ATOM 2995 C CA . SER A 1 379 ? 2.692 2.969 -36.070 1.00 40.50 379 SER A CA 1
ATOM 2996 C C . SER A 1 379 ? 3.482 2.904 -34.752 1.00 40.50 379 SER A C 1
ATOM 2998 O O . SER A 1 379 ? 4.236 3.808 -34.402 1.00 40.50 379 SER A O 1
ATOM 3000 N N . THR A 1 380 ? 3.275 1.847 -33.964 1.00 47.38 380 THR A N 1
ATOM 3001 C CA . THR A 1 380 ? 4.060 1.578 -32.752 1.00 47.38 380 THR A CA 1
ATOM 3002 C C . THR A 1 380 ? 5.436 1.078 -33.186 1.00 47.38 380 THR A C 1
ATOM 3004 O O . THR A 1 380 ? 5.585 -0.065 -33.619 1.00 47.38 380 THR A O 1
ATOM 3007 N N . ILE A 1 381 ? 6.448 1.944 -33.128 1.00 57.03 381 ILE A N 1
ATOM 3008 C CA . ILE A 1 381 ? 7.822 1.573 -33.475 1.00 57.03 381 ILE A CA 1
ATOM 3009 C C . ILE A 1 381 ? 8.416 0.798 -32.296 1.00 57.03 381 ILE A C 1
ATOM 3011 O O . ILE A 1 381 ? 8.624 1.347 -31.218 1.00 57.03 381 ILE A O 1
ATOM 3015 N N . ARG A 1 382 ? 8.664 -0.498 -32.505 1.00 62.34 382 ARG A N 1
ATOM 3016 C CA . ARG A 1 382 ? 9.353 -1.371 -31.544 1.00 62.34 382 ARG A CA 1
ATOM 3017 C C . ARG A 1 382 ? 10.859 -1.127 -31.621 1.00 62.34 382 ARG A C 1
ATOM 3019 O O . ARG A 1 382 ? 11.379 -1.088 -32.741 1.00 62.34 382 ARG A O 1
ATOM 3026 N N . GLY A 1 383 ? 11.529 -0.962 -30.477 1.00 65.44 383 GLY A N 1
ATOM 3027 C CA . GLY A 1 383 ? 12.991 -0.852 -30.393 1.00 65.44 383 GLY A CA 1
ATOM 3028 C C . GLY A 1 383 ? 13.701 -2.190 -30.656 1.00 65.44 383 GLY A C 1
ATOM 3029 O O . GLY A 1 383 ? 13.027 -3.189 -30.926 1.00 65.44 383 GLY A O 1
ATOM 3030 N N . PRO A 1 384 ? 15.047 -2.238 -30.592 1.00 75.75 384 PRO A N 1
ATOM 3031 C CA . PRO A 1 384 ? 15.776 -3.507 -30.623 1.00 75.75 384 PRO A CA 1
ATOM 3032 C C . PRO A 1 384 ? 15.331 -4.414 -29.463 1.00 75.75 384 PRO A C 1
ATOM 3034 O O . PRO A 1 384 ? 14.903 -3.928 -28.410 1.00 75.75 384 PRO A O 1
ATOM 3037 N N . ASP A 1 385 ? 15.410 -5.734 -29.648 1.00 80.25 385 ASP A N 1
ATOM 3038 C CA . ASP A 1 385 ? 14.886 -6.705 -28.678 1.00 80.25 385 ASP A CA 1
ATOM 3039 C C . ASP A 1 385 ? 15.548 -6.550 -27.291 1.00 80.25 385 ASP A C 1
ATOM 3041 O O . ASP A 1 385 ? 14.895 -6.753 -26.264 1.00 80.25 385 ASP A O 1
ATOM 3045 N N . GLU A 1 386 ? 16.809 -6.115 -27.243 1.00 81.81 386 GLU A N 1
ATOM 3046 C CA . GLU A 1 386 ? 17.587 -5.827 -26.035 1.00 81.81 386 GLU A CA 1
ATOM 3047 C C . GLU A 1 386 ? 17.070 -4.585 -25.290 1.00 81.81 386 GLU A C 1
ATOM 3049 O O . GLU A 1 386 ? 17.006 -4.572 -24.056 1.00 81.81 386 GLU A O 1
ATOM 3054 N N . TYR A 1 387 ? 16.634 -3.555 -26.025 1.00 82.88 387 TYR A N 1
ATOM 3055 C CA . TYR A 1 387 ? 15.975 -2.381 -25.447 1.00 82.88 387 TYR A CA 1
ATOM 3056 C C . TYR A 1 387 ? 14.614 -2.761 -24.852 1.00 82.88 387 TYR A C 1
ATOM 3058 O O . TYR A 1 387 ? 14.310 -2.421 -23.706 1.00 82.88 387 TYR A O 1
ATOM 3066 N N . GLU A 1 388 ? 13.814 -3.538 -25.587 1.00 83.81 388 GLU A N 1
ATOM 3067 C CA . GLU A 1 388 ? 12.520 -4.040 -25.108 1.00 83.81 388 GLU A CA 1
ATOM 3068 C C . GLU A 1 388 ? 12.680 -4.982 -23.904 1.00 83.81 388 GLU A C 1
ATOM 3070 O O . GLU A 1 388 ? 11.852 -5.004 -22.990 1.00 83.81 388 GLU A O 1
ATOM 3075 N N . LEU A 1 389 ? 13.757 -5.769 -23.865 1.00 86.62 389 LEU A N 1
ATOM 3076 C CA . LEU A 1 389 ? 14.119 -6.570 -22.701 1.00 86.62 389 LEU A CA 1
ATOM 3077 C C . LEU A 1 389 ? 14.449 -5.685 -21.492 1.00 86.62 389 LEU A C 1
ATOM 3079 O O . LEU A 1 389 ? 13.915 -5.950 -20.415 1.00 86.62 389 LEU A O 1
ATOM 3083 N N . SER A 1 390 ? 15.238 -4.618 -21.669 1.00 86.25 390 SER A N 1
ATOM 3084 C CA . SER A 1 390 ? 15.537 -3.660 -20.592 1.00 86.25 390 SER A CA 1
ATOM 3085 C C . SER A 1 390 ? 14.266 -3.017 -20.032 1.00 86.25 390 SER A C 1
ATOM 3087 O O . SER A 1 390 ? 14.056 -2.991 -18.821 1.00 86.25 390 SER A O 1
ATOM 3089 N N . ARG A 1 391 ? 13.346 -2.586 -20.904 1.00 87.44 391 ARG A N 1
ATOM 3090 C CA . ARG A 1 391 ? 12.056 -1.995 -20.502 1.00 87.44 391 ARG A CA 1
ATOM 3091 C C . ARG A 1 391 ? 11.165 -2.979 -19.745 1.00 87.44 391 ARG A C 1
ATOM 3093 O O . ARG A 1 391 ? 10.531 -2.609 -18.752 1.00 87.44 391 ARG A O 1
ATOM 3100 N N . ARG A 1 392 ? 11.122 -4.245 -20.178 1.00 86.75 392 ARG A N 1
ATOM 3101 C CA . ARG A 1 392 ? 10.405 -5.315 -19.462 1.00 86.75 392 ARG A CA 1
ATOM 3102 C C . ARG A 1 392 ? 11.029 -5.602 -18.097 1.00 86.75 392 ARG A C 1
ATOM 3104 O O . ARG A 1 392 ? 10.286 -5.784 -17.129 1.00 86.75 392 ARG A O 1
ATOM 3111 N N . ALA A 1 393 ? 12.359 -5.606 -18.010 1.00 87.50 393 ALA A N 1
ATOM 3112 C CA . ALA A 1 393 ? 13.099 -5.749 -16.760 1.00 87.50 393 ALA A CA 1
ATOM 3113 C C . ALA A 1 393 ? 12.782 -4.606 -15.800 1.00 87.50 393 ALA A C 1
ATOM 3115 O O . ALA A 1 393 ? 12.309 -4.853 -14.695 1.00 87.50 393 ALA A O 1
ATOM 3116 N N . GLU A 1 394 ? 12.937 -3.364 -16.256 1.00 88.88 394 GLU A N 1
ATOM 3117 C CA . GLU A 1 394 ? 12.623 -2.153 -15.502 1.00 88.88 394 GLU A CA 1
ATOM 3118 C C . GLU A 1 394 ? 11.189 -2.186 -14.961 1.00 88.88 394 GLU A C 1
ATOM 3120 O O . GLU A 1 394 ? 10.984 -2.002 -13.762 1.00 88.88 394 GLU A O 1
ATOM 3125 N N . THR A 1 395 ? 10.205 -2.489 -15.814 1.00 88.00 395 THR A N 1
ATOM 3126 C CA . THR A 1 395 ? 8.786 -2.551 -15.425 1.00 88.00 395 THR A CA 1
ATOM 3127 C C . THR A 1 395 ? 8.540 -3.623 -14.365 1.00 88.00 395 THR A C 1
ATOM 3129 O O . THR A 1 395 ? 7.873 -3.366 -13.362 1.00 88.00 395 THR A O 1
ATOM 3132 N N . SER A 1 396 ? 9.101 -4.820 -14.555 1.00 87.56 396 SER A N 1
ATOM 3133 C CA . SER A 1 396 ? 8.925 -5.937 -13.621 1.00 87.56 396 SER A CA 1
ATOM 3134 C C . SER A 1 396 ? 9.572 -5.638 -12.267 1.00 87.56 396 SER A C 1
ATOM 3136 O O . SER A 1 396 ? 8.939 -5.790 -11.224 1.00 87.56 396 SER A O 1
ATOM 3138 N N . ILE A 1 397 ? 10.806 -5.131 -12.280 1.00 90.12 397 ILE A N 1
ATOM 3139 C CA . ILE A 1 397 ? 11.570 -4.736 -11.091 1.00 90.12 397 ILE A CA 1
ATOM 3140 C C . ILE A 1 397 ? 10.854 -3.605 -10.342 1.00 90.12 397 ILE A C 1
ATOM 3142 O O . ILE A 1 397 ? 10.691 -3.675 -9.122 1.00 90.12 397 ILE A O 1
ATOM 3146 N N . HIS A 1 398 ? 10.367 -2.589 -11.059 1.00 89.38 398 HIS A N 1
ATOM 3147 C CA . HIS A 1 398 ? 9.597 -1.492 -10.478 1.00 89.38 398 HIS A CA 1
ATOM 3148 C C . HIS A 1 398 ? 8.290 -1.984 -9.844 1.00 89.38 398 HIS A C 1
ATOM 3150 O O . HIS A 1 398 ? 7.937 -1.558 -8.744 1.00 89.38 398 HIS A O 1
ATOM 3156 N N . SER A 1 399 ? 7.586 -2.912 -10.497 1.00 88.50 399 SER A N 1
ATOM 3157 C CA . SER A 1 399 ? 6.357 -3.511 -9.967 1.00 88.50 399 SER A CA 1
ATOM 3158 C C . SER A 1 399 ? 6.608 -4.284 -8.667 1.00 88.50 399 SER A C 1
ATOM 3160 O O . SER A 1 399 ? 5.824 -4.162 -7.725 1.00 88.50 399 SER A O 1
ATOM 3162 N N . ILE A 1 400 ? 7.706 -5.044 -8.580 1.00 90.62 400 ILE A N 1
ATOM 3163 C CA . ILE A 1 400 ? 8.094 -5.761 -7.353 1.00 90.62 400 ILE A CA 1
ATOM 3164 C C . ILE A 1 400 ? 8.412 -4.754 -6.242 1.00 90.62 400 ILE A C 1
ATOM 3166 O O . ILE A 1 400 ? 7.845 -4.830 -5.152 1.00 90.62 400 ILE A O 1
ATOM 3170 N N . ALA A 1 401 ? 9.279 -3.778 -6.533 1.00 93.12 401 ALA A N 1
ATOM 3171 C CA . ALA A 1 401 ? 9.715 -2.776 -5.565 1.00 93.12 401 ALA A CA 1
ATOM 3172 C C . ALA A 1 401 ? 8.549 -1.933 -5.026 1.00 93.12 401 ALA A C 1
ATOM 3174 O O . ALA A 1 401 ? 8.431 -1.750 -3.816 1.00 93.12 401 ALA A O 1
ATOM 3175 N N . SER A 1 402 ? 7.670 -1.445 -5.905 1.00 91.50 402 SER A N 1
ATOM 3176 C CA . SER A 1 402 ? 6.497 -0.654 -5.509 1.00 91.50 402 SER A CA 1
ATOM 3177 C C . SER A 1 402 ? 5.498 -1.472 -4.689 1.00 91.50 402 SER A C 1
ATOM 3179 O O . SER A 1 402 ? 5.032 -0.991 -3.661 1.00 91.50 402 SER A O 1
ATOM 3181 N N . SER A 1 403 ? 5.232 -2.726 -5.069 1.00 90.25 403 SER A N 1
ATOM 3182 C CA . SER A 1 403 ? 4.303 -3.599 -4.338 1.00 90.25 403 SER A CA 1
ATOM 3183 C C . SER A 1 403 ? 4.763 -3.863 -2.903 1.00 90.25 403 SER A C 1
ATOM 3185 O O . SER A 1 403 ? 3.970 -3.766 -1.970 1.00 90.25 403 SER A O 1
ATOM 3187 N N . VAL A 1 404 ? 6.051 -4.156 -2.710 1.00 94.62 404 VAL A N 1
ATOM 3188 C CA . VAL A 1 404 ? 6.636 -4.356 -1.375 1.00 94.62 404 VAL A CA 1
ATOM 3189 C C . VAL A 1 404 ? 6.648 -3.050 -0.576 1.00 94.62 404 VAL A C 1
ATOM 3191 O O . VAL A 1 404 ? 6.304 -3.042 0.606 1.00 94.62 404 VAL A O 1
ATOM 3194 N N . LYS A 1 405 ? 6.990 -1.930 -1.223 1.00 94.31 405 LYS A N 1
ATOM 3195 C CA . LYS A 1 405 ? 7.008 -0.608 -0.588 1.00 94.31 405 LYS A CA 1
ATOM 3196 C C . LYS A 1 405 ? 5.625 -0.181 -0.094 1.00 94.31 405 LYS A C 1
ATOM 3198 O O . LYS A 1 405 ? 5.535 0.362 1.003 1.00 94.31 405 LYS A O 1
ATOM 3203 N N . ASP A 1 406 ? 4.564 -0.447 -0.855 1.00 90.69 406 ASP A N 1
ATOM 3204 C CA . ASP A 1 406 ? 3.182 -0.170 -0.441 1.00 90.69 406 ASP A CA 1
ATOM 3205 C C . ASP A 1 406 ? 2.831 -0.915 0.861 1.00 90.69 406 ASP A C 1
ATOM 3207 O O . ASP A 1 406 ? 2.223 -0.338 1.765 1.00 90.69 406 ASP A O 1
ATOM 3211 N N . ILE A 1 407 ? 3.255 -2.179 0.991 1.00 94.25 407 ILE A N 1
ATOM 3212 C CA . ILE A 1 407 ? 3.041 -2.989 2.201 1.00 94.25 407 ILE A CA 1
ATOM 3213 C C . ILE A 1 407 ? 3.837 -2.419 3.382 1.00 94.25 407 ILE A C 1
ATOM 3215 O O . ILE A 1 407 ? 3.284 -2.225 4.467 1.00 94.25 407 ILE A O 1
ATOM 3219 N N . GLU A 1 408 ? 5.122 -2.112 3.180 1.00 95.75 408 GLU A N 1
ATOM 3220 C CA . GLU A 1 408 ? 5.976 -1.547 4.231 1.00 95.75 408 GLU A CA 1
ATOM 3221 C C . GLU A 1 408 ? 5.472 -0.173 4.699 1.00 95.75 408 GLU A C 1
ATOM 3223 O O . GLU A 1 408 ? 5.422 0.104 5.901 1.00 95.75 408 GLU A O 1
ATOM 3228 N N . GLN A 1 409 ? 5.037 0.676 3.767 1.00 95.06 409 GLN A N 1
ATOM 3229 C CA . GLN A 1 409 ? 4.440 1.969 4.083 1.00 95.06 409 GLN A CA 1
ATOM 3230 C C . GLN A 1 409 ? 3.114 1.808 4.838 1.00 95.06 409 GLN A C 1
ATOM 3232 O O . GLN A 1 409 ? 2.853 2.585 5.762 1.00 95.06 409 GLN A O 1
ATOM 3237 N N . GLY A 1 410 ? 2.303 0.803 4.492 1.00 94.31 410 GLY A N 1
ATOM 3238 C CA . GLY A 1 410 ? 1.093 0.429 5.227 1.00 94.31 410 GLY A CA 1
ATOM 3239 C C . GLY A 1 410 ? 1.385 0.108 6.692 1.00 94.31 410 GLY A C 1
ATOM 3240 O O . GLY A 1 410 ? 0.811 0.739 7.587 1.00 94.31 410 GLY A O 1
ATOM 3241 N N . LEU A 1 411 ? 2.359 -0.778 6.927 1.00 96.62 411 LEU A N 1
ATOM 3242 C CA . LEU A 1 411 ? 2.833 -1.148 8.263 1.00 96.62 411 LEU A CA 1
ATOM 3243 C C . LEU A 1 411 ? 3.316 0.074 9.049 1.00 96.62 411 LEU A C 1
ATOM 3245 O O . LEU A 1 411 ? 2.845 0.322 10.161 1.00 96.62 411 LEU A O 1
ATOM 3249 N N . HIS A 1 412 ? 4.215 0.870 8.460 1.00 97.25 412 HIS A N 1
ATOM 3250 C CA . HIS A 1 412 ? 4.761 2.068 9.099 1.00 97.25 412 HIS A CA 1
ATOM 3251 C C . HIS A 1 412 ? 3.656 3.059 9.485 1.00 97.25 412 HIS A C 1
ATOM 3253 O O . HIS A 1 412 ? 3.603 3.528 10.624 1.00 97.25 412 HIS A O 1
ATOM 3259 N N 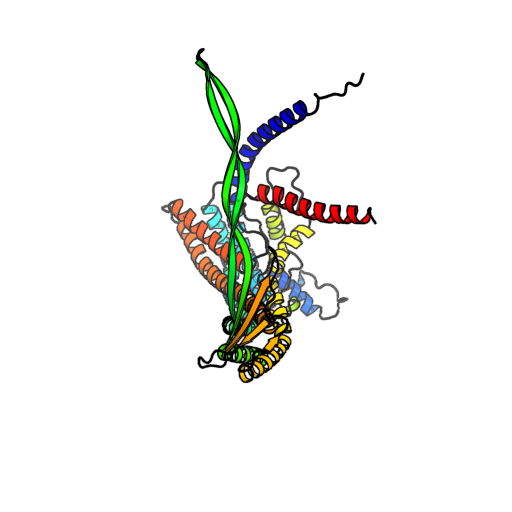. THR A 1 413 ? 2.739 3.325 8.553 1.00 97.19 413 THR A N 1
ATOM 3260 C CA . THR A 1 413 ? 1.607 4.231 8.767 1.00 97.19 413 THR A CA 1
ATOM 3261 C C . THR A 1 413 ? 0.690 3.708 9.864 1.00 97.19 413 THR A C 1
ATOM 3263 O O . THR A 1 413 ? 0.321 4.467 10.755 1.00 97.19 413 THR A O 1
ATOM 3266 N N . GLY A 1 414 ? 0.364 2.413 9.861 1.00 97.12 414 GLY A N 1
ATOM 3267 C CA . GLY A 1 414 ? -0.531 1.848 10.865 1.00 97.12 414 GLY A CA 1
ATOM 3268 C C . GLY A 1 414 ? 0.063 1.857 12.276 1.00 97.12 414 GLY A C 1
ATOM 3269 O O . GLY A 1 414 ? -0.629 2.216 13.226 1.00 97.12 414 GLY A O 1
ATOM 3270 N N . ILE A 1 415 ? 1.358 1.552 12.417 1.00 98.00 415 ILE A N 1
ATOM 3271 C CA . ILE A 1 415 ? 2.074 1.615 13.704 1.00 98.00 415 ILE A CA 1
ATOM 3272 C C . ILE A 1 415 ? 2.106 3.055 14.241 1.00 98.00 415 ILE A C 1
ATOM 3274 O O . ILE A 1 415 ? 1.820 3.296 15.420 1.00 98.00 415 ILE A O 1
ATOM 3278 N N . ALA A 1 416 ? 2.434 4.020 13.377 1.00 98.00 416 ALA A N 1
ATOM 3279 C CA . ALA A 1 416 ? 2.478 5.432 13.741 1.00 98.00 416 ALA A CA 1
ATOM 3280 C C . ALA A 1 416 ? 1.087 5.953 14.135 1.00 98.00 416 ALA A C 1
ATOM 3282 O O . ALA A 1 416 ? 0.939 6.563 15.195 1.00 98.00 416 ALA A O 1
ATOM 3283 N N . SER A 1 417 ? 0.059 5.650 13.339 1.00 98.00 417 SER A N 1
ATOM 3284 C CA . SER A 1 417 ? -1.318 6.064 13.610 1.00 98.00 417 SER A CA 1
ATOM 3285 C C . SER A 1 417 ? -1.876 5.454 1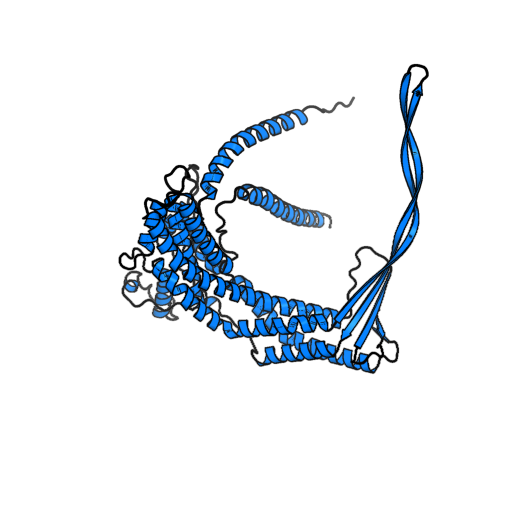4.893 1.00 98.00 417 SER A C 1
ATOM 3287 O O . SER A 1 417 ? -2.492 6.178 15.667 1.00 98.00 417 SER A O 1
ATOM 3289 N N . ALA A 1 418 ? -1.623 4.175 15.186 1.00 97.94 418 ALA A N 1
ATOM 3290 C CA . ALA A 1 418 ? -2.046 3.578 16.454 1.00 97.94 418 ALA A CA 1
ATOM 3291 C C . ALA A 1 418 ? -1.393 4.272 17.662 1.00 97.94 418 ALA A C 1
ATOM 3293 O O . ALA A 1 418 ? -2.059 4.570 18.656 1.00 97.94 418 ALA A O 1
ATOM 3294 N N . THR A 1 419 ? -0.102 4.599 17.551 1.00 97.56 419 THR A N 1
ATOM 3295 C CA . THR A 1 419 ? 0.638 5.338 18.587 1.00 97.56 419 THR A CA 1
ATOM 3296 C C . THR A 1 419 ? 0.080 6.751 18.782 1.00 97.56 419 THR A C 1
ATOM 3298 O O . THR A 1 419 ? -0.041 7.220 19.915 1.00 97.56 419 THR A O 1
ATOM 3301 N N . GLU A 1 420 ? -0.275 7.429 17.689 1.00 97.50 420 GLU A N 1
ATOM 3302 C CA . GLU A 1 420 ? -0.907 8.748 17.719 1.00 97.50 420 GLU A CA 1
ATOM 3303 C C . GLU A 1 420 ? -2.295 8.682 18.370 1.00 97.50 420 GLU A C 1
ATOM 3305 O O . GLU A 1 420 ? -2.564 9.445 19.294 1.00 97.50 420 GLU A O 1
ATOM 3310 N N . LEU A 1 421 ? -3.141 7.726 17.973 1.00 98.12 421 LEU A N 1
ATOM 3311 C CA . LEU A 1 421 ? -4.486 7.531 18.529 1.00 98.12 421 LEU A CA 1
ATOM 3312 C C . LEU A 1 421 ? -4.455 7.231 20.028 1.00 98.12 421 LEU A C 1
ATOM 3314 O O . LEU A 1 421 ? -5.254 7.794 20.778 1.00 98.12 421 LEU A O 1
ATOM 3318 N N . LYS A 1 422 ? -3.487 6.423 20.484 1.00 96.31 422 LYS A N 1
ATOM 3319 C CA . LYS A 1 422 ? -3.289 6.119 21.910 1.00 96.31 422 LYS A CA 1
ATOM 3320 C C . LYS A 1 422 ? -3.065 7.381 22.753 1.00 96.31 422 LYS A C 1
ATOM 3322 O O . LYS A 1 422 ? -3.395 7.385 23.935 1.00 96.31 422 LYS A O 1
ATOM 3327 N N . ARG A 1 423 ? -2.524 8.453 22.161 1.00 96.25 423 ARG A N 1
ATOM 3328 C CA . ARG A 1 423 ? -2.333 9.759 22.816 1.00 96.25 423 ARG A CA 1
ATOM 3329 C C . ARG A 1 423 ? -3.505 10.709 22.569 1.00 96.25 423 ARG A C 1
ATOM 3331 O O . ARG A 1 423 ? -3.975 11.343 23.506 1.00 96.25 423 ARG A O 1
ATOM 3338 N N . ALA A 1 424 ? -3.981 10.790 21.329 1.00 96.81 424 ALA A N 1
ATOM 3339 C CA . ALA A 1 424 ? -5.004 11.743 20.910 1.00 96.81 424 ALA A CA 1
ATOM 3340 C C . ALA A 1 424 ? -6.361 11.490 21.583 1.00 96.81 424 ALA A C 1
ATOM 3342 O O . ALA A 1 424 ? -7.036 12.446 21.955 1.00 96.81 424 ALA A O 1
ATOM 3343 N N . ILE A 1 425 ? -6.746 10.224 21.785 1.00 97.50 425 ILE A N 1
ATOM 3344 C CA . ILE A 1 425 ? -8.040 9.879 22.389 1.00 97.50 425 ILE A CA 1
ATOM 3345 C C . ILE A 1 425 ? -8.133 10.367 23.848 1.00 97.50 425 ILE A C 1
ATOM 3347 O O . ILE A 1 425 ? -9.062 11.120 24.139 1.00 97.50 425 ILE A O 1
ATOM 3351 N N . PRO A 1 426 ? -7.192 10.040 24.761 1.00 96.25 426 PRO A N 1
ATOM 3352 C CA . PRO A 1 426 ? -7.205 10.605 26.112 1.00 96.25 426 PRO A CA 1
ATOM 3353 C C . PRO A 1 426 ? -7.170 12.138 26.136 1.00 96.25 426 PRO A C 1
ATOM 3355 O O . PRO A 1 426 ? -7.869 12.750 26.939 1.00 96.25 426 PRO A O 1
ATOM 3358 N N . SER A 1 427 ? -6.400 12.770 25.242 1.00 95.56 427 SER A N 1
ATOM 3359 C CA . SER A 1 427 ? -6.355 14.235 25.142 1.00 95.56 427 SER A CA 1
ATOM 3360 C C . SER A 1 427 ? -7.692 14.841 24.714 1.00 95.56 427 SER A C 1
ATOM 3362 O O . SER A 1 427 ? -8.084 15.870 25.253 1.00 95.56 427 SER A O 1
ATOM 3364 N N . PHE A 1 428 ? -8.407 14.210 23.780 1.00 96.94 428 PHE A N 1
ATOM 3365 C CA . PHE A 1 428 ? -9.747 14.639 23.383 1.00 96.94 428 PHE A CA 1
ATOM 3366 C C . PHE A 1 428 ? -10.757 14.479 24.522 1.00 96.94 428 PHE A C 1
ATOM 3368 O O . PHE A 1 428 ? -11.531 15.397 24.771 1.00 96.94 428 PHE A O 1
ATOM 3375 N N . ILE A 1 429 ? -10.714 13.358 25.247 1.00 95.62 429 ILE A N 1
ATOM 3376 C CA . ILE A 1 429 ? -11.582 13.123 26.410 1.00 95.62 429 ILE A CA 1
ATOM 3377 C C . ILE A 1 429 ? -11.364 14.217 27.466 1.00 95.62 429 ILE A C 1
ATOM 3379 O O . ILE A 1 429 ? -12.322 14.851 27.894 1.00 95.62 429 ILE A O 1
ATOM 3383 N N . ALA A 1 430 ? -10.108 14.505 27.816 1.00 95.31 430 ALA A N 1
ATOM 3384 C CA . ALA A 1 430 ? -9.778 15.566 28.768 1.00 95.31 430 ALA A CA 1
ATOM 3385 C C . ALA A 1 430 ? -10.181 16.967 28.273 1.00 95.31 430 ALA A C 1
ATOM 3387 O O . ALA A 1 430 ? -10.506 17.836 29.077 1.00 95.31 430 ALA A O 1
ATOM 3388 N N . LEU A 1 431 ? -10.152 17.198 26.956 1.00 94.94 431 LEU A N 1
ATOM 3389 C CA . LEU A 1 431 ? -10.606 18.451 26.358 1.00 94.94 431 LEU A CA 1
ATOM 3390 C C . LEU A 1 431 ? -12.129 18.608 26.458 1.00 94.94 431 LEU A C 1
ATOM 3392 O O . LEU A 1 431 ? -12.592 19.716 26.689 1.00 94.94 431 LEU A O 1
ATOM 3396 N N . VAL A 1 432 ? -12.892 17.525 26.293 1.00 93.62 432 VAL A N 1
ATOM 3397 C CA . VAL A 1 432 ? -14.354 17.524 26.465 1.00 93.62 432 VAL A CA 1
ATOM 3398 C C . VAL A 1 432 ? -14.750 17.746 27.924 1.00 93.62 432 VAL A C 1
ATOM 3400 O O . VAL A 1 432 ? -15.722 18.445 28.176 1.00 93.62 432 VAL A O 1
ATOM 3403 N N . ASP A 1 433 ? -13.981 17.206 28.872 1.00 91.75 433 ASP A N 1
ATOM 3404 C CA . ASP A 1 433 ? -14.216 17.394 30.312 1.00 91.75 433 ASP A CA 1
ATOM 3405 C C . ASP A 1 433 ? -13.877 18.817 30.803 1.00 91.75 433 ASP A C 1
ATOM 3407 O O . ASP A 1 433 ? -14.127 19.155 31.959 1.00 91.75 433 ASP A O 1
ATOM 3411 N N . ASN A 1 434 ? -13.287 19.655 29.945 1.00 91.38 434 ASN A N 1
ATOM 3412 C CA . ASN A 1 434 ? -13.048 21.060 30.232 1.00 91.38 434 ASN A CA 1
ATOM 3413 C C . ASN A 1 434 ? -14.220 21.912 29.723 1.00 91.38 434 ASN A C 1
ATOM 3415 O O . ASN A 1 434 ? -14.327 22.172 28.524 1.00 91.38 434 ASN A O 1
ATOM 3419 N N . ASP A 1 435 ? -15.034 22.420 30.649 1.00 79.88 435 ASP A N 1
ATOM 3420 C CA . ASP A 1 435 ? -16.207 23.259 30.361 1.00 79.88 435 ASP A CA 1
ATOM 3421 C C . ASP A 1 435 ? -15.883 24.560 29.587 1.00 79.88 435 ASP A C 1
ATOM 3423 O O . ASP A 1 435 ? -16.777 25.185 29.014 1.00 79.88 435 ASP A O 1
ATOM 3427 N N . GLU A 1 436 ? -14.612 24.981 29.530 1.00 88.00 436 GLU A N 1
ATOM 3428 C CA . GLU A 1 436 ? -14.157 26.153 28.764 1.00 88.00 436 GLU A CA 1
ATOM 3429 C C . GLU A 1 436 ? -13.747 25.824 27.313 1.00 88.00 436 GLU A C 1
ATOM 3431 O O . GLU A 1 436 ? -13.379 26.718 26.539 1.00 88.00 436 GLU A O 1
ATOM 3436 N N . ALA A 1 437 ? -13.776 24.551 26.906 1.00 88.44 437 ALA A N 1
ATOM 3437 C CA . ALA A 1 437 ? -13.344 24.145 25.576 1.00 88.44 437 ALA A CA 1
ATOM 3438 C C . ALA A 1 437 ? -14.293 24.658 24.481 1.00 88.44 437 ALA A C 1
ATOM 3440 O O . ALA A 1 437 ? -15.479 24.341 24.426 1.00 88.44 437 ALA A O 1
ATOM 3441 N N . SER A 1 438 ? -13.746 25.424 23.533 1.00 92.12 438 SER A N 1
ATOM 3442 C CA . SER A 1 438 ? -14.525 25.882 22.378 1.00 92.12 438 SER A CA 1
ATOM 3443 C C . SER A 1 438 ? -14.947 24.715 21.475 1.00 92.12 438 SER A C 1
ATOM 3445 O O . SER A 1 438 ? -14.155 23.807 21.209 1.00 92.12 438 SER A O 1
ATOM 3447 N N . GLU A 1 439 ? -16.138 24.803 20.876 1.00 89.00 439 GLU A N 1
ATOM 3448 C CA . GLU A 1 439 ? -16.631 23.826 19.888 1.00 89.00 439 GLU A CA 1
ATOM 3449 C C . GLU A 1 439 ? -15.631 23.602 18.739 1.00 89.00 439 GLU A C 1
ATOM 3451 O O . GLU A 1 439 ? -15.447 22.484 18.263 1.00 89.00 439 GLU A O 1
ATOM 3456 N N . ARG A 1 440 ? -14.915 24.655 18.321 1.00 89.94 440 ARG A N 1
ATOM 3457 C CA . ARG A 1 440 ? -13.876 24.562 17.285 1.00 89.94 440 ARG A CA 1
ATOM 3458 C C . ARG A 1 440 ? -12.716 23.654 17.703 1.00 89.94 440 ARG A C 1
ATOM 3460 O O . ARG A 1 440 ? -12.196 22.926 16.860 1.00 89.94 440 ARG A O 1
ATOM 3467 N N . ALA A 1 441 ? -12.307 23.708 18.970 1.00 91.81 441 ALA A N 1
ATOM 3468 C CA . ALA A 1 441 ? -11.244 22.860 19.502 1.00 91.81 441 ALA A CA 1
ATOM 3469 C C . ALA A 1 441 ? -11.697 21.394 19.582 1.00 91.81 441 ALA A C 1
ATOM 3471 O O . ALA A 1 441 ? -10.966 20.511 19.132 1.00 91.81 441 ALA A O 1
ATOM 3472 N N . LEU A 1 442 ? -12.924 21.150 20.060 1.00 92.75 442 LEU A N 1
ATOM 3473 C CA . LEU A 1 442 ? -13.532 19.815 20.105 1.00 92.75 442 LEU A CA 1
ATOM 3474 C C . LEU A 1 442 ? -13.647 19.200 18.710 1.00 92.75 442 LEU A C 1
ATOM 3476 O O . LEU A 1 442 ? -13.222 18.066 18.484 1.00 92.75 442 LEU A O 1
ATOM 3480 N N . ARG A 1 443 ? -14.136 19.990 17.749 1.00 91.19 443 ARG A N 1
ATOM 3481 C CA . ARG A 1 443 ? -14.232 19.595 16.348 1.00 91.19 443 ARG A CA 1
ATOM 3482 C C . ARG A 1 443 ? -12.874 19.188 15.789 1.00 91.19 443 ARG A C 1
ATOM 3484 O O . ARG A 1 443 ? -12.747 18.073 15.296 1.00 91.19 443 ARG A O 1
ATOM 3491 N N . HIS A 1 444 ? -11.864 20.047 15.914 1.00 91.06 444 HIS A N 1
ATOM 3492 C CA . HIS A 1 444 ? -10.523 19.774 15.393 1.00 91.06 444 HIS A CA 1
ATOM 3493 C C . HIS A 1 444 ? -9.909 18.505 16.004 1.00 91.06 444 HIS A C 1
ATOM 3495 O O . HIS A 1 444 ? -9.359 17.675 15.285 1.00 91.06 444 HIS A O 1
ATOM 3501 N N . ALA A 1 445 ? -10.029 18.324 17.321 1.00 94.19 445 ALA A N 1
ATOM 3502 C CA . ALA A 1 445 ? -9.516 17.136 17.999 1.00 94.19 445 ALA A CA 1
ATOM 3503 C C . ALA A 1 445 ? -10.248 15.851 17.561 1.00 94.19 445 ALA A C 1
ATOM 3505 O O . ALA A 1 445 ? -9.610 14.824 17.329 1.00 94.19 445 ALA A O 1
ATOM 3506 N N . SER A 1 446 ? -11.571 15.909 17.378 1.00 93.00 446 SER A N 1
ATOM 3507 C CA . SER A 1 446 ? -12.343 14.771 16.866 1.00 93.00 446 SER A CA 1
ATOM 3508 C C . SER A 1 446 ? -12.014 14.439 15.401 1.00 93.00 446 SER A C 1
ATOM 3510 O O . SER A 1 446 ? -11.833 13.269 15.068 1.00 93.00 446 SER A O 1
ATOM 3512 N N . GLU A 1 447 ? -11.859 15.455 14.540 1.00 90.69 447 GLU A N 1
ATOM 3513 C CA . GLU A 1 447 ? -11.461 15.297 13.136 1.00 90.69 447 GLU A CA 1
ATOM 3514 C C . GLU A 1 447 ? -10.068 14.660 13.048 1.00 90.69 447 GLU A C 1
ATOM 3516 O O . GLU A 1 447 ? -9.881 13.726 12.273 1.00 90.69 447 GLU A O 1
ATOM 3521 N N . GLN A 1 448 ? -9.127 15.061 13.913 1.00 93.25 448 GLN A N 1
ATOM 3522 C CA . GLN A 1 448 ? -7.807 14.433 13.996 1.00 93.25 448 GLN A CA 1
ATOM 3523 C C . GLN A 1 448 ? -7.898 12.932 14.315 1.00 93.25 448 GLN A C 1
ATOM 3525 O O . GLN A 1 448 ? -7.239 12.126 13.659 1.00 93.25 448 GLN A O 1
ATOM 3530 N N . ILE A 1 449 ? -8.721 12.532 15.292 1.00 96.31 449 ILE A N 1
ATOM 3531 C CA . ILE A 1 449 ? -8.910 11.112 15.635 1.00 96.31 449 ILE A CA 1
ATOM 3532 C C . ILE A 1 449 ? -9.462 10.337 14.431 1.00 96.31 449 ILE A C 1
ATOM 3534 O O . ILE A 1 449 ? -8.948 9.267 14.092 1.00 96.31 449 ILE A O 1
ATOM 3538 N N . LEU A 1 450 ? -10.483 10.869 13.755 1.00 92.88 450 LEU A N 1
ATOM 3539 C CA . LEU A 1 450 ? -11.111 10.210 12.606 1.00 92.88 450 LEU A CA 1
ATOM 3540 C C . LEU A 1 450 ? -10.175 10.124 11.394 1.00 92.88 450 LEU A C 1
ATOM 3542 O O . LEU A 1 450 ? -10.094 9.067 10.766 1.00 92.88 450 LEU A O 1
ATOM 3546 N N . ASP A 1 451 ? -9.440 11.193 11.088 1.00 90.50 451 ASP A N 1
ATOM 3547 C CA . ASP A 1 451 ? -8.492 11.239 9.973 1.00 90.50 451 ASP A CA 1
ATOM 3548 C C . ASP A 1 451 ? -7.302 10.307 10.208 1.00 90.50 451 ASP A C 1
ATOM 3550 O O . ASP A 1 451 ? -6.897 9.576 9.299 1.00 90.50 451 ASP A O 1
ATOM 3554 N N . THR A 1 452 ? -6.769 10.263 11.432 1.00 94.44 452 THR A N 1
ATOM 3555 C CA . THR A 1 452 ? -5.697 9.328 11.797 1.00 94.44 452 THR A CA 1
ATOM 3556 C C . THR A 1 452 ? -6.192 7.880 11.747 1.00 94.44 452 THR A C 1
ATOM 3558 O O . THR A 1 452 ? -5.493 7.012 11.220 1.00 94.44 452 THR A O 1
ATOM 3561 N N . THR A 1 453 ? -7.429 7.616 12.178 1.00 95.44 453 THR A N 1
ATOM 3562 C CA . THR A 1 453 ? -8.071 6.293 12.054 1.00 95.44 453 THR A CA 1
ATOM 3563 C C . THR A 1 453 ? -8.260 5.884 10.594 1.00 95.44 453 THR A C 1
ATOM 3565 O O . THR A 1 453 ? -7.975 4.745 10.218 1.00 95.44 453 THR A O 1
ATOM 3568 N N . LYS A 1 454 ? -8.695 6.821 9.748 1.00 90.81 454 LYS A N 1
ATOM 3569 C CA . LYS A 1 454 ? -8.880 6.602 8.313 1.00 90.81 454 LYS A CA 1
ATOM 3570 C C . LYS A 1 454 ? -7.564 6.298 7.621 1.00 90.81 454 LYS A C 1
ATOM 3572 O O . LYS A 1 454 ? -7.497 5.361 6.831 1.00 90.81 454 LYS A O 1
ATOM 3577 N N . ARG A 1 455 ? -6.520 7.065 7.938 1.00 90.88 455 ARG A N 1
ATOM 3578 C CA . ARG A 1 455 ? -5.171 6.855 7.411 1.00 90.88 455 ARG A CA 1
ATOM 3579 C C . ARG A 1 455 ? -4.657 5.460 7.769 1.00 90.88 455 ARG A C 1
ATOM 3581 O O . ARG A 1 455 ? -4.211 4.756 6.872 1.00 90.88 455 ARG A O 1
ATOM 3588 N N . MET A 1 456 ? -4.797 5.057 9.036 1.00 94.50 456 MET A N 1
ATOM 3589 C CA . MET A 1 456 ? -4.430 3.722 9.529 1.00 94.50 456 MET A CA 1
ATOM 3590 C C . MET A 1 456 ? -5.134 2.602 8.758 1.00 94.50 456 MET A C 1
ATOM 3592 O O . MET A 1 456 ? -4.493 1.631 8.353 1.00 94.50 456 MET A O 1
ATOM 3596 N N . TYR A 1 457 ? -6.446 2.743 8.557 1.00 89.88 457 TYR A N 1
ATOM 3597 C CA . TYR A 1 457 ? -7.254 1.752 7.859 1.00 89.88 457 TYR A CA 1
ATOM 3598 C C . TYR A 1 457 ? -6.898 1.682 6.371 1.00 89.88 457 TYR A C 1
ATOM 3600 O O . TYR A 1 457 ? -6.540 0.622 5.871 1.00 89.88 457 TYR A O 1
ATOM 3608 N N . GLN A 1 458 ? -6.927 2.812 5.659 1.00 87.62 458 GLN A N 1
ATOM 3609 C CA . GLN A 1 458 ? -6.738 2.850 4.204 1.00 87.62 458 GLN A CA 1
ATOM 3610 C C . GLN A 1 458 ? -5.321 2.469 3.763 1.00 87.62 458 GLN A C 1
ATOM 3612 O O . GLN A 1 458 ? -5.158 1.927 2.673 1.00 87.62 458 GLN A O 1
ATOM 3617 N N . SER A 1 459 ? -4.298 2.708 4.591 1.00 87.75 459 SER A N 1
ATOM 3618 C CA . SER A 1 459 ? -2.930 2.282 4.273 1.00 87.75 459 SER A CA 1
ATOM 3619 C C . SER A 1 459 ? -2.749 0.760 4.342 1.00 87.75 459 SER A C 1
ATOM 3621 O O . SER A 1 459 ? -1.873 0.214 3.676 1.00 87.75 459 SER A O 1
ATOM 3623 N N . ASN A 1 460 ? -3.578 0.064 5.127 1.00 88.88 460 ASN A N 1
ATOM 3624 C CA . ASN A 1 460 ? -3.454 -1.377 5.379 1.00 88.88 460 ASN A CA 1
ATOM 3625 C C . ASN A 1 460 ? -4.555 -2.216 4.726 1.00 88.88 460 ASN A C 1
ATOM 3627 O O . ASN A 1 460 ? -4.352 -3.400 4.470 1.00 88.88 460 ASN A O 1
ATOM 3631 N N . ILE A 1 461 ? -5.710 -1.610 4.458 1.00 84.88 461 ILE A N 1
ATOM 3632 C CA . ILE A 1 461 ? -6.927 -2.243 3.948 1.00 84.88 461 ILE A CA 1
ATOM 3633 C C . ILE A 1 461 ? -7.473 -1.383 2.795 1.00 84.88 461 ILE A C 1
ATOM 3635 O O . ILE A 1 461 ? -8.580 -0.843 2.828 1.00 84.88 461 ILE A O 1
ATOM 3639 N N . SER A 1 462 ? -6.637 -1.202 1.773 1.00 70.62 462 SER A N 1
ATOM 3640 C CA . SER A 1 462 ? -6.859 -0.262 0.668 1.00 70.62 462 SER A CA 1
ATOM 3641 C C . SER A 1 462 ? -8.013 -0.638 -0.270 1.00 70.62 462 SER A C 1
ATOM 3643 O O . SER A 1 462 ? -8.638 0.260 -0.830 1.00 70.62 462 SER A O 1
ATOM 3645 N N . GLY A 1 463 ? -8.346 -1.927 -0.412 1.00 58.84 463 GLY A N 1
ATOM 3646 C CA . GLY A 1 463 ? -9.555 -2.372 -1.130 1.00 58.84 463 GLY A CA 1
ATOM 3647 C C . GLY A 1 463 ? -10.636 -2.943 -0.219 1.00 58.84 463 GLY A C 1
ATOM 3648 O O . GLY A 1 463 ? -11.468 -3.721 -0.678 1.00 58.84 463 GLY A O 1
ATOM 3649 N N . GLY A 1 464 ? -10.598 -2.606 1.073 1.00 59.38 464 GLY A N 1
ATOM 3650 C CA . GLY A 1 464 ? -11.726 -2.845 1.966 1.00 59.38 464 GLY A CA 1
ATOM 3651 C C . GLY A 1 464 ? -12.836 -1.825 1.735 1.00 59.38 464 GLY A C 1
ATOM 3652 O O . GLY A 1 464 ? -12.890 -1.132 0.720 1.00 59.38 464 GLY A O 1
ATOM 3653 N N . ILE A 1 465 ? -13.737 -1.708 2.704 1.00 65.00 465 ILE A N 1
ATOM 3654 C CA . ILE A 1 465 ? -14.829 -0.734 2.615 1.00 65.00 465 ILE A CA 1
ATOM 3655 C C . ILE A 1 465 ? -14.301 0.697 2.618 1.00 65.00 465 ILE A C 1
ATOM 3657 O O . ILE A 1 465 ? -13.400 1.042 3.384 1.00 65.00 465 ILE A O 1
ATOM 3661 N N . ASP A 1 466 ? -14.908 1.536 1.777 1.00 59.00 466 ASP A N 1
ATOM 3662 C CA . ASP A 1 466 ? -14.623 2.962 1.762 1.00 59.00 466 ASP A CA 1
ATOM 3663 C C . ASP A 1 466 ? -15.070 3.597 3.085 1.00 59.00 466 ASP A C 1
ATOM 3665 O O . ASP A 1 466 ? -16.255 3.784 3.360 1.00 59.00 466 ASP A O 1
ATOM 3669 N N . VAL A 1 467 ? -14.082 3.920 3.914 1.00 56.91 467 VAL A N 1
ATOM 3670 C CA . VAL A 1 467 ? -14.241 4.663 5.167 1.00 56.91 467 VAL A CA 1
ATOM 3671 C C . VAL A 1 467 ? -14.249 6.178 4.932 1.00 56.91 467 VAL A C 1
ATOM 3673 O O . VAL A 1 467 ? -14.105 6.955 5.867 1.00 56.91 467 VAL A O 1
ATOM 3676 N N . ALA A 1 468 ? -14.383 6.669 3.697 1.00 48.97 468 ALA A N 1
ATOM 3677 C CA . ALA A 1 468 ? -14.802 8.047 3.494 1.00 48.97 468 ALA A CA 1
ATOM 3678 C C . ALA A 1 468 ? -16.263 8.175 3.947 1.00 48.97 468 ALA A C 1
ATOM 3680 O O . ALA A 1 468 ? -17.154 7.641 3.291 1.00 48.97 468 ALA A O 1
ATOM 3681 N N . GLY A 1 469 ? -16.509 8.901 5.049 1.00 48.72 469 GLY A N 1
ATOM 3682 C CA . GLY A 1 469 ? -17.867 9.294 5.445 1.00 48.72 469 GLY A CA 1
ATOM 3683 C C . GLY A 1 469 ? -18.661 9.736 4.213 1.00 48.72 469 GLY A C 1
ATOM 3684 O O . GLY A 1 469 ? -18.103 10.416 3.346 1.00 48.72 469 GLY A O 1
ATOM 3685 N N . TYR A 1 470 ? -19.903 9.253 4.089 1.00 43.06 470 TYR A N 1
ATOM 3686 C CA . TYR A 1 470 ? -20.702 9.258 2.853 1.00 43.06 470 TYR A CA 1
ATOM 3687 C C . TYR A 1 470 ? -20.574 10.592 2.093 1.00 43.06 470 TYR A C 1
ATOM 3689 O O . TYR A 1 470 ? -21.241 11.585 2.386 1.00 43.06 470 TYR A O 1
ATOM 3697 N N . ARG A 1 471 ? -19.685 10.662 1.097 1.00 37.28 471 ARG A N 1
ATOM 3698 C CA . ARG A 1 471 ? -19.545 11.885 0.302 1.00 37.28 471 ARG A CA 1
ATOM 3699 C C . ARG A 1 471 ? -20.813 12.036 -0.539 1.00 37.28 471 ARG A C 1
ATOM 3701 O O . ARG A 1 471 ? -21.200 11.088 -1.219 1.00 37.28 471 ARG A O 1
ATOM 3708 N N . LYS A 1 472 ? -21.376 13.254 -0.582 1.00 36.09 472 LYS A N 1
ATOM 3709 C CA . LYS A 1 472 ? -22.498 13.745 -1.433 1.00 36.09 472 LYS A CA 1
ATOM 3710 C C . LYS A 1 472 ? -22.419 13.406 -2.945 1.00 36.09 472 LYS A C 1
ATOM 3712 O O . LYS A 1 472 ? -23.186 13.917 -3.749 1.00 36.09 472 LYS A O 1
ATOM 3717 N N . LYS A 1 473 ? -21.426 12.624 -3.379 1.00 33.28 473 LYS A N 1
ATOM 3718 C CA . LYS A 1 473 ? -21.172 12.203 -4.763 1.00 33.28 473 LYS A CA 1
ATOM 3719 C C . LYS A 1 473 ? -21.461 10.713 -5.007 1.00 33.28 473 LYS A C 1
ATOM 3721 O O . LYS A 1 473 ? -21.451 10.290 -6.158 1.00 33.28 473 LYS A O 1
ATOM 3726 N N . PHE A 1 474 ? -21.729 9.922 -3.963 1.00 36.00 474 PHE A N 1
ATOM 3727 C CA . PHE A 1 474 ? -21.866 8.462 -4.065 1.00 36.00 474 PHE A CA 1
ATOM 3728 C C . PHE A 1 474 ? -23.105 7.950 -4.841 1.00 36.00 474 PHE A C 1
ATOM 3730 O O . PHE A 1 474 ? -22.976 6.934 -5.525 1.00 36.00 474 PHE A O 1
ATOM 3737 N N . PRO A 1 475 ? -24.281 8.622 -4.851 1.00 37.94 475 PRO A N 1
ATOM 3738 C CA . PRO A 1 475 ? -25.367 8.211 -5.746 1.00 37.94 475 PRO A CA 1
ATOM 3739 C C . PRO A 1 475 ? -25.054 8.515 -7.221 1.00 37.94 475 PRO A C 1
ATOM 3741 O O . PRO A 1 475 ? -25.547 7.829 -8.113 1.00 37.94 475 PRO A O 1
ATOM 3744 N N . TRP A 1 476 ? -24.199 9.509 -7.490 1.00 33.97 476 TRP A N 1
ATOM 3745 C CA . TRP A 1 476 ? -23.804 9.896 -8.846 1.00 33.97 476 TRP A CA 1
ATOM 3746 C C . TRP A 1 476 ? -22.823 8.901 -9.478 1.00 33.97 476 TRP A C 1
ATOM 3748 O O . TRP A 1 476 ? -22.976 8.549 -10.645 1.00 33.97 476 TRP A O 1
ATOM 3758 N N . THR A 1 477 ? -21.843 8.399 -8.720 1.00 36.75 477 THR A N 1
ATOM 3759 C CA . THR A 1 477 ? -20.811 7.490 -9.250 1.00 36.75 477 THR A CA 1
ATOM 3760 C C . THR A 1 477 ? -21.302 6.061 -9.460 1.00 36.75 477 THR A C 1
ATOM 3762 O O . THR A 1 477 ? -20.873 5.438 -10.423 1.00 36.75 477 THR A O 1
ATOM 3765 N N . PHE A 1 478 ? -22.235 5.547 -8.652 1.00 40.62 478 PHE A N 1
ATOM 3766 C CA . PHE A 1 478 ? -22.836 4.228 -8.908 1.00 40.62 478 PHE A CA 1
ATOM 3767 C C . PHE A 1 478 ? -23.970 4.276 -9.941 1.00 40.62 478 PHE A C 1
ATOM 3769 O O . PHE A 1 478 ? -24.107 3.337 -10.722 1.00 40.62 478 PHE A O 1
ATOM 3776 N N . GLY A 1 479 ? -24.718 5.384 -10.016 1.00 35.22 479 GLY A N 1
ATOM 3777 C CA . GLY A 1 479 ? -25.729 5.595 -11.055 1.00 35.22 479 GLY A CA 1
ATOM 3778 C C . GLY A 1 479 ? -25.115 5.697 -12.453 1.00 35.22 479 GLY A C 1
ATOM 3779 O O . GLY A 1 479 ? -25.527 4.969 -13.347 1.00 35.22 479 GLY A O 1
ATOM 3780 N N . PHE A 1 480 ? -24.083 6.532 -12.637 1.00 37.38 480 PHE A N 1
ATOM 3781 C CA . PHE A 1 480 ? -23.407 6.675 -13.934 1.00 37.38 480 PHE A CA 1
ATOM 3782 C C . PHE A 1 480 ? -22.294 5.650 -14.169 1.00 37.38 480 PHE A C 1
ATOM 3784 O O . PHE A 1 480 ? -22.139 5.194 -15.294 1.00 37.38 480 PHE A O 1
ATOM 3791 N N . GLY A 1 481 ? -21.540 5.244 -13.145 1.00 32.81 481 GLY A N 1
ATOM 3792 C CA . GLY A 1 481 ? -20.489 4.228 -13.279 1.00 32.81 481 GLY A CA 1
ATOM 3793 C C . GLY A 1 481 ? -21.055 2.832 -13.528 1.00 32.81 481 GLY A C 1
ATOM 3794 O O . GLY A 1 481 ? -20.517 2.107 -14.357 1.00 32.81 481 GLY A O 1
ATOM 3795 N N . GLY A 1 482 ? -22.192 2.490 -12.908 1.00 36.81 482 GLY A N 1
ATOM 3796 C CA . GLY A 1 482 ? -22.943 1.268 -13.209 1.00 36.81 482 GLY A CA 1
ATOM 3797 C C . GLY A 1 482 ? -23.602 1.291 -14.593 1.00 36.81 482 GLY A C 1
ATOM 3798 O O . GLY A 1 482 ? -23.623 0.267 -15.270 1.00 36.81 482 GLY A O 1
ATOM 3799 N N . LEU A 1 483 ? -24.060 2.460 -15.064 1.00 40.16 483 LEU A N 1
ATOM 3800 C CA . LEU A 1 483 ? -24.578 2.639 -16.430 1.00 40.16 483 LEU A CA 1
ATOM 3801 C C . LEU A 1 483 ? -23.475 2.661 -17.501 1.00 40.16 483 LEU A C 1
ATOM 3803 O O . LEU A 1 483 ? -23.704 2.174 -18.603 1.00 40.16 483 LEU A O 1
ATOM 3807 N N . LEU A 1 484 ? -22.276 3.165 -17.196 1.00 36.72 484 LEU A N 1
ATOM 3808 C CA . LEU A 1 484 ? -21.138 3.183 -18.123 1.00 36.72 484 LEU A CA 1
ATOM 3809 C C . LEU A 1 484 ? -20.420 1.828 -18.180 1.00 36.72 484 LEU A C 1
ATOM 3811 O O . LEU A 1 484 ? -20.090 1.379 -19.271 1.00 36.72 484 LEU A O 1
ATOM 3815 N N . LEU A 1 485 ? -20.247 1.127 -17.053 1.00 35.78 485 LEU A N 1
ATOM 3816 C CA . LEU A 1 485 ? -19.714 -0.244 -17.043 1.00 35.78 485 LEU A CA 1
ATOM 3817 C C . LEU A 1 485 ? -20.732 -1.254 -17.589 1.00 35.78 485 LEU A C 1
ATOM 3819 O O . LEU A 1 485 ? -20.363 -2.108 -18.391 1.00 35.78 485 LEU A O 1
ATOM 3823 N N . GLY A 1 486 ? -22.019 -1.122 -17.250 1.00 32.84 486 GLY A N 1
ATOM 3824 C CA . GLY A 1 486 ? -23.091 -1.929 -17.843 1.00 32.84 486 GLY A CA 1
ATOM 3825 C C . GLY A 1 486 ? -23.311 -1.633 -19.332 1.00 32.84 486 GLY A C 1
ATOM 3826 O O . GLY A 1 486 ? -23.564 -2.550 -20.110 1.00 32.84 486 GLY A O 1
ATOM 3827 N N . GLY A 1 487 ? -23.138 -0.375 -19.753 1.00 33.38 487 GLY A N 1
ATOM 3828 C CA . GLY A 1 487 ? -23.198 0.049 -21.153 1.00 33.38 487 GLY A CA 1
ATOM 3829 C C . GLY A 1 487 ? -22.005 -0.422 -21.988 1.00 33.38 487 GLY A C 1
ATOM 3830 O O . GLY A 1 487 ? -22.201 -0.869 -23.113 1.00 33.38 487 GLY A O 1
ATOM 3831 N N . LEU A 1 488 ? -20.782 -0.408 -21.445 1.00 35.62 488 LEU A N 1
ATOM 3832 C CA . LEU A 1 488 ? -19.579 -0.892 -22.139 1.00 35.62 488 LEU A CA 1
ATOM 3833 C C . LEU A 1 488 ? -19.529 -2.424 -22.234 1.00 35.62 488 LEU A C 1
ATOM 3835 O O . LEU A 1 488 ? -19.161 -2.960 -23.280 1.00 35.62 488 LEU A O 1
ATOM 3839 N N . VAL A 1 489 ? -19.970 -3.138 -21.193 1.00 36.28 489 VAL A N 1
ATOM 3840 C CA . VAL A 1 489 ? -20.107 -4.605 -21.225 1.00 36.28 489 VAL A CA 1
ATOM 3841 C C . VAL A 1 489 ? -21.269 -5.024 -22.139 1.00 36.28 489 VAL A C 1
ATOM 3843 O O . VAL A 1 489 ? -21.128 -5.965 -22.919 1.00 36.28 489 VAL A O 1
ATOM 3846 N N . GLY A 1 490 ? -22.383 -4.282 -22.134 1.00 32.50 490 GLY A N 1
ATOM 3847 C CA . GLY A 1 490 ? -23.516 -4.502 -23.039 1.00 32.50 490 GLY A CA 1
ATOM 3848 C C . GLY A 1 490 ? -23.198 -4.230 -24.515 1.00 32.50 490 GLY A C 1
ATOM 3849 O O . GLY A 1 490 ? -23.611 -5.003 -25.376 1.00 32.50 490 GLY A O 1
ATOM 3850 N N . TYR A 1 491 ? -22.411 -3.192 -24.823 1.00 36.00 491 TYR A N 1
ATOM 3851 C CA . TYR A 1 491 ? -21.986 -2.876 -26.195 1.00 36.00 491 TYR A CA 1
ATOM 3852 C C . TYR A 1 491 ? -20.930 -3.870 -26.719 1.00 36.00 491 TYR A C 1
ATOM 3854 O O . TYR A 1 491 ? -20.991 -4.298 -27.874 1.00 36.00 491 TYR A O 1
ATOM 3862 N N . GLY A 1 492 ? -20.004 -4.314 -25.859 1.00 34.09 492 GLY A N 1
ATOM 3863 C CA . GLY A 1 492 ? -19.007 -5.338 -26.194 1.00 34.09 492 GLY A CA 1
ATOM 3864 C C . GLY A 1 492 ? -19.627 -6.709 -26.488 1.00 34.09 492 GLY A C 1
ATOM 3865 O O . GLY A 1 492 ? -19.273 -7.341 -27.483 1.00 34.09 492 GLY A O 1
ATOM 3866 N N . ILE A 1 493 ? -20.606 -7.135 -25.682 1.00 36.81 493 ILE A N 1
ATOM 3867 C CA . ILE A 1 493 ? -21.326 -8.405 -25.876 1.00 36.81 493 ILE A CA 1
ATOM 3868 C C . ILE A 1 493 ? -22.326 -8.308 -27.044 1.00 36.81 493 ILE A C 1
ATOM 3870 O O . ILE A 1 493 ? -22.437 -9.253 -27.823 1.00 36.81 493 ILE A O 1
ATOM 3874 N N . GLY A 1 494 ? -22.988 -7.160 -27.235 1.00 31.92 494 GLY A N 1
ATOM 3875 C CA . GLY A 1 494 ? -23.890 -6.916 -28.369 1.00 31.92 494 GLY A CA 1
ATOM 3876 C C . GLY A 1 494 ? -23.186 -6.983 -29.729 1.00 31.92 494 GLY A C 1
ATOM 3877 O O . GLY A 1 494 ? -23.642 -7.694 -30.620 1.00 31.92 494 GLY A O 1
ATOM 3878 N N . SER A 1 495 ? -22.011 -6.353 -29.866 1.00 37.31 495 SER A N 1
ATOM 3879 C CA . SER A 1 495 ? -21.252 -6.375 -31.131 1.00 37.31 495 SER A CA 1
ATOM 3880 C C . SER A 1 495 ? -20.678 -7.755 -31.495 1.00 37.31 495 SER A C 1
ATOM 3882 O O . SER A 1 495 ? -20.476 -8.053 -32.673 1.00 37.31 495 SER A O 1
ATOM 3884 N N . LEU A 1 496 ? -20.447 -8.622 -30.500 1.00 36.62 496 LEU A N 1
ATOM 3885 C CA . LEU A 1 496 ? -19.995 -10.004 -30.698 1.00 36.62 496 LEU A CA 1
ATOM 3886 C C . LEU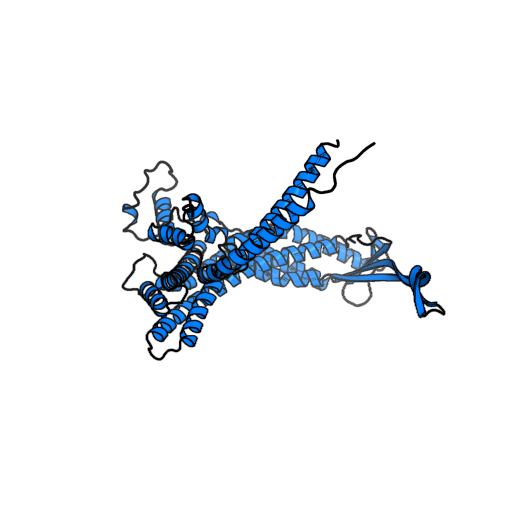 A 1 496 ? -21.142 -10.954 -31.072 1.00 36.62 496 LEU A C 1
ATOM 3888 O O . LEU A 1 496 ? -20.908 -11.932 -31.782 1.00 36.62 496 LEU A O 1
ATOM 3892 N N . ILE A 1 497 ? -22.369 -10.672 -30.624 1.00 42.28 497 ILE A N 1
ATOM 3893 C CA . ILE A 1 497 ? -23.567 -11.448 -30.978 1.00 42.28 497 ILE A CA 1
ATOM 3894 C C . ILE A 1 497 ? -24.049 -11.091 -32.390 1.00 42.28 497 ILE A C 1
ATOM 3896 O O . ILE A 1 497 ? -24.400 -11.997 -33.147 1.00 42.28 497 ILE A O 1
ATOM 3900 N N . ASP A 1 498 ? -23.973 -9.818 -32.787 1.00 41.06 498 ASP A N 1
ATOM 3901 C CA . ASP A 1 498 ? -24.323 -9.399 -34.150 1.00 41.06 498 ASP A CA 1
ATOM 3902 C C . ASP A 1 498 ? -23.283 -9.875 -35.182 1.00 41.06 498 ASP A C 1
ATOM 3904 O O . ASP A 1 498 ? -23.660 -10.410 -36.224 1.00 41.06 498 ASP A O 1
ATOM 3908 N N . LYS A 1 499 ? -21.980 -9.870 -34.850 1.00 39.12 499 LYS A N 1
ATOM 3909 C CA . LYS A 1 499 ? -20.937 -10.473 -35.711 1.00 39.12 499 LYS A CA 1
ATOM 3910 C C . LYS A 1 499 ? -21.032 -11.995 -35.855 1.00 39.12 499 LYS A C 1
ATOM 3912 O O . LYS A 1 499 ? -20.483 -12.540 -36.806 1.00 39.12 499 LYS A O 1
ATOM 3917 N N . LYS A 1 500 ? -21.715 -12.694 -34.942 1.00 35.62 500 LYS A N 1
ATOM 3918 C CA . LYS A 1 500 ? -21.989 -14.139 -35.056 1.00 35.62 500 LYS A CA 1
ATOM 3919 C C . LYS A 1 500 ? -23.266 -14.462 -35.833 1.00 35.62 500 LYS A C 1
ATOM 3921 O O . LYS A 1 500 ? -23.510 -15.631 -36.105 1.00 35.62 500 LYS A O 1
ATOM 3926 N N . ARG A 1 501 ? -24.083 -13.457 -36.162 1.00 39.88 501 ARG A N 1
ATOM 3927 C CA . ARG A 1 501 ? -25.257 -13.594 -37.039 1.00 39.88 501 ARG A CA 1
ATOM 3928 C C . ARG A 1 501 ? -24.957 -13.274 -38.505 1.00 39.88 501 ARG A C 1
ATOM 3930 O O . ARG A 1 501 ? -25.773 -13.614 -39.353 1.00 39.88 501 ARG A O 1
ATOM 3937 N N . GLU A 1 502 ? -23.809 -12.663 -38.789 1.00 41.75 502 GLU A N 1
ATOM 3938 C CA . GLU A 1 502 ? -23.341 -12.339 -40.146 1.00 41.75 502 GLU A CA 1
ATOM 3939 C C . GLU A 1 502 ? -22.283 -13.318 -40.706 1.00 41.75 502 GLU A C 1
ATOM 3941 O O . GLU A 1 502 ? -21.695 -13.035 -41.748 1.00 41.75 502 GLU A O 1
ATOM 3946 N N . TYR A 1 503 ? -22.072 -14.478 -40.068 1.00 37.50 503 TYR A N 1
ATOM 3947 C CA . TYR A 1 503 ? -21.313 -15.607 -40.635 1.00 37.50 503 TYR A CA 1
ATOM 3948 C C . TYR A 1 503 ? -22.168 -16.864 -40.755 1.00 37.50 503 TYR A C 1
ATOM 3950 O O . TYR A 1 503 ? -22.808 -17.233 -39.741 1.00 37.50 503 TYR A O 1
#

Secondary structure (DSSP, 8-state):
------SSHHHHHHHHHHHHHHHHHHHHHHHHHHHHHHTT--------HHHHHHHHHHHHHHTT-TTS-PPPTTTTTTSPPPPPPHHHHHHHHHHHHHHHHHHHHHHHHTTTTT---HHHHHHHHHHHH-SSS-SSSS-HHHHHHHHHHHHHHHHHHTHHHHHHHHHHHHHHHHHHHTEEEEEEEEEEEEEEEEEEEEEEEEE-TTS-EEEEEEEEEEEEEEEEEEEEEEEEEEEHHHHHHHHHHHHHHHHH-S-----HHHHS---S---HHHHHHHHHTT--TT-TT-PPPPHHHHHHHHHHHHHT-HHHHHHHHHHHHHHTHHHHHHHHHHHHHHHHHHHHHTTS-EEETTEEEE--SSSS-EEEEEEEEES-TT------HHHHHHHHHHHHHHHHHHHHHHHHHHHHHHHHHHHHHHHHHHHHHHHHT-TT--HHHHHHHHHHHHHHHHHHHHHH-TTS---S---TTHHHHHHHHHHHHHHHHHHHHHHHHHHTT--

Foldseek 3Di:
DDDDDDDDPPVVVVVVVVCVVVCCVVCVVVVVLQLLLLLQAFQAAAQPLVLLQLVVVQDVVCDPPPPPPRDDPVVSPPDDGDDAFLQQQQLNLLRNLLRLLRLLSNQQSPPDSRDGNLQSSLVSLVQLCDPVNDPDPHGNVNSLVSNLVSLVNVCVVCVLLLLLLVLLVVLLVLLVVQKDKDKDWDWDKDKDKDWDWDWDWDQDPVRDIDIDIDTDIDIDIDTGTWWMKMKMKGFLVSLVVSLVSLVVSCVVDVADDDDLPRRHTGRPDDDPVSLVSNQVSQDDPPDPPPDGDDPVRSRCQNCLSRVLFLCVVQVVLLRVLNVCSVVLSVVSVVLSVVLQVLLVVQVDWDDDPQWTWHADPPDGSMIMTMHMGGDDDDDDDDDPPNSVSSVSSSVSSNSSNVSSVLQSQLSVLLSVLSVVLSPLSVVLSVLSVDPPRDPVNNVVSSVSNSVSSQSNSCSTRVRGDPRSRSPPCVVVCCVVVVVVVVVVVCVVVVVVVVVVVVD

Radius of gyration: 33.43 Å; chains: 1; bounding box: 88×89×86 Å

pLDDT: mean 73.36, std 20.82, range [24.8, 98.12]